Protein AF-A0A5C7ZRG7-F1 (afdb_monomer)

Secondary structure (DSSP, 8-state):
--S---B-TTTSSBP-SHHHHHHHHHHHHHHHHHHHHHHHHHHHHHHH-HHHHHHHTT--TT--HHHHHHHHHHHHT-SPPPTT--HHHHHHHHHHHHHHHHHHHHH-EEE---SSTT--EEEGGG--EEE-TTTSTTTHHHHTT-HHHHHHS-GGGEEEHHHHHHHHHTTSS-TTSS-B--HHHHHHTSGGGB--GGGHHHHHHHHHHS---TTHHHHHHHHGGG-EEEBTTS-EEEGGG-BSSSHHHHHHHTTTS-TTTBBPHHHHHTTHHHHHHGGGS---PPPHHHHHHHHHT--SHHHHHHHHHHHHHTTTSHHHHHHHHTTTS--GGGS--TT-TTTTTS-HHHHHHHHHHHT--SSS-TTS-----S--HHHHHHHHHHHHHHHHHHHHHHHS-TTS-GGGGG-SS--HHHHHHHHHHHHHTT-SS--HHHHHHHHHHHHHTTHHHHHHHS-TTT-HHHHHHHHHHHHH---SS-TTHHHHTTHHHHHHHHHTHHHHHHHHHTGGG--HHHHTTTT-GGG-GGGTTS---PPPSTTTTTTHHHHHHHHHHHTTS---HHHHHT-----HHHHHHHHHTT-TT--SHHHHHHHHHHHH-TTGGGGGGTTTHHHHHHSSTT-HHHHHHHHHHTT--GGGGHHHHHH--

Solvent-accessible surface area (backbone atoms only — not comparable to full-atom values): 36483 Å² total; per-residue (Å²): 140,90,75,95,62,56,54,37,94,87,71,88,38,73,32,81,50,72,71,43,41,56,50,39,49,50,51,32,39,53,54,16,65,64,49,19,60,58,53,41,53,51,49,54,48,40,73,74,43,38,74,64,49,35,56,76,72,70,47,64,90,87,60,46,58,29,48,52,51,34,55,51,44,51,72,38,44,55,74,83,78,57,97,82,54,56,69,66,60,55,39,48,38,49,20,24,38,42,24,51,42,51,30,30,74,74,67,42,51,39,38,24,56,44,89,57,95,81,36,34,72,37,54,60,87,58,47,55,34,17,38,58,65,84,75,41,54,69,25,50,66,48,49,77,71,31,64,56,48,38,74,74,49,44,74,90,16,44,28,22,49,70,46,51,50,53,41,33,73,56,63,81,41,65,82,73,70,53,40,67,74,46,68,60,57,61,52,61,43,31,72,95,33,40,60,53,65,85,54,36,59,55,53,26,51,32,60,72,40,45,80,87,57,94,64,48,60,61,53,42,19,58,64,39,56,72,31,23,32,48,16,54,70,66,48,78,37,49,44,34,64,46,36,54,80,65,63,76,65,27,48,39,48,46,59,37,45,58,46,78,37,19,51,26,65,65,46,64,73,50,44,72,32,38,64,57,46,53,73,35,42,37,81,51,82,82,54,44,64,60,52,32,52,27,57,64,66,39,81,47,63,69,21,37,29,34,42,47,60,45,42,66,77,40,67,87,40,70,31,45,60,51,45,50,75,45,65,88,57,88,47,70,79,68,69,48,53,85,81,37,79,42,43,64,88,50,54,73,70,54,42,52,53,46,32,56,70,59,68,33,59,80,79,58,63,101,62,76,68,80,58,64,56,96,53,50,75,66,51,54,47,54,45,40,74,74,50,32,68,64,54,49,51,58,48,47,64,34,49,47,46,91,91,53,60,71,72,37,60,64,39,86,78,67,38,49,58,35,48,48,49,46,52,47,60,13,39,54,61,71,56,78,101,69,52,52,50,56,56,22,47,51,52,49,53,33,43,76,70,51,48,40,57,46,55,43,70,46,48,51,87,85,35,46,67,65,58,51,45,49,55,49,53,61,74,67,53,91,56,101,63,78,80,62,51,83,60,57,75,41,46,74,56,53,49,51,47,46,62,43,35,73,60,54,51,49,53,60,63,46,45,62,78,46,54,75,77,61,52,74,29,69,42,30,48,67,76,25,78,91,44,66,90,68,83,62,76,51,79,62,38,56,91,50,28,58,68,12,49,15,54,44,44,32,54,35,41,61,56,69,60,39,82,33,71,60,50,60,32,45,20,31,57,63,40,71,47,37,38,55,39,39,38,53,67,71,44,82,86,47,73,43,24,52,43,48,45,50,51,32,30,73,77,59,32,78,74,55,44,30,55,91,60,53,45,37,52,65,51,59,46,46,28,42,95,85,28,72,56,35,56,48,49,53,44,59,73,70,65,71,62,78,81,69,55,64,67,49,64,70,76,72,110

Sequence (653 aa):
MNAAFQIDTGRATLALGQAATATNTKIAKAIADEVGPLLVDLLADSQLDWPQLGERLGLSSSLSAAGFWRSLWEKLVGEVPGEDAAMDVRLLDTFGCAVFRHVVERTGVVPNGFADERGGLVQFRGLNLSVNPGYLSSVLPALLQWPLFLDRYPVDGWCTEPVRDWIERVGLVLEGRIPSLGMAEVLGCLPGGRLPPSEMPALASILRLWPSNLGESTRWRGEAAGLLLRARNGAWVPAKMLIGRLGMEDELLARFAPDSVVLHPDYVSAGRDFHYVEQYLPHRPPDASSVAGWCVNATTNEQRTAVADWLIRNLYGPVINVLRSHRERSGWLFELQEDCSALQHLAVGERRLLLSRLGVDASTPDVLTRLPLSIDLRVIHGWWAERGVAWLKKFDERLWPASVDRSALKAEPFDRTAWMTLFSLGVFRRYGRVTDQQHRGFLDFLNSRGWWQTICEVDPEFGAEAWLGILRAYGEERQTDTVFELWMDSFPRLYRVARWLNVYVHLFQTLDRRESGSASFLLSPASDPSLSGSGIDAPTLSGILRLGQHLVIRELLRVDVLSSQVAKQMAFAPRSSVIDLMTRLGHDNVQTSTDIFRVLVEELGAEDACFGGAYDIPLQLLATTDSAARRDVERWADGMSEDDAQDLETDLR

Mean predicted aligned error: 17.44 Å

pLDDT: mean 85.91, std 12.83, range [32.19, 98.12]

Foldseek 3Di:
DDDDQDDDVPPRAGDDDPVSLVVLLVVLLVVLVVVQVVVLVVLVVLVVDVQVSCVVVVHDPLAHSLNVQLVVLCVQQNDDADPPDGSVVVSSNSNSLSSVVSNCVVPQWHFLNDPDPLTDIARQVLAAAAEACVQCVQQVVLLVVQVLSCVRGPSSNYGHPVRVCSCCVSPVDPPCNHPYDDVLSVQVSDVQLEDELVCLVSVLSNLVRHPDDPCVLVVLQVSLQRHWYAFQVRDTDGPQQAFDQDDDLSVLLLQQADSRRYGHCSLVVSPPSSNSVSSSHHHDPDDLLRSLVSQQPRDDLRNLLSSLVNCLVQLVPVNLVNLLVCLVDDGPLLQDDLPDSSCVVPDSVSSVSSCVSNVNDPPPDPDPDLPLQLDALVLLLVCCVVCVVVLVVVVCVLQAAPPDDLLQCPDVVGQQLNLLSLLQSLLCVVDPPDGNNLSNVVCVVCVVVVNSVCLRPPQCVVPVVSLVVVVVCLVPPPDPDNPPPVSVVCSVVSNLCNNCVVVLSVLLLCCQVDDLVQNVCSQPLCPRPVCVPVPDDRHGCCVRRVLSQLSSLLSCQLSVSDDHPSSLLSNARQDPLLQVVCVSSVNPPDRHSNSLLVVLCVPPNDVSCCSVSNHHSSSVQCSDPDHPSVVSSSVVSVPDDPPVVVVVVVVVD

Structure (mmCIF, N/CA/C/O backbone):
data_AF-A0A5C7ZRG7-F1
#
_entry.id   AF-A0A5C7ZRG7-F1
#
loop_
_atom_site.group_PDB
_atom_site.id
_atom_site.type_symbol
_atom_site.label_atom_id
_atom_site.label_alt_id
_atom_site.label_comp_id
_atom_site.label_asym_id
_atom_site.label_entity_id
_atom_site.label_seq_id
_atom_site.pdbx_PDB_ins_code
_atom_site.Cartn_x
_atom_site.Cartn_y
_atom_site.Cartn_z
_atom_site.occupancy
_atom_site.B_iso_or_equiv
_atom_site.auth_seq_id
_atom_site.auth_comp_id
_atom_site.auth_asym_id
_atom_site.auth_atom_id
_atom_site.pdbx_PDB_model_num
ATOM 1 N N . MET A 1 1 ? -24.447 10.020 44.382 1.00 72.56 1 MET A N 1
ATOM 2 C CA . MET A 1 1 ? -23.812 9.511 45.619 1.00 72.56 1 MET A CA 1
ATOM 3 C C . MET A 1 1 ? -23.864 10.608 46.666 1.00 72.56 1 MET A C 1
ATOM 5 O O . MET A 1 1 ? -23.477 11.722 46.342 1.00 72.56 1 MET A O 1
ATOM 9 N N . ASN A 1 2 ? -24.369 10.335 47.869 1.00 82.88 2 ASN A N 1
ATOM 10 C CA . ASN A 1 2 ? -24.380 11.308 48.963 1.00 82.88 2 ASN A CA 1
ATOM 11 C C . ASN A 1 2 ? -23.480 10.788 50.089 1.00 82.88 2 ASN A C 1
ATOM 13 O O . ASN A 1 2 ? -23.742 9.713 50.620 1.00 82.88 2 ASN A O 1
ATOM 17 N N . ALA A 1 3 ? -22.402 11.507 50.389 1.00 87.19 3 ALA A N 1
ATOM 18 C CA . ALA A 1 3 ? -21.432 11.166 51.424 1.00 87.19 3 ALA A CA 1
ATOM 19 C C . ALA A 1 3 ? -20.647 12.417 51.839 1.00 87.19 3 ALA A C 1
ATOM 21 O O . ALA A 1 3 ? -20.745 13.463 51.195 1.00 87.19 3 ALA A O 1
ATOM 22 N N . ALA A 1 4 ? -19.841 12.301 52.895 1.00 90.31 4 ALA A N 1
ATOM 23 C CA . ALA A 1 4 ? -19.040 13.392 53.449 1.00 90.31 4 ALA A CA 1
ATOM 24 C C . ALA A 1 4 ? -17.795 13.730 52.595 1.00 90.31 4 ALA A C 1
ATOM 26 O O . ALA A 1 4 ? -16.668 13.710 53.088 1.00 90.31 4 ALA A O 1
ATOM 27 N N . PHE A 1 5 ? -17.990 14.017 51.304 1.00 90.81 5 PHE A N 1
ATOM 28 C CA . PHE A 1 5 ? -16.922 14.452 50.404 1.00 90.81 5 PHE A CA 1
ATOM 29 C C . PHE A 1 5 ? -16.351 15.807 50.832 1.00 90.81 5 PHE A C 1
ATOM 31 O O . PHE A 1 5 ? -17.078 16.714 51.238 1.00 90.81 5 PHE A O 1
ATOM 38 N N . GLN A 1 6 ? -15.036 15.963 50.692 1.00 90.12 6 GLN A N 1
ATOM 39 C CA . GLN A 1 6 ? -14.364 17.238 50.887 1.00 90.12 6 GLN A CA 1
ATOM 40 C C . GLN A 1 6 ? -14.707 18.194 49.746 1.00 90.12 6 GLN A C 1
ATOM 42 O O . GLN A 1 6 ? -14.468 17.904 48.568 1.00 90.12 6 GLN A O 1
ATOM 47 N N . ILE A 1 7 ? -15.234 19.351 50.129 1.00 87.88 7 ILE A N 1
ATOM 48 C CA . ILE A 1 7 ? -15.601 20.454 49.246 1.00 87.88 7 ILE A CA 1
ATOM 49 C C . ILE A 1 7 ? -14.661 21.637 49.472 1.00 87.88 7 ILE A C 1
ATOM 51 O O . ILE A 1 7 ? -14.125 21.815 50.566 1.00 87.88 7 ILE A O 1
ATOM 55 N N . ASP A 1 8 ? -14.468 22.449 48.441 1.00 80.94 8 ASP A N 1
ATOM 56 C CA . ASP A 1 8 ? -13.743 23.707 48.561 1.00 80.94 8 ASP A CA 1
ATOM 57 C C . ASP A 1 8 ? -14.613 24.731 49.307 1.00 80.94 8 ASP A C 1
ATOM 59 O O . ASP A 1 8 ? -15.747 25.039 48.908 1.00 80.94 8 ASP A O 1
ATOM 63 N N . THR A 1 9 ? -14.092 25.240 50.424 1.00 63.44 9 THR A N 1
ATOM 64 C CA . THR A 1 9 ? -14.747 26.248 51.260 1.00 63.44 9 THR A CA 1
ATOM 65 C C . THR A 1 9 ? -14.907 27.550 50.478 1.00 63.44 9 THR A C 1
ATOM 67 O O . THR A 1 9 ? -13.995 28.366 50.408 1.00 63.44 9 THR A O 1
ATOM 70 N N . GLY A 1 10 ? -16.091 27.744 49.892 1.00 61.22 10 GLY A N 1
ATOM 71 C CA . GLY A 1 10 ? -16.485 28.970 49.189 1.00 61.22 10 GLY A CA 1
ATOM 72 C C . GLY A 1 10 ? -17.048 28.762 47.783 1.00 61.22 10 GLY A C 1
ATOM 73 O O . GLY A 1 10 ? -17.626 29.697 47.237 1.00 61.22 10 GLY A O 1
ATOM 74 N N . ARG A 1 11 ? -16.920 27.562 47.193 1.00 61.44 11 ARG A N 1
ATOM 75 C CA . ARG A 1 11 ? -17.355 27.302 45.803 1.00 61.44 11 ARG A CA 1
ATOM 76 C C . ARG A 1 11 ? -18.396 26.195 45.637 1.00 61.44 11 ARG A C 1
ATOM 78 O O . ARG A 1 11 ? -18.882 26.012 44.530 1.00 61.44 11 ARG A O 1
ATOM 85 N N . ALA A 1 12 ? -18.759 25.481 46.709 1.00 70.94 12 ALA A N 1
ATOM 86 C CA . ALA A 1 12 ? -19.672 24.325 46.668 1.00 70.94 12 ALA A CA 1
ATOM 87 C C . ALA A 1 12 ? -19.263 23.229 45.652 1.00 70.94 12 ALA A C 1
ATOM 89 O O . ALA A 1 12 ? -20.066 22.374 45.289 1.00 70.94 12 ALA A O 1
ATOM 90 N N . THR A 1 13 ? -18.003 23.238 45.216 1.00 80.31 13 THR A N 1
ATOM 91 C CA . THR A 1 13 ? -17.394 22.253 44.321 1.00 80.31 13 THR A CA 1
ATOM 92 C C . THR A 1 13 ? -16.495 21.312 45.113 1.00 80.31 13 THR A C 1
ATOM 94 O O . THR A 1 13 ? -16.012 21.663 46.190 1.00 80.31 13 THR A O 1
ATOM 97 N N . LEU A 1 14 ? -16.229 20.121 44.576 1.00 85.81 14 LEU A N 1
ATOM 98 C CA . LEU A 1 14 ? -15.279 19.181 45.174 1.00 85.81 14 LEU A CA 1
ATOM 99 C C . LEU A 1 14 ? -13.876 19.797 45.259 1.00 85.81 14 LEU A C 1
ATOM 101 O O . LEU A 1 14 ? -13.427 20.473 44.333 1.00 85.81 14 LEU A O 1
ATOM 105 N N . ALA A 1 15 ? -13.187 19.554 46.373 1.00 82.69 15 ALA A N 1
ATOM 106 C CA . ALA A 1 15 ? -11.829 20.042 46.578 1.00 82.69 15 ALA A CA 1
ATOM 107 C C . ALA A 1 15 ? -10.831 19.326 45.642 1.00 82.69 15 ALA A C 1
ATOM 109 O O . ALA A 1 15 ? -10.858 18.103 45.516 1.00 82.69 15 ALA A O 1
ATOM 110 N N . LEU A 1 16 ? -9.943 20.100 45.003 1.00 81.19 16 LEU A N 1
ATOM 111 C CA . LEU A 1 16 ? -9.030 19.636 43.940 1.00 81.19 16 LEU A CA 1
ATOM 112 C C . LEU A 1 16 ? -7.585 19.373 44.407 1.00 81.19 16 LEU A C 1
ATOM 114 O O . LEU A 1 16 ? -6.763 18.879 43.638 1.00 81.19 16 LEU A O 1
ATOM 118 N N . GLY A 1 17 ? -7.246 19.715 45.655 1.00 82.44 17 GLY A N 1
ATOM 119 C CA . GLY A 1 17 ? -5.902 19.490 46.195 1.00 82.44 17 GLY A CA 1
ATOM 120 C C . GLY A 1 17 ? -5.575 17.999 46.321 1.00 82.44 17 GLY A C 1
ATOM 121 O O . GLY A 1 17 ? -6.448 17.205 46.655 1.00 82.44 17 GLY A O 1
ATOM 122 N N . GLN A 1 18 ? -4.311 17.607 46.126 1.00 83.88 18 GLN A N 1
ATOM 123 C CA . GLN A 1 18 ? -3.882 16.196 46.096 1.00 83.88 18 GLN A CA 1
ATOM 124 C C . GLN A 1 18 ? -4.368 15.371 47.306 1.00 83.88 18 GLN A C 1
ATOM 126 O O . GLN A 1 18 ? -4.850 14.250 47.144 1.00 83.88 18 GLN A O 1
ATOM 131 N N . ALA A 1 19 ? -4.291 15.932 48.518 1.00 87.00 19 ALA A N 1
ATOM 132 C CA . ALA A 1 19 ? -4.772 15.279 49.738 1.00 87.00 19 ALA A CA 1
ATOM 133 C C . ALA A 1 19 ? -6.307 15.135 49.778 1.00 87.00 19 ALA A C 1
ATOM 135 O O . ALA A 1 19 ? -6.825 14.111 50.234 1.00 87.00 19 ALA A O 1
ATOM 136 N N . ALA A 1 20 ? -7.030 16.138 49.274 1.00 86.88 20 ALA A N 1
ATOM 137 C CA . ALA A 1 20 ? -8.485 16.119 49.204 1.00 86.88 20 ALA A CA 1
ATOM 138 C C . ALA A 1 20 ? -8.983 15.127 48.151 1.00 86.88 20 ALA A C 1
ATOM 140 O O . ALA A 1 20 ? -9.854 14.311 48.446 1.00 86.88 20 ALA A O 1
ATOM 141 N N . THR A 1 21 ? -8.350 15.105 46.975 1.00 88.31 21 THR A N 1
ATOM 142 C CA . THR A 1 21 ? -8.582 14.104 45.928 1.00 88.31 21 THR A CA 1
ATOM 143 C C . THR A 1 21 ? -8.380 12.697 46.478 1.00 88.31 21 THR A C 1
ATOM 145 O O . THR A 1 21 ? -9.293 11.883 46.409 1.00 88.31 21 THR A O 1
ATOM 148 N N . ALA A 1 22 ? -7.245 12.419 47.132 1.00 89.94 22 ALA A N 1
ATOM 149 C CA . ALA A 1 22 ? -6.987 11.108 47.730 1.00 89.94 22 ALA A CA 1
ATOM 150 C C . ALA A 1 22 ? -8.039 10.711 48.784 1.00 89.94 22 ALA A C 1
ATOM 152 O O . ALA A 1 22 ? -8.410 9.540 48.878 1.00 89.94 22 ALA A O 1
ATOM 153 N N . THR A 1 23 ? -8.533 11.671 49.570 1.00 93.19 23 THR A N 1
ATOM 154 C CA . THR A 1 23 ? -9.585 11.431 50.570 1.00 93.19 23 THR A CA 1
ATOM 155 C C . THR A 1 23 ? -10.927 11.131 49.904 1.00 93.19 23 THR A C 1
ATOM 157 O O . THR A 1 23 ? -11.560 10.130 50.230 1.00 93.19 23 THR A O 1
ATOM 160 N N . ASN A 1 24 ? -11.332 11.930 48.918 1.00 93.88 24 ASN A N 1
ATOM 161 C CA . ASN A 1 24 ? -12.572 11.730 48.173 1.00 93.88 24 ASN A CA 1
ATOM 162 C C . ASN A 1 24 ? -12.568 10.407 47.390 1.00 93.88 24 ASN A C 1
ATOM 164 O O . ASN A 1 24 ? -13.566 9.689 47.409 1.00 93.88 24 ASN A O 1
ATOM 168 N N . THR A 1 25 ? -11.437 10.021 46.792 1.00 93.38 25 THR A N 1
ATOM 169 C CA . THR A 1 25 ? -11.256 8.705 46.155 1.00 93.38 25 THR A CA 1
ATOM 170 C C . THR A 1 25 ? -11.433 7.564 47.162 1.00 93.38 25 THR A C 1
ATOM 172 O O . THR A 1 25 ? -12.066 6.561 46.836 1.00 93.38 25 THR A O 1
ATOM 175 N N . LYS A 1 26 ? -10.916 7.693 48.395 1.00 94.81 26 LYS A N 1
ATOM 176 C CA . LYS A 1 26 ? -11.127 6.687 49.456 1.00 94.81 26 LYS A CA 1
ATOM 177 C C . LYS A 1 26 ? -12.597 6.573 49.850 1.00 94.81 26 LYS A C 1
ATOM 179 O O . LYS A 1 26 ? -13.081 5.459 50.004 1.00 94.81 26 LYS A O 1
ATOM 184 N N . ILE A 1 27 ? -13.302 7.698 49.975 1.00 95.19 27 ILE A N 1
ATOM 185 C CA . ILE A 1 27 ? -14.742 7.712 50.273 1.00 95.19 27 ILE A CA 1
ATOM 186 C C . ILE A 1 27 ? -15.522 7.014 49.154 1.00 95.19 27 ILE A C 1
ATOM 188 O O . ILE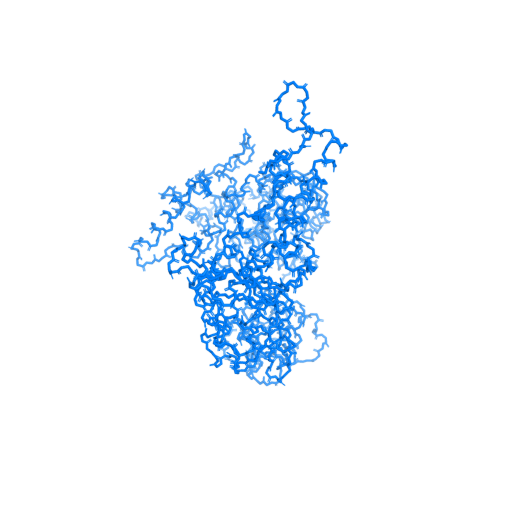 A 1 27 ? -16.339 6.146 49.438 1.00 95.19 27 ILE A O 1
ATOM 192 N N . ALA A 1 28 ? -15.238 7.331 47.887 1.00 95.06 28 ALA A N 1
ATOM 193 C CA . ALA A 1 28 ? -15.887 6.684 46.745 1.00 95.06 28 ALA A CA 1
ATOM 194 C C . ALA A 1 28 ? -15.689 5.157 46.748 1.00 95.06 28 ALA A C 1
ATOM 196 O O . ALA A 1 28 ? -16.644 4.420 46.516 1.00 95.06 28 ALA A O 1
ATOM 197 N N . LYS A 1 29 ? -14.479 4.680 47.075 1.00 94.94 29 LYS A N 1
ATOM 198 C CA . LYS A 1 29 ? -14.190 3.244 47.224 1.00 94.94 29 LYS A CA 1
ATOM 199 C C . LYS A 1 29 ? -14.915 2.610 48.412 1.00 94.94 29 LYS A C 1
ATOM 201 O O . LYS A 1 29 ? -15.479 1.541 48.250 1.00 94.94 29 LYS A O 1
ATOM 206 N N . ALA A 1 30 ? -14.982 3.283 49.560 1.00 94.88 30 ALA A N 1
ATOM 207 C CA . ALA A 1 30 ? -15.723 2.773 50.715 1.00 94.88 30 ALA A CA 1
ATOM 208 C C . ALA A 1 30 ? -17.223 2.600 50.409 1.00 94.88 30 ALA A C 1
ATOM 210 O O . ALA A 1 30 ? -17.809 1.580 50.750 1.00 94.88 30 ALA A O 1
ATOM 211 N N . ILE A 1 31 ? -17.830 3.552 49.688 1.00 95.31 31 ILE A N 1
ATOM 212 C CA . ILE A 1 31 ? -19.222 3.418 49.223 1.00 95.31 31 ILE A CA 1
ATOM 213 C C . ILE A 1 31 ? -19.347 2.231 48.256 1.00 95.31 31 ILE A C 1
ATOM 215 O O . ILE A 1 31 ? -20.328 1.493 48.310 1.00 95.31 31 ILE A O 1
ATOM 219 N N . ALA A 1 32 ? -18.366 2.026 47.373 1.00 95.00 32 ALA A N 1
ATOM 220 C CA . ALA A 1 32 ? -18.351 0.871 46.481 1.00 95.00 32 ALA A CA 1
ATOM 221 C C . ALA A 1 32 ? -18.286 -0.462 47.249 1.00 95.00 32 ALA A C 1
ATOM 223 O O . ALA A 1 32 ? -19.013 -1.391 46.897 1.00 95.00 32 ALA A O 1
ATOM 224 N N . ASP A 1 33 ? -17.492 -0.536 48.321 1.00 92.88 33 ASP A N 1
ATOM 225 C CA . ASP A 1 33 ? -17.375 -1.718 49.185 1.00 92.88 33 ASP A CA 1
ATOM 226 C C . ASP A 1 33 ? -18.688 -2.035 49.931 1.00 92.88 33 ASP A C 1
ATOM 228 O O . ASP A 1 33 ? -18.982 -3.202 50.196 1.00 92.88 33 ASP A O 1
ATOM 232 N N . GLU A 1 34 ? -19.502 -1.017 50.237 1.00 94.38 34 GLU A N 1
ATOM 233 C CA . GLU A 1 34 ? -20.838 -1.173 50.835 1.00 94.38 34 GLU A CA 1
ATOM 234 C C . GLU A 1 34 ? -21.902 -1.601 49.810 1.00 94.38 34 GLU A C 1
ATOM 236 O O . GLU A 1 34 ? -22.750 -2.443 50.106 1.00 94.38 34 GLU A O 1
ATOM 241 N N . VAL A 1 35 ? -21.861 -1.046 48.593 1.00 95.25 35 VAL A N 1
ATOM 242 C CA . VAL A 1 35 ? -22.828 -1.349 47.519 1.00 95.25 35 VAL A CA 1
ATOM 243 C C . VAL A 1 35 ? -22.547 -2.702 46.862 1.00 95.25 35 VAL A C 1
ATOM 245 O O . VAL A 1 35 ? -23.474 -3.407 46.464 1.00 95.25 35 VAL A O 1
ATOM 248 N N . GLY A 1 36 ? -21.278 -3.089 46.754 1.00 94.81 36 GLY A N 1
ATOM 249 C CA . GLY A 1 36 ? -20.838 -4.296 46.063 1.00 94.81 36 GLY A CA 1
ATOM 250 C C . GLY A 1 36 ? -21.543 -5.585 46.517 1.00 94.81 36 GLY A C 1
ATOM 251 O O . GLY A 1 36 ? -22.053 -6.300 45.657 1.00 94.81 36 GLY A O 1
ATOM 252 N N . PRO A 1 37 ? -21.626 -5.903 47.826 1.00 95.94 37 PRO A N 1
ATOM 253 C CA . PRO A 1 37 ? -22.351 -7.076 48.320 1.00 95.94 37 PRO A CA 1
ATOM 254 C C . PRO A 1 37 ? -23.829 -7.106 47.905 1.00 95.94 37 PRO A C 1
ATOM 256 O O . PRO A 1 37 ? -24.319 -8.161 47.521 1.00 95.94 37 PRO A O 1
ATOM 259 N N . LEU A 1 38 ? -24.512 -5.956 47.890 1.00 96.25 38 LEU A N 1
ATOM 260 C CA . LEU A 1 38 ? -25.920 -5.877 47.479 1.00 96.25 38 LEU A CA 1
ATOM 261 C C . LEU A 1 38 ? -26.101 -6.239 46.001 1.00 96.25 38 LEU A C 1
ATOM 263 O O . LEU A 1 38 ? -27.073 -6.892 45.633 1.00 96.25 38 LEU A O 1
ATOM 267 N N . LEU A 1 39 ? -25.159 -5.833 45.144 1.00 96.94 39 LEU A N 1
ATOM 268 C CA . LEU A 1 39 ? -25.182 -6.205 43.729 1.00 96.94 39 LEU A CA 1
ATOM 269 C C . LEU A 1 39 ? -24.771 -7.662 43.493 1.00 96.94 39 LEU A C 1
ATOM 271 O O . LEU A 1 39 ? -25.228 -8.253 42.521 1.00 96.94 39 LEU A O 1
ATOM 275 N N . VAL A 1 40 ? -23.955 -8.253 44.370 1.00 97.56 40 VAL A N 1
ATOM 276 C CA . VAL A 1 40 ? -23.673 -9.699 44.343 1.00 97.56 40 VAL A CA 1
ATOM 277 C C . VAL A 1 40 ? -24.949 -10.493 44.619 1.00 97.56 40 VAL A C 1
ATOM 279 O O . VAL A 1 40 ? -25.261 -11.406 43.856 1.00 97.56 40 VAL A O 1
ATOM 282 N N . ASP A 1 41 ? -25.709 -10.111 45.647 1.00 96.12 41 ASP A N 1
ATOM 283 C CA . ASP A 1 41 ? -26.983 -10.757 45.977 1.00 96.12 41 ASP A CA 1
ATOM 284 C C . ASP A 1 41 ? -28.009 -10.554 44.849 1.00 96.12 41 ASP A C 1
ATOM 286 O O . ASP A 1 41 ? -28.638 -11.510 44.398 1.00 96.12 41 ASP A O 1
ATOM 290 N N . LEU A 1 42 ? -28.103 -9.335 44.299 1.00 96.31 42 LEU A N 1
ATOM 291 C CA . LEU A 1 42 ? -28.970 -9.043 43.152 1.00 96.31 42 LEU A CA 1
ATOM 292 C C . LEU A 1 42 ? -28.599 -9.875 41.913 1.00 96.31 42 LEU A C 1
ATOM 294 O O . LEU A 1 42 ? -29.480 -10.298 41.164 1.00 96.31 42 LEU A O 1
ATOM 298 N N . LEU A 1 43 ? -27.304 -10.103 41.674 1.00 96.38 43 LEU A N 1
ATOM 299 C CA . LEU A 1 43 ? -26.830 -10.930 40.563 1.00 96.38 43 LEU A CA 1
ATOM 300 C C . LEU A 1 43 ? -27.225 -12.392 40.772 1.00 96.38 43 LEU A C 1
ATOM 302 O O . LEU A 1 43 ? -27.736 -13.005 39.834 1.00 96.38 43 LEU A O 1
ATOM 306 N N . ALA A 1 44 ? -27.071 -12.919 41.987 1.00 95.00 44 ALA A N 1
ATOM 307 C CA . ALA A 1 44 ? -27.510 -14.269 42.331 1.00 95.00 44 ALA A CA 1
ATOM 308 C C . ALA A 1 44 ? -29.028 -14.444 42.140 1.00 95.00 44 ALA A C 1
ATOM 310 O O . ALA A 1 44 ? -29.451 -15.381 41.460 1.00 95.00 44 ALA A O 1
ATOM 311 N N . ASP A 1 45 ? -29.839 -13.504 42.635 1.00 94.88 45 ASP A N 1
ATOM 312 C CA . ASP A 1 45 ? -31.295 -13.502 42.438 1.00 94.88 45 ASP A CA 1
ATOM 313 C C . ASP A 1 45 ? -31.660 -13.458 40.946 1.00 94.88 45 ASP A C 1
ATOM 315 O O . ASP A 1 45 ? -32.544 -14.187 40.491 1.00 94.88 45 ASP A O 1
ATOM 319 N N . SER A 1 46 ? -30.942 -12.649 40.155 1.00 94.88 46 SER A N 1
ATOM 320 C CA . SER A 1 46 ? -31.185 -12.523 38.712 1.00 94.88 46 SER A CA 1
ATOM 321 C C . SER A 1 46 ? -30.870 -13.793 37.919 1.00 94.88 46 SER A C 1
ATOM 323 O O . SER A 1 46 ? -31.446 -14.000 36.853 1.00 94.88 46 SER A O 1
ATOM 325 N N . GLN A 1 47 ? -29.970 -14.642 38.425 1.00 92.88 47 GLN A N 1
ATOM 326 C CA . GLN A 1 47 ? -29.667 -15.946 37.834 1.00 92.88 47 GLN A CA 1
ATOM 327 C C . GLN A 1 47 ? -30.683 -17.020 38.240 1.00 92.88 47 GLN A C 1
ATOM 329 O O . GLN A 1 47 ? -30.842 -17.999 37.511 1.00 92.88 47 GLN A O 1
ATOM 334 N N . LEU A 1 48 ? -31.354 -16.848 39.382 1.00 94.19 48 LEU A N 1
ATOM 335 C CA . LEU A 1 48 ? -32.297 -17.818 39.931 1.00 94.19 48 LEU A CA 1
ATOM 336 C C . LEU A 1 48 ? -33.708 -17.661 39.342 1.00 94.19 48 LEU A C 1
ATOM 338 O O . LEU A 1 48 ? -34.281 -18.652 38.895 1.00 94.19 48 LEU A O 1
ATOM 342 N N . ASP A 1 49 ? -34.253 -16.438 39.311 1.00 94.19 49 ASP A N 1
ATOM 343 C CA . ASP A 1 49 ? -35.579 -16.140 38.739 1.00 94.19 49 ASP A CA 1
ATOM 344 C C . ASP A 1 49 ? -35.636 -14.712 38.160 1.00 94.19 49 ASP A C 1
ATOM 346 O O . ASP A 1 49 ? -36.082 -13.749 38.794 1.00 94.19 49 ASP A O 1
ATOM 350 N N . TRP A 1 50 ? -35.160 -14.571 36.918 1.00 94.50 50 TRP A N 1
ATOM 351 C CA . TRP A 1 50 ? -35.184 -13.289 36.213 1.00 94.50 50 TRP A CA 1
ATOM 352 C C . TRP A 1 50 ? -36.598 -12.731 35.975 1.00 94.50 50 TRP A C 1
ATOM 354 O O . TRP A 1 50 ? -36.781 -11.542 36.236 1.00 94.50 50 TRP A O 1
ATOM 364 N N . PRO A 1 51 ? -37.600 -13.510 35.510 1.00 93.88 51 PRO A N 1
ATOM 365 C CA . PRO A 1 51 ? -38.956 -12.997 35.315 1.00 93.88 51 PRO A CA 1
ATOM 366 C C . PRO A 1 51 ? -39.537 -12.328 36.565 1.00 93.88 51 PRO A C 1
ATOM 368 O O . PRO A 1 51 ? -40.030 -11.202 36.478 1.00 93.88 51 PRO A O 1
ATOM 371 N N . GLN A 1 52 ? -39.423 -12.975 37.731 1.00 94.00 52 GLN A N 1
ATOM 372 C CA . GLN A 1 52 ? -39.946 -12.428 38.982 1.00 94.00 52 GLN A CA 1
ATOM 373 C C . GLN A 1 52 ? -39.161 -11.194 39.444 1.00 94.00 52 GLN A C 1
ATOM 375 O O . GLN A 1 52 ? -39.746 -10.204 39.895 1.00 94.00 52 GLN A O 1
ATOM 380 N N . LEU A 1 53 ? -37.829 -11.231 39.347 1.00 95.00 53 LEU A N 1
ATOM 381 C CA . LEU A 1 53 ? -36.994 -10.093 39.721 1.00 95.00 53 LEU A CA 1
ATOM 382 C C . LEU A 1 53 ? -37.234 -8.887 38.801 1.00 95.00 53 LEU A C 1
ATOM 384 O O . LEU A 1 53 ? -37.352 -7.764 39.288 1.00 95.00 53 LEU A O 1
ATOM 388 N N . GLY A 1 54 ? -37.345 -9.113 37.492 1.00 93.75 54 GLY A N 1
ATOM 389 C CA . GLY A 1 54 ? -37.616 -8.078 36.498 1.00 93.75 54 GLY A CA 1
ATOM 390 C C . GLY A 1 54 ? -38.936 -7.356 36.763 1.00 93.75 54 GLY A C 1
ATOM 391 O O . GLY A 1 54 ? -38.966 -6.126 36.743 1.00 93.75 54 GLY A O 1
ATOM 392 N N . GLU A 1 55 ? -39.995 -8.095 37.108 1.00 94.06 55 GLU A N 1
ATOM 393 C CA . GLU A 1 55 ? -41.286 -7.520 37.508 1.00 94.06 55 GLU A CA 1
ATOM 394 C C . GLU A 1 55 ? -41.160 -6.670 38.783 1.00 94.06 55 GLU A C 1
ATOM 396 O O . GLU A 1 55 ? -41.620 -5.528 38.815 1.00 94.06 55 GLU A O 1
ATOM 401 N N . ARG A 1 56 ? -40.462 -7.174 39.812 1.00 94.19 56 ARG A N 1
ATOM 402 C CA . ARG A 1 56 ? -40.208 -6.431 41.064 1.00 94.19 56 ARG A CA 1
ATOM 403 C C . ARG A 1 56 ? -39.425 -5.136 40.843 1.00 94.19 56 ARG A C 1
ATOM 405 O O . ARG A 1 56 ? -39.629 -4.175 41.583 1.00 94.19 56 ARG A O 1
ATOM 412 N N . LEU A 1 57 ? -38.530 -5.115 39.858 1.00 93.19 57 LEU A N 1
ATOM 413 C CA . LEU A 1 57 ? -37.747 -3.941 39.465 1.00 93.19 57 LEU A CA 1
ATOM 414 C C . LEU A 1 57 ? -38.493 -3.017 38.482 1.00 93.19 57 LEU A C 1
ATOM 416 O O . LEU A 1 57 ? -37.978 -1.950 38.152 1.00 93.19 57 LEU A O 1
ATOM 420 N N . GLY A 1 58 ? -39.688 -3.400 38.016 1.00 94.69 58 GLY A N 1
ATOM 421 C CA . GLY A 1 58 ? -40.474 -2.629 37.049 1.00 94.69 58 GLY A CA 1
ATOM 422 C C . GLY A 1 58 ? -39.867 -2.598 35.642 1.00 94.69 58 GLY A C 1
ATOM 423 O O . GLY A 1 58 ? -40.018 -1.606 34.928 1.00 94.69 58 GLY A O 1
ATOM 424 N N . LEU A 1 59 ? -39.140 -3.647 35.251 1.00 93.94 59 LEU A N 1
ATOM 425 C CA . LEU A 1 59 ? -38.463 -3.749 33.958 1.00 93.94 59 LEU A CA 1
ATOM 426 C C . LEU A 1 59 ? -39.384 -4.337 32.877 1.00 93.94 59 LEU A C 1
ATOM 428 O O . LEU A 1 59 ? -40.339 -5.055 33.165 1.00 93.94 59 LEU A O 1
ATOM 432 N N . SER A 1 60 ? -39.075 -4.049 31.608 1.00 90.94 60 SER A N 1
ATOM 433 C CA . SER A 1 60 ? -39.775 -4.662 30.470 1.00 90.94 60 SER A CA 1
ATOM 434 C C . SER A 1 60 ? -39.587 -6.180 30.466 1.00 90.94 60 SER A C 1
ATOM 436 O O . SER A 1 60 ? -38.463 -6.657 30.622 1.00 90.94 60 SER A O 1
ATOM 438 N N . SER A 1 61 ? -40.649 -6.932 30.168 1.00 86.94 61 SER A N 1
ATOM 439 C CA . SER A 1 61 ? -40.597 -8.394 30.012 1.00 86.94 61 SER A CA 1
ATOM 440 C C . SER A 1 61 ? -39.701 -8.859 28.857 1.00 86.94 61 SER A C 1
ATOM 442 O O . SER A 1 61 ? -39.295 -10.016 28.819 1.00 86.94 61 SER A O 1
ATOM 444 N N . SER A 1 62 ? -39.371 -7.962 27.922 1.00 87.69 62 SER A N 1
ATOM 445 C CA . SER A 1 62 ? -38.451 -8.227 26.812 1.00 87.69 62 SER A CA 1
ATOM 446 C C . SER A 1 62 ? -36.969 -8.087 27.183 1.00 87.69 62 SER A C 1
ATOM 448 O O . SER A 1 62 ? -36.110 -8.438 26.378 1.00 87.69 62 SER A O 1
ATOM 450 N N . LEU A 1 63 ? -36.643 -7.515 28.347 1.00 91.19 63 LEU A N 1
ATOM 451 C CA . LEU A 1 63 ? -35.262 -7.336 28.792 1.00 91.19 63 LEU A CA 1
ATOM 452 C C . LEU A 1 63 ? -34.775 -8.633 29.439 1.00 91.19 63 LEU A C 1
ATOM 454 O O . LEU A 1 63 ? -35.439 -9.149 30.329 1.00 91.19 63 LEU A O 1
ATOM 458 N N . SER A 1 64 ? -33.619 -9.151 29.026 1.00 93.12 64 SER A N 1
ATOM 459 C CA . SER A 1 64 ? -32.983 -10.310 29.666 1.00 93.12 64 SER A CA 1
ATOM 460 C C . SER A 1 64 ? -32.117 -9.894 30.861 1.00 93.12 64 SER A C 1
ATOM 462 O O . SER A 1 64 ? -31.663 -8.749 30.931 1.00 93.12 64 SER A O 1
ATOM 464 N N . ALA A 1 65 ? -31.812 -10.833 31.767 1.00 94.06 65 ALA A N 1
ATOM 465 C CA . ALA A 1 65 ? -30.893 -10.588 32.885 1.00 94.06 65 ALA A CA 1
ATOM 466 C C . ALA A 1 65 ? -29.532 -10.067 32.394 1.00 94.06 65 ALA A C 1
ATOM 468 O O . ALA A 1 65 ? -29.018 -9.066 32.892 1.00 94.06 65 ALA A O 1
ATOM 469 N N . ALA A 1 66 ? -28.973 -10.697 31.355 1.00 94.81 66 ALA A N 1
ATOM 470 C CA . ALA A 1 66 ? -27.723 -10.258 30.739 1.00 94.81 66 ALA A CA 1
ATOM 471 C C . ALA A 1 66 ? -27.837 -8.840 30.153 1.00 94.81 66 ALA A C 1
ATOM 473 O O . ALA A 1 66 ? -26.923 -8.031 30.312 1.00 94.81 66 ALA A O 1
ATOM 474 N N . GLY A 1 67 ? -28.974 -8.517 29.525 1.00 93.75 67 GLY A N 1
ATOM 475 C CA . GLY A 1 67 ? -29.270 -7.188 28.997 1.00 93.75 67 GLY A CA 1
ATOM 476 C C . GLY A 1 67 ? -29.305 -6.112 30.083 1.00 93.75 67 GLY A C 1
ATOM 477 O O . GLY A 1 67 ? -28.699 -5.056 29.904 1.00 93.75 67 GLY A O 1
ATOM 478 N N . PHE A 1 68 ? -29.947 -6.396 31.221 1.00 95.12 68 PHE A N 1
ATOM 479 C CA . PHE A 1 68 ? -29.963 -5.510 32.387 1.00 95.12 68 PHE A CA 1
ATOM 480 C C . PHE A 1 68 ? -28.553 -5.252 32.924 1.00 95.12 68 PHE A C 1
ATOM 482 O O . PHE A 1 68 ? -28.144 -4.095 33.029 1.00 95.12 68 PHE A O 1
ATOM 489 N N . TRP A 1 69 ? -27.786 -6.311 33.204 1.00 96.12 69 TRP A N 1
ATOM 490 C CA . TRP A 1 69 ? -26.429 -6.181 33.742 1.00 96.12 69 TRP A CA 1
ATOM 491 C C . TRP A 1 69 ? -25.493 -5.457 32.780 1.00 96.12 69 TRP A C 1
ATOM 493 O O . TRP A 1 69 ? -24.714 -4.609 33.207 1.00 96.12 69 TRP A O 1
ATOM 503 N N . ARG A 1 70 ? -25.603 -5.723 31.475 1.00 94.94 70 ARG A N 1
ATOM 504 C CA . ARG A 1 70 ? -24.862 -4.990 30.443 1.00 94.94 70 ARG A CA 1
ATOM 505 C C . ARG A 1 70 ? -25.158 -3.494 30.518 1.00 94.94 70 ARG A C 1
ATOM 507 O O . ARG A 1 70 ? -24.226 -2.704 30.593 1.00 94.94 70 ARG A O 1
ATOM 514 N N . SER A 1 71 ? -26.434 -3.109 30.529 1.00 93.88 71 SER A N 1
ATOM 515 C CA . SER A 1 71 ? -26.832 -1.699 30.584 1.00 93.88 71 SER A CA 1
ATOM 516 C C . SER A 1 71 ? -26.446 -1.025 31.902 1.00 93.88 71 SER A C 1
ATOM 518 O O . SER A 1 71 ? -26.086 0.150 31.899 1.00 93.88 71 SER A O 1
ATOM 520 N N . LEU A 1 72 ? -26.471 -1.754 33.020 1.00 95.12 72 LEU A N 1
ATOM 521 C CA . LEU A 1 72 ? -25.995 -1.248 34.305 1.00 95.12 72 LEU A CA 1
ATOM 522 C C . LEU A 1 72 ? -24.494 -0.928 34.252 1.00 95.12 72 LEU A C 1
ATOM 524 O O . LEU A 1 72 ? -24.092 0.176 34.618 1.00 95.12 72 LEU A O 1
ATOM 528 N N . TRP A 1 73 ? -23.670 -1.859 33.765 1.00 96.06 73 TRP A N 1
ATOM 529 C CA . TRP A 1 73 ? -22.218 -1.668 33.686 1.00 96.06 73 TRP A CA 1
ATOM 530 C C . TRP A 1 73 ? -21.801 -0.640 32.644 1.00 96.06 73 TRP A C 1
ATOM 532 O O . TRP A 1 73 ? -20.894 0.147 32.897 1.00 96.06 73 TRP A O 1
ATOM 542 N N . GLU A 1 74 ? -22.527 -0.548 31.536 1.00 94.12 74 GLU A N 1
ATOM 543 C CA . GLU A 1 74 ? -22.340 0.511 30.547 1.00 94.12 74 GLU A CA 1
ATOM 544 C C . GLU A 1 74 ? -22.549 1.907 31.151 1.00 94.12 74 GLU A C 1
ATOM 546 O O . GLU A 1 74 ? -21.828 2.840 30.808 1.00 94.12 74 GLU A O 1
ATOM 551 N N . LYS A 1 75 ? -23.495 2.062 32.087 1.00 93.06 75 LYS A N 1
ATOM 552 C CA . LYS A 1 75 ? -23.735 3.340 32.775 1.00 93.06 75 LYS A CA 1
ATOM 553 C C . LYS A 1 75 ? -22.814 3.597 33.961 1.00 93.06 75 LYS A C 1
ATOM 555 O O . LYS A 1 75 ? -22.534 4.759 34.237 1.00 93.06 75 LYS A O 1
ATOM 560 N N . LEU A 1 76 ? -22.385 2.557 34.675 1.00 92.44 76 LEU A N 1
ATOM 561 C CA . LEU A 1 76 ? -21.531 2.704 35.857 1.00 92.44 76 LEU A CA 1
ATOM 562 C C . LEU A 1 76 ? -20.040 2.778 35.522 1.00 92.44 76 LEU A C 1
ATOM 564 O O . LEU A 1 76 ? -19.339 3.581 36.125 1.00 92.44 76 LEU A O 1
ATOM 568 N N . VAL A 1 77 ? -19.557 1.933 34.610 1.00 92.94 77 VAL A N 1
ATOM 569 C CA . VAL A 1 77 ? -18.140 1.857 34.221 1.00 92.94 77 VAL A CA 1
ATOM 570 C C . VAL A 1 77 ? -17.895 2.696 32.972 1.00 92.94 77 VAL A C 1
ATOM 572 O O . VAL A 1 77 ? -17.016 3.551 32.981 1.00 92.94 77 VAL A O 1
ATOM 575 N N . GLY A 1 78 ? -18.695 2.481 31.923 1.00 84.88 78 GLY A N 1
ATOM 576 C CA . GLY A 1 78 ? -18.678 3.291 30.703 1.00 84.88 78 GLY A CA 1
ATOM 577 C C . GLY A 1 78 ? -17.287 3.518 30.094 1.00 84.88 78 GLY A C 1
ATOM 578 O O . GLY A 1 78 ? -16.386 2.682 30.207 1.00 84.88 78 GLY A O 1
ATOM 579 N N . GLU A 1 79 ? -17.135 4.663 29.429 1.00 86.19 79 GLU A N 1
ATOM 580 C CA . GLU A 1 79 ? -15.875 5.117 28.835 1.00 86.19 79 GLU A CA 1
ATOM 581 C C . GLU A 1 79 ? -14.926 5.719 29.880 1.00 86.19 79 GLU A C 1
ATOM 583 O O . GLU A 1 79 ? -15.333 6.136 30.967 1.00 86.19 79 GLU A O 1
ATOM 588 N N . VAL A 1 80 ? -13.636 5.773 29.545 1.00 88.50 80 VAL A N 1
ATOM 589 C CA . VAL A 1 80 ? -12.624 6.394 30.405 1.00 88.50 80 VAL A CA 1
ATOM 590 C C . VAL A 1 80 ? -12.823 7.915 30.422 1.00 88.50 80 VAL A C 1
ATOM 592 O O . VAL A 1 80 ? -12.848 8.527 29.353 1.00 88.50 80 VAL A O 1
ATOM 595 N N . PRO A 1 81 ? -12.938 8.562 31.600 1.00 89.75 81 PRO A N 1
ATOM 596 C CA . PRO A 1 81 ? -13.004 10.015 31.676 1.00 89.75 81 PRO A CA 1
ATOM 597 C C . PRO A 1 81 ? -11.770 10.668 31.041 1.00 89.75 81 PRO A C 1
ATOM 599 O O . PRO A 1 81 ? -10.642 10.262 31.317 1.00 89.75 81 PRO A O 1
ATOM 602 N N . GLY A 1 82 ? -11.981 11.717 30.242 1.00 87.19 82 GLY A N 1
ATOM 603 C CA . GLY A 1 82 ? -10.890 12.480 29.629 1.00 87.19 82 GLY A CA 1
ATOM 604 C C . GLY A 1 82 ? -9.966 13.163 30.647 1.00 87.19 82 GLY A C 1
ATOM 605 O O . GLY A 1 82 ? -10.320 13.355 31.816 1.00 87.19 82 GLY A O 1
ATOM 606 N N . GLU A 1 83 ? -8.781 13.584 30.197 1.00 84.38 83 GLU A N 1
ATOM 607 C CA . GLU A 1 83 ? -7.764 14.202 31.061 1.00 84.38 83 GLU A CA 1
ATOM 608 C C . GLU A 1 83 ? -8.251 15.463 31.780 1.00 84.38 83 GLU A C 1
ATOM 610 O O . GLU A 1 83 ? -7.835 15.682 32.914 1.00 84.38 83 GLU A O 1
ATOM 615 N N . ASP A 1 84 ? -9.198 16.206 31.200 1.00 86.00 84 ASP A N 1
ATOM 616 C CA . ASP A 1 84 ? -9.801 17.424 31.764 1.00 86.00 84 ASP A CA 1
ATOM 617 C C . ASP A 1 84 ? -11.140 17.181 32.485 1.00 86.00 84 ASP A C 1
ATOM 619 O O . ASP A 1 84 ? -11.822 18.126 32.887 1.00 86.00 84 ASP A O 1
ATOM 623 N N . ALA A 1 85 ? -11.546 15.919 32.675 1.00 87.00 85 ALA A N 1
ATOM 624 C CA . ALA A 1 85 ? -12.817 15.593 33.313 1.00 87.00 85 ALA A CA 1
ATOM 625 C C . ALA A 1 85 ? -12.943 16.216 34.716 1.00 87.00 85 ALA A C 1
ATOM 627 O O . ALA A 1 85 ? -11.999 16.230 35.518 1.00 87.00 85 ALA A O 1
ATOM 628 N N . ALA A 1 86 ? -14.140 16.702 35.040 1.00 88.31 86 ALA A N 1
ATOM 629 C CA . ALA A 1 86 ? -14.430 17.236 36.362 1.00 88.31 86 ALA A CA 1
ATOM 630 C C . ALA A 1 86 ? -14.239 16.163 37.458 1.00 88.31 86 ALA A C 1
ATOM 632 O O . ALA A 1 86 ? -14.302 14.955 37.210 1.00 88.31 86 ALA A O 1
ATOM 633 N N . MET A 1 87 ? -13.938 16.600 38.685 1.00 87.25 87 MET A N 1
ATOM 634 C CA . MET A 1 87 ? -13.584 15.691 39.786 1.00 87.25 87 MET A CA 1
ATOM 635 C C . MET A 1 87 ? -14.719 14.720 40.140 1.00 87.25 87 MET A C 1
ATOM 637 O O . MET A 1 87 ? -14.468 13.564 40.459 1.00 87.25 87 MET A O 1
ATOM 641 N N . ASP A 1 88 ? -15.966 15.169 40.060 1.00 88.81 88 ASP A N 1
ATOM 642 C CA . ASP A 1 88 ? -17.154 14.341 40.267 1.00 88.81 88 ASP A CA 1
ATOM 643 C C . ASP A 1 88 ? -17.241 13.195 39.254 1.00 88.81 88 ASP A C 1
ATOM 645 O O . ASP A 1 88 ? -17.469 12.057 39.658 1.00 88.81 88 ASP A O 1
ATOM 649 N N . VAL A 1 89 ? -16.962 13.457 37.975 1.00 90.25 89 VAL A N 1
ATOM 650 C CA . VAL A 1 89 ? -16.900 12.427 36.925 1.00 90.25 89 VAL A CA 1
ATOM 651 C C . VAL A 1 89 ? -15.840 11.376 37.260 1.00 90.25 89 VAL A C 1
ATOM 653 O O . VAL A 1 89 ? -16.115 10.183 37.184 1.00 90.25 89 VAL A O 1
ATOM 656 N N . ARG A 1 90 ? -14.651 11.787 37.719 1.00 90.62 90 ARG A N 1
ATOM 657 C CA . ARG A 1 90 ? -13.579 10.848 38.112 1.00 90.62 90 ARG A CA 1
ATOM 658 C C . ARG A 1 90 ? -13.907 10.046 39.370 1.00 90.62 90 ARG A C 1
ATOM 660 O O . ARG A 1 90 ? -13.473 8.902 39.507 1.00 90.62 90 ARG A O 1
ATOM 667 N N . LEU A 1 91 ? -14.647 10.630 40.311 1.00 92.12 91 LEU A N 1
ATOM 668 C CA . LEU A 1 91 ? -15.099 9.918 41.507 1.00 92.12 91 LEU A CA 1
ATOM 669 C C . LEU A 1 91 ? -16.211 8.919 41.183 1.00 92.12 91 LEU A C 1
ATOM 671 O O . LEU A 1 91 ? -16.178 7.811 41.715 1.00 92.12 91 LEU A O 1
ATOM 675 N N . LEU A 1 92 ? -17.156 9.284 40.310 1.00 92.81 92 LEU A N 1
ATOM 676 C CA . LEU A 1 92 ? -18.174 8.366 39.789 1.00 92.81 92 LEU A CA 1
ATOM 677 C C . LEU A 1 92 ? -17.519 7.196 39.058 1.00 92.81 92 LEU A C 1
ATOM 679 O O . LEU A 1 92 ? -17.886 6.050 39.294 1.00 92.81 92 LEU A O 1
ATOM 683 N N . ASP A 1 93 ? -16.497 7.485 38.262 1.00 93.69 93 ASP A N 1
ATOM 684 C CA . ASP A 1 93 ? -15.710 6.478 37.570 1.00 93.69 93 ASP A CA 1
ATOM 685 C C . ASP A 1 93 ? -14.977 5.523 38.523 1.00 93.69 93 ASP A C 1
ATOM 687 O O . ASP A 1 93 ? -15.067 4.300 38.407 1.00 93.69 93 ASP A O 1
ATOM 691 N N . THR A 1 94 ? -14.304 6.086 39.533 1.00 94.50 94 THR A N 1
ATOM 692 C CA . THR A 1 94 ? -13.643 5.310 40.593 1.00 94.50 94 THR A CA 1
ATOM 693 C C . THR A 1 94 ? -14.642 4.398 41.301 1.00 94.50 94 THR A C 1
ATOM 695 O O . THR A 1 94 ? -14.336 3.234 41.561 1.00 94.50 94 THR A O 1
ATOM 698 N N . PHE A 1 95 ? -15.822 4.928 41.632 1.00 95.62 95 PHE A N 1
ATOM 699 C CA . PHE A 1 95 ? -16.899 4.173 42.259 1.00 95.62 95 PHE A CA 1
ATOM 700 C C . PHE A 1 95 ? -17.375 3.033 41.351 1.00 95.62 95 PHE A C 1
ATOM 702 O O . PHE A 1 95 ? -17.377 1.884 41.787 1.00 95.62 95 PHE A O 1
ATOM 709 N N . GLY A 1 96 ? -17.705 3.318 40.089 1.00 95.94 96 GLY A N 1
ATOM 710 C CA . GLY A 1 96 ? -18.176 2.324 39.125 1.00 95.94 96 GLY A CA 1
ATOM 711 C C . GLY A 1 96 ? -17.173 1.194 38.902 1.00 95.94 96 GLY A C 1
ATOM 712 O O . GLY A 1 96 ? -17.533 0.022 39.012 1.00 95.94 96 GLY A O 1
ATOM 713 N N . CYS A 1 97 ? -15.898 1.534 38.690 1.00 96.38 97 CYS A N 1
ATOM 714 C CA . CYS A 1 97 ? -14.811 0.563 38.554 1.00 96.38 97 CYS A CA 1
ATOM 715 C C . CYS A 1 97 ? -14.641 -0.307 39.810 1.00 96.38 97 CYS A C 1
ATOM 717 O O . CYS A 1 97 ? -14.467 -1.521 39.701 1.00 96.38 97 CYS A O 1
ATOM 719 N N . ALA A 1 98 ? -14.698 0.290 41.006 1.00 96.38 98 ALA A N 1
ATOM 720 C CA . ALA A 1 98 ? -14.561 -0.444 42.263 1.00 96.38 98 ALA A CA 1
ATOM 721 C C . ALA A 1 98 ? -15.740 -1.400 42.503 1.00 96.38 98 ALA A C 1
ATOM 723 O O . ALA A 1 98 ? -15.520 -2.565 42.833 1.00 96.38 98 ALA A O 1
ATOM 724 N N . VAL A 1 99 ? -16.975 -0.943 42.265 1.00 97.25 99 VAL A N 1
ATOM 725 C CA . VAL A 1 99 ? -18.181 -1.777 42.374 1.00 97.25 99 VAL A CA 1
ATOM 726 C C . VAL A 1 99 ? -18.119 -2.945 41.393 1.00 97.25 99 VAL A C 1
ATOM 728 O O . VAL A 1 99 ? -18.306 -4.092 41.798 1.00 97.25 99 VAL A O 1
ATOM 731 N N . PHE A 1 100 ? -17.829 -2.669 40.117 1.00 97.31 100 PHE A N 1
ATOM 732 C CA . PHE A 1 100 ? -17.725 -3.701 39.087 1.00 97.31 100 PHE A CA 1
ATOM 733 C C . PHE A 1 100 ? -16.683 -4.753 39.466 1.00 97.31 100 PHE A C 1
ATOM 735 O O . PHE A 1 100 ? -16.984 -5.947 39.488 1.00 97.31 100 PHE A O 1
ATOM 742 N N . ARG A 1 101 ? -15.479 -4.313 39.855 1.00 96.44 101 ARG A N 1
ATOM 743 C CA . ARG A 1 101 ? -14.406 -5.205 40.301 1.00 96.44 101 ARG A CA 1
ATOM 744 C C . ARG A 1 101 ? -14.857 -6.100 41.453 1.00 96.44 101 ARG A C 1
ATOM 746 O O . ARG A 1 101 ? -14.690 -7.311 41.371 1.00 96.44 101 ARG A O 1
ATOM 753 N N . HIS A 1 102 ? -15.457 -5.526 42.494 1.00 95.81 102 HIS A N 1
ATOM 754 C CA . HIS A 1 102 ? -15.898 -6.273 43.673 1.00 95.81 102 HIS A CA 1
ATOM 755 C C . HIS A 1 102 ? -16.946 -7.340 43.340 1.00 95.81 102 HIS A C 1
ATOM 757 O O . HIS A 1 102 ? -16.858 -8.470 43.825 1.00 95.81 102 HIS A O 1
ATOM 763 N N . VAL A 1 103 ? -17.925 -7.007 42.494 1.00 97.19 103 VAL A N 1
ATOM 764 C CA . VAL A 1 103 ? -18.967 -7.953 42.065 1.00 97.19 103 VAL A CA 1
ATOM 765 C C . VAL A 1 103 ? -18.360 -9.095 41.250 1.00 97.19 103 VAL A C 1
ATOM 767 O O . VAL A 1 103 ? -18.648 -10.266 41.518 1.00 97.19 103 VAL A O 1
ATOM 770 N N . VAL A 1 104 ? -17.482 -8.786 40.295 1.00 96.50 104 VAL A N 1
ATOM 771 C CA . VAL A 1 104 ? -16.881 -9.795 39.412 1.00 96.50 104 VAL A CA 1
ATOM 772 C C . VAL A 1 104 ? -15.850 -10.661 40.146 1.00 96.50 104 VAL A C 1
ATOM 774 O O . VAL A 1 104 ? -15.803 -11.863 39.903 1.00 96.50 104 VAL A O 1
ATOM 777 N N . GLU A 1 105 ? -15.066 -10.126 41.090 1.00 95.62 105 GLU A N 1
ATOM 778 C CA . GLU A 1 105 ? -14.137 -10.933 41.905 1.00 95.62 105 GLU A CA 1
ATOM 779 C C . GLU A 1 105 ? -14.870 -11.962 42.773 1.00 95.62 105 GLU A C 1
ATOM 781 O O . GLU A 1 105 ? -14.367 -13.069 42.969 1.00 95.62 105 GLU A O 1
ATOM 786 N N . ARG A 1 106 ? -16.063 -11.618 43.275 1.00 95.75 106 ARG A N 1
ATOM 787 C CA . ARG A 1 106 ? -16.864 -12.498 44.138 1.00 95.75 106 ARG A CA 1
ATOM 788 C C . ARG A 1 106 ? -17.676 -13.534 43.374 1.00 95.75 106 ARG A C 1
ATOM 790 O O . ARG A 1 106 ? -17.841 -14.645 43.866 1.00 95.75 106 ARG A O 1
ATOM 797 N N . THR A 1 107 ? -18.199 -13.174 42.206 1.00 96.12 107 THR A N 1
ATOM 798 C CA . THR A 1 107 ? -19.110 -14.045 41.443 1.00 96.12 107 THR A CA 1
ATOM 799 C C . THR A 1 107 ? -18.435 -14.749 40.272 1.00 96.12 107 THR A C 1
ATOM 801 O O . THR A 1 107 ? -18.881 -15.813 39.853 1.00 96.12 107 THR A O 1
ATOM 804 N N . GLY A 1 108 ? -17.362 -14.171 39.729 1.00 95.75 108 GLY A N 1
ATOM 805 C CA . GLY A 1 108 ? -16.729 -14.615 38.488 1.00 95.75 108 GLY A CA 1
ATOM 806 C C . GLY A 1 108 ? -17.550 -14.319 37.229 1.00 95.75 108 GLY A C 1
ATOM 807 O O . GLY A 1 108 ? -17.127 -14.686 36.132 1.00 95.75 108 GLY A O 1
ATOM 808 N N . VAL A 1 109 ? -18.701 -13.656 37.356 1.00 96.12 109 VAL A N 1
ATOM 809 C CA . VAL A 1 109 ? -19.697 -13.537 36.288 1.00 96.12 109 VAL A CA 1
ATOM 810 C C . VAL A 1 109 ? -19.729 -12.125 35.710 1.00 96.12 109 VAL A C 1
ATOM 812 O O . VAL A 1 109 ? -19.698 -11.137 36.438 1.00 96.12 109 VAL A O 1
ATOM 815 N N . VAL A 1 110 ? -19.847 -12.041 34.387 1.00 96.12 110 VAL A N 1
ATOM 816 C CA . VAL A 1 110 ? -20.060 -10.805 33.621 1.00 96.12 110 VAL A CA 1
ATOM 817 C C . VAL A 1 110 ? -21.113 -11.040 32.533 1.00 96.12 110 VAL A C 1
ATOM 819 O O . VAL A 1 110 ? -21.252 -12.169 32.059 1.00 96.12 110 VAL A O 1
ATOM 822 N N . PRO A 1 111 ? -21.856 -10.015 32.087 1.00 96.38 111 PRO A N 1
ATOM 823 C CA . PRO A 1 111 ? -22.589 -10.118 30.831 1.00 96.38 111 PRO A CA 1
ATOM 824 C C . PRO A 1 111 ? -21.593 -10.181 29.667 1.00 96.38 111 PRO A C 1
ATOM 826 O O . PRO A 1 111 ? -20.641 -9.408 29.635 1.00 96.38 111 PRO A O 1
ATOM 829 N N . ASN A 1 112 ? -21.820 -11.049 28.683 1.00 95.69 112 ASN A N 1
ATOM 830 C CA . ASN A 1 112 ? -20.975 -11.112 27.484 1.00 95.69 112 ASN A CA 1
ATOM 831 C C . A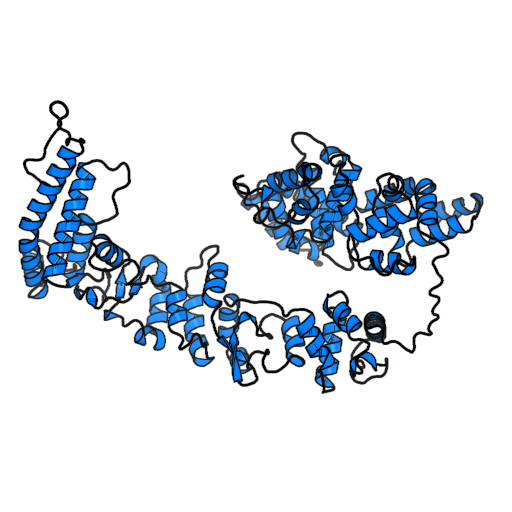SN A 1 112 ? -21.211 -9.942 26.507 1.00 95.69 112 ASN A C 1
ATOM 833 O O . ASN A 1 112 ? -20.416 -9.719 25.601 1.00 95.69 112 ASN A O 1
ATOM 837 N N . GLY A 1 113 ? -22.276 -9.161 26.705 1.00 94.44 113 GLY A N 1
ATOM 838 C CA . GLY A 1 113 ? -22.500 -7.882 26.031 1.00 94.44 113 GLY A CA 1
ATOM 839 C C . GLY A 1 113 ? -23.299 -7.940 24.727 1.00 94.44 113 GLY A C 1
ATOM 840 O O . GLY A 1 113 ? -23.643 -6.880 24.200 1.00 94.44 113 GLY A O 1
ATOM 841 N N . PHE A 1 114 ? -23.649 -9.128 24.226 1.00 92.75 114 PHE A N 1
ATOM 842 C CA . PHE A 1 114 ? -24.539 -9.261 23.068 1.00 92.75 114 PHE A CA 1
ATOM 843 C C . PHE A 1 114 ? -25.984 -8.902 23.443 1.00 92.75 114 PHE A C 1
ATOM 845 O O . PHE A 1 114 ? -26.448 -9.195 24.545 1.00 92.75 114 PHE A O 1
ATOM 852 N N . ALA A 1 115 ? -26.688 -8.240 22.523 1.00 86.94 115 ALA A N 1
ATOM 853 C CA . ALA A 1 115 ? -28.080 -7.816 22.707 1.00 86.94 115 ALA A CA 1
ATOM 854 C C . ALA A 1 115 ? -29.101 -8.770 22.057 1.00 86.94 115 ALA A C 1
ATOM 856 O O . ALA A 1 115 ? -30.303 -8.554 22.190 1.00 86.94 115 ALA A O 1
ATOM 857 N N . ASP A 1 116 ? -28.625 -9.787 21.340 1.00 84.88 116 ASP A N 1
ATOM 858 C CA . ASP A 1 116 ? -29.441 -10.813 20.691 1.00 84.88 116 ASP A CA 1
ATOM 859 C C . ASP A 1 116 ? -29.450 -12.117 21.505 1.00 84.88 116 ASP A C 1
ATOM 861 O O . ASP A 1 116 ? -29.077 -12.133 22.677 1.00 84.88 116 ASP A O 1
ATOM 865 N N . GLU A 1 117 ? -29.878 -13.220 20.888 1.00 84.69 117 GLU A N 1
ATOM 866 C CA . GLU A 1 117 ? -29.977 -14.548 21.511 1.00 84.69 117 GLU A CA 1
ATOM 867 C C . GLU A 1 117 ? -28.642 -15.082 22.057 1.00 84.69 117 GLU A C 1
ATOM 869 O O . GLU A 1 117 ? -28.639 -15.995 22.879 1.00 84.69 117 GLU A O 1
ATOM 874 N N . ARG A 1 118 ? -27.504 -14.502 21.652 1.00 87.56 118 ARG A N 1
ATOM 875 C CA . ARG A 1 118 ? -26.180 -14.838 22.196 1.00 87.56 118 ARG A CA 1
ATOM 876 C C . ARG A 1 118 ? -25.915 -14.165 23.539 1.00 87.56 118 ARG A C 1
ATOM 878 O O . ARG A 1 118 ? -24.938 -14.505 24.198 1.00 87.56 118 ARG A O 1
ATOM 885 N N . GLY A 1 119 ? -26.728 -13.185 23.934 1.00 91.31 119 GLY A N 1
ATOM 886 C CA . GLY A 1 119 ? -26.582 -12.434 25.175 1.00 91.31 119 GLY A CA 1
ATOM 887 C C . GLY A 1 119 ? -26.750 -13.320 26.407 1.00 91.31 119 GLY A C 1
ATOM 888 O O . GLY A 1 119 ? -27.809 -13.904 26.622 1.00 91.31 119 GLY A O 1
ATOM 889 N N . GLY A 1 120 ? -25.725 -13.383 27.255 1.00 94.31 120 GLY A N 1
ATOM 890 C CA . GLY A 1 120 ? -25.708 -14.252 28.430 1.00 94.31 120 GLY A CA 1
ATOM 891 C C . GLY A 1 120 ? -24.814 -13.740 29.556 1.00 94.31 120 GLY A C 1
ATOM 892 O O . GLY A 1 120 ? -23.961 -12.873 29.357 1.00 94.31 120 GLY A O 1
ATOM 893 N N . LEU A 1 121 ? -25.026 -14.284 30.756 1.00 95.31 121 LEU A N 1
ATOM 894 C CA . LEU A 1 121 ? -24.124 -14.124 31.895 1.00 95.31 121 LEU A CA 1
ATOM 895 C C . LEU A 1 121 ? -23.097 -15.262 31.862 1.00 95.31 121 LEU A C 1
ATOM 897 O O . LEU A 1 121 ? -23.471 -16.430 31.932 1.00 95.31 121 LEU A O 1
ATOM 901 N N . VAL A 1 122 ? -21.816 -14.922 31.750 1.00 95.56 122 VAL A N 1
ATOM 902 C CA . VAL A 1 122 ? -20.719 -15.868 31.503 1.00 95.56 122 VAL A CA 1
ATOM 903 C C . VAL A 1 122 ? -19.592 -15.705 32.515 1.00 95.56 122 VAL A C 1
ATOM 905 O O . VAL A 1 122 ? -19.453 -14.665 33.158 1.00 95.56 122 VAL A O 1
ATOM 908 N N . GLN A 1 123 ? -18.760 -16.737 32.648 1.00 95.38 123 GLN A N 1
ATOM 909 C CA . GLN A 1 123 ? -17.558 -16.677 33.476 1.00 95.38 123 GLN A CA 1
ATOM 910 C C . GLN A 1 123 ? -16.480 -15.848 32.773 1.00 95.38 123 GLN A C 1
ATOM 912 O O . GLN A 1 123 ? -15.987 -16.252 31.720 1.00 95.38 123 GLN A O 1
ATOM 917 N N . PHE A 1 124 ? -16.050 -14.730 33.368 1.00 94.44 124 PHE A N 1
ATOM 918 C CA . PHE A 1 124 ? -15.106 -13.815 32.704 1.00 94.44 124 PHE A CA 1
ATOM 919 C C . PHE A 1 124 ? -13.759 -14.484 32.379 1.00 94.44 124 PHE A C 1
ATOM 921 O O . PHE A 1 124 ? -13.089 -14.120 31.418 1.00 94.44 124 PHE A O 1
ATOM 928 N N . ARG A 1 125 ? -13.364 -15.497 33.164 1.00 92.81 125 ARG A N 1
ATOM 929 C CA . ARG A 1 125 ? -12.133 -16.277 32.948 1.00 92.81 125 ARG A CA 1
ATOM 930 C C . ARG A 1 125 ? -12.192 -17.198 31.727 1.00 92.81 125 ARG A C 1
ATOM 932 O O . ARG A 1 125 ? -11.138 -17.641 31.281 1.00 92.81 125 ARG A O 1
ATOM 939 N N . GLY A 1 126 ? -13.394 -17.516 31.246 1.00 92.94 126 GLY A N 1
ATOM 940 C CA . GLY A 1 126 ? -13.618 -18.316 30.043 1.00 92.94 126 GLY A CA 1
ATOM 941 C C . GLY A 1 126 ? -13.625 -17.492 28.755 1.00 92.94 126 GLY A C 1
ATOM 942 O O . GLY A 1 126 ? -13.642 -18.076 27.676 1.00 92.94 126 GLY A O 1
ATOM 943 N N . LEU A 1 127 ? -13.595 -16.158 28.857 1.00 96.25 127 LEU A N 1
ATOM 944 C CA . LEU A 1 127 ? -13.580 -15.280 27.694 1.00 96.25 127 LEU A CA 1
ATOM 945 C C . LEU A 1 127 ? -12.254 -15.395 26.935 1.00 96.25 127 LEU A C 1
ATOM 947 O O . LEU A 1 127 ? -11.177 -15.384 27.538 1.00 96.25 127 LEU A O 1
ATOM 951 N N . ASN A 1 128 ? -12.336 -15.494 25.611 1.00 95.62 128 ASN A N 1
ATOM 952 C CA . ASN A 1 128 ? -11.193 -15.739 24.731 1.00 95.62 128 ASN A CA 1
ATOM 953 C C . ASN A 1 128 ? -11.185 -14.890 23.450 1.00 95.62 128 ASN A C 1
ATOM 955 O O . ASN A 1 128 ? -10.184 -14.917 22.734 1.00 95.62 128 ASN A O 1
ATOM 959 N N . LEU A 1 129 ? -12.257 -14.146 23.166 1.00 97.44 129 LEU A N 1
ATOM 960 C CA . LEU A 1 129 ? -12.363 -13.273 22.002 1.00 97.44 129 LEU A CA 1
ATOM 961 C C . LEU A 1 129 ? -13.336 -12.127 22.289 1.00 97.44 129 LEU A C 1
ATOM 963 O O . LEU A 1 129 ? -14.443 -12.367 22.773 1.00 97.44 129 LEU A O 1
ATOM 967 N N . SER A 1 130 ? -12.957 -10.897 21.951 1.00 97.06 130 SER A N 1
ATOM 968 C CA . SER A 1 130 ? -13.891 -9.775 21.895 1.00 97.06 130 SER A CA 1
ATOM 969 C C . SER A 1 130 ? -14.290 -9.464 20.453 1.00 97.06 130 SER A C 1
ATOM 971 O O . SER A 1 130 ? -13.508 -9.608 19.516 1.00 97.06 130 SER A O 1
ATOM 973 N N . VAL A 1 131 ? -15.544 -9.069 20.257 1.00 95.38 131 VAL A N 1
ATOM 974 C CA . VAL A 1 131 ? -16.145 -8.845 18.941 1.00 95.38 131 VAL A CA 1
ATOM 975 C C . VAL A 1 131 ? -16.868 -7.505 18.929 1.00 95.38 131 VAL A C 1
ATOM 977 O O . VAL A 1 131 ? -17.559 -7.148 19.883 1.00 95.38 131 VAL A O 1
ATOM 980 N N . ASN A 1 132 ? -16.779 -6.785 17.813 1.00 93.00 132 ASN A N 1
ATOM 981 C CA . ASN A 1 132 ? -17.623 -5.628 17.546 1.00 93.00 132 ASN A CA 1
ATOM 982 C C . ASN A 1 132 ? -18.817 -6.040 16.663 1.00 93.00 132 ASN A C 1
ATOM 984 O O . ASN A 1 132 ? -18.681 -6.079 15.439 1.00 93.00 132 ASN A O 1
ATOM 988 N N . PRO A 1 133 ? -19.989 -6.383 17.233 1.00 87.81 133 PRO A N 1
ATOM 989 C CA . PRO A 1 133 ? -21.119 -6.871 16.445 1.00 87.81 133 PRO A CA 1
ATOM 990 C C . PRO A 1 133 ? -21.722 -5.801 15.529 1.00 87.81 133 PRO A C 1
ATOM 992 O O . PRO A 1 133 ? -22.333 -6.160 14.528 1.00 87.81 133 PRO A O 1
ATOM 995 N N . GLY A 1 134 ? -21.547 -4.511 15.838 1.00 87.56 134 GLY A N 1
ATOM 996 C CA . GLY A 1 134 ? -21.991 -3.422 14.966 1.00 87.56 134 GLY A CA 1
ATOM 997 C C . GLY A 1 134 ? -21.168 -3.371 13.681 1.00 87.56 134 GLY A C 1
ATOM 998 O O . GLY A 1 134 ? -21.728 -3.366 12.587 1.00 87.56 134 GLY A O 1
ATOM 999 N N . TYR A 1 135 ? -19.841 -3.413 13.820 1.00 88.44 135 TYR A N 1
ATOM 1000 C CA . TYR A 1 135 ? -18.916 -3.404 12.690 1.00 88.44 135 TYR A CA 1
ATOM 1001 C C . TYR A 1 135 ? -18.934 -4.724 11.906 1.00 88.44 135 TYR A C 1
ATOM 1003 O O . TYR A 1 135 ? -19.042 -4.718 10.687 1.00 88.44 135 TYR A O 1
ATOM 1011 N N . LEU A 1 136 ? -18.887 -5.868 12.594 1.00 89.94 136 LEU A N 1
ATOM 1012 C CA . LEU A 1 136 ? -18.673 -7.188 11.984 1.00 89.94 136 LEU A CA 1
ATOM 1013 C C . LEU A 1 136 ? -19.960 -7.989 11.748 1.00 89.94 136 LEU A C 1
ATOM 1015 O O . LEU A 1 136 ? -19.893 -9.194 11.506 1.00 89.94 136 LEU A O 1
ATOM 1019 N N . SER A 1 137 ? -21.134 -7.356 11.804 1.00 90.06 137 SER A N 1
ATOM 1020 C CA . SER A 1 137 ? -22.436 -8.037 11.679 1.00 90.06 137 SER A CA 1
ATOM 1021 C C . SER A 1 137 ? -22.539 -8.964 10.457 1.00 90.06 137 SER A C 1
ATOM 1023 O O . SER A 1 137 ? -23.054 -10.075 10.580 1.00 90.06 137 SER A O 1
ATOM 1025 N N . SER A 1 138 ? -22.000 -8.551 9.306 1.00 90.56 138 SER A N 1
ATOM 1026 C CA . SER A 1 138 ? -21.967 -9.331 8.061 1.00 90.56 138 SER A CA 1
ATOM 1027 C C . SER A 1 138 ? -21.000 -10.516 8.096 1.00 90.56 138 SER A C 1
ATOM 1029 O O . SER A 1 138 ? -21.228 -11.510 7.412 1.00 90.56 138 SER A O 1
ATOM 1031 N N . VAL A 1 139 ? -19.930 -10.430 8.886 1.00 92.25 139 VAL A N 1
ATOM 1032 C CA . VAL A 1 139 ? -18.839 -11.417 8.930 1.00 92.25 139 VAL A CA 1
ATOM 1033 C C . VAL A 1 139 ? -19.158 -12.568 9.880 1.00 92.25 139 VAL A C 1
ATOM 1035 O O . VAL A 1 139 ? -18.803 -13.717 9.613 1.00 92.25 139 VAL A O 1
ATOM 1038 N N . LEU A 1 140 ? -19.849 -12.277 10.986 1.00 92.50 140 LEU A N 1
ATOM 1039 C CA . LEU A 1 140 ? -20.104 -13.251 12.051 1.00 92.50 140 LEU A CA 1
ATOM 1040 C C . LEU A 1 140 ? -20.774 -14.549 11.566 1.00 92.50 140 LEU A C 1
ATOM 1042 O O . LEU A 1 140 ? -20.312 -15.612 11.979 1.00 92.50 140 LEU A O 1
ATOM 1046 N N . PRO A 1 141 ? -21.783 -14.531 10.670 1.00 93.44 141 PRO A N 1
ATOM 1047 C CA . PRO A 1 141 ? -22.366 -15.766 10.148 1.00 93.44 141 PRO A CA 1
ATOM 1048 C C . PRO A 1 141 ? -21.358 -16.661 9.417 1.00 93.44 141 PRO A C 1
ATOM 1050 O O . PRO A 1 141 ? -21.424 -17.879 9.555 1.00 93.44 141 PRO A O 1
ATOM 1053 N N . ALA A 1 142 ? -20.409 -16.080 8.675 1.00 95.19 142 ALA A N 1
ATOM 1054 C CA . ALA A 1 142 ? -19.377 -16.846 7.977 1.00 95.19 142 ALA A CA 1
ATOM 1055 C C . ALA A 1 142 ? -18.349 -17.442 8.951 1.00 95.19 142 ALA A C 1
ATOM 1057 O O . ALA A 1 142 ? -17.937 -18.586 8.781 1.00 95.19 142 ALA A O 1
ATOM 1058 N N . LEU A 1 143 ? -17.987 -16.710 10.010 1.00 95.12 143 LEU A N 1
ATOM 1059 C CA . LEU A 1 143 ? -17.102 -17.220 11.064 1.00 95.12 143 LEU A CA 1
ATOM 1060 C C . LEU A 1 143 ? -17.724 -18.393 11.827 1.00 95.12 143 LEU A C 1
ATOM 1062 O O . LEU A 1 143 ? -17.044 -19.378 12.099 1.00 95.12 143 LEU A O 1
ATOM 1066 N N . LEU A 1 144 ? -19.026 -18.325 12.116 1.00 93.88 144 LEU A N 1
ATOM 1067 C CA . LEU A 1 144 ? -19.768 -19.409 12.773 1.00 93.88 144 LEU A CA 1
ATOM 1068 C C . LEU A 1 144 ? -19.874 -20.679 11.914 1.00 93.88 144 LEU A C 1
ATOM 1070 O O . LEU A 1 144 ? -20.179 -21.747 12.434 1.00 93.88 144 LEU A O 1
ATOM 1074 N N . GLN A 1 145 ? -19.630 -20.583 10.607 1.00 95.56 145 GLN A N 1
ATOM 1075 C CA . GLN A 1 145 ? -19.603 -21.736 9.707 1.00 95.56 145 GLN A CA 1
ATOM 1076 C C . GLN A 1 145 ? -18.203 -22.333 9.544 1.00 95.56 145 GLN A C 1
ATOM 1078 O O . GLN A 1 145 ? -18.071 -23.356 8.874 1.00 95.56 145 GLN A O 1
ATOM 1083 N N . TRP A 1 146 ? -17.164 -21.726 10.129 1.00 96.88 146 TRP A N 1
ATOM 1084 C CA . TRP A 1 146 ? -15.783 -22.165 9.960 1.00 96.88 146 TRP A CA 1
ATOM 1085 C C . TRP A 1 146 ? -15.288 -22.978 11.173 1.00 96.88 146 TRP A C 1
ATOM 1087 O O . TRP A 1 146 ? -14.999 -22.392 12.219 1.00 96.88 146 TRP A O 1
ATOM 1097 N N . PRO A 1 147 ? -15.130 -24.317 11.064 1.00 95.75 147 PRO A N 1
ATOM 1098 C CA . PRO A 1 147 ? -14.800 -25.162 12.216 1.00 95.75 147 PRO A CA 1
ATOM 1099 C C . PRO A 1 147 ? -13.468 -24.811 12.887 1.00 95.75 147 PRO A C 1
ATOM 1101 O O . PRO A 1 147 ? -13.409 -24.744 14.108 1.00 95.75 147 PRO A O 1
ATOM 1104 N N . LEU A 1 148 ? -12.423 -24.497 12.107 1.00 95.69 148 LEU A N 1
ATOM 1105 C CA . LEU A 1 148 ? -11.117 -24.111 12.663 1.00 95.69 148 LEU A CA 1
ATOM 1106 C C . LEU A 1 148 ? -11.197 -22.860 13.542 1.00 95.69 148 LEU A C 1
ATOM 1108 O O . LEU A 1 148 ? -10.464 -22.741 14.524 1.00 95.69 148 LEU A O 1
ATOM 1112 N N . PHE A 1 149 ? -12.077 -21.924 13.184 1.00 96.50 149 PHE A N 1
ATOM 1113 C CA . PHE A 1 149 ? -12.290 -20.718 13.968 1.00 96.50 149 PHE A CA 1
ATOM 1114 C C . PHE A 1 149 ? -12.985 -21.040 15.290 1.00 96.50 149 PHE A C 1
ATOM 1116 O O . PHE A 1 149 ? -12.533 -20.590 16.338 1.00 96.50 149 PHE A O 1
ATOM 1123 N N . LEU A 1 150 ? -14.034 -21.867 15.253 1.00 95.88 150 LEU A N 1
ATOM 1124 C CA . LEU A 1 150 ? -14.789 -22.265 16.443 1.00 95.88 150 LEU A CA 1
ATOM 1125 C C . LEU A 1 150 ? -13.999 -23.166 17.397 1.00 95.88 150 LEU A C 1
ATOM 1127 O O . LEU A 1 150 ? -14.163 -23.043 18.608 1.00 95.88 150 LEU A O 1
ATOM 1131 N N . ASP A 1 151 ? -13.115 -24.018 16.879 1.00 95.31 151 ASP A N 1
ATOM 1132 C CA . ASP A 1 151 ? -12.224 -24.840 17.704 1.00 95.31 151 ASP A CA 1
ATOM 1133 C C . ASP A 1 151 ? -11.252 -23.970 18.515 1.00 95.31 151 ASP A C 1
ATOM 1135 O O . ASP A 1 151 ? -10.932 -24.279 19.665 1.00 95.31 151 ASP A O 1
ATOM 1139 N N . ARG A 1 152 ? -10.784 -22.859 17.929 1.00 95.44 152 ARG A N 1
ATOM 1140 C CA . ARG A 1 152 ? -9.876 -21.916 18.595 1.00 95.44 152 ARG A CA 1
ATOM 1141 C C . ARG A 1 152 ? -10.614 -20.913 19.481 1.00 95.44 152 ARG A C 1
ATOM 1143 O O . ARG A 1 152 ? -10.139 -20.603 20.573 1.00 95.44 152 ARG A O 1
ATOM 1150 N N . TYR A 1 153 ? -11.754 -20.418 19.015 1.00 96.25 153 TYR A N 1
ATOM 1151 C CA . TYR A 1 153 ? -12.584 -19.424 19.686 1.00 96.25 153 TYR A CA 1
ATOM 1152 C C . TYR A 1 153 ? -14.032 -19.925 19.807 1.00 96.25 153 TYR A C 1
ATOM 1154 O O . TYR A 1 153 ? -14.901 -19.471 19.057 1.00 96.25 153 TYR A O 1
ATOM 1162 N N . PRO A 1 154 ? -14.329 -20.831 20.760 1.00 94.81 154 PRO A N 1
ATOM 1163 C CA . PRO A 1 154 ? -15.700 -21.250 21.038 1.00 94.81 154 PRO A CA 1
ATOM 1164 C C . PRO A 1 154 ? -16.620 -20.065 21.350 1.00 94.81 154 PRO A C 1
ATOM 1166 O O . PRO A 1 154 ? -16.223 -19.159 22.082 1.00 94.81 154 PRO A O 1
ATOM 1169 N N . VAL A 1 155 ? -17.856 -20.101 20.838 1.00 92.75 155 VAL A N 1
ATOM 1170 C CA . VAL A 1 155 ? -18.838 -18.999 20.949 1.00 92.75 155 VAL A CA 1
ATOM 1171 C C . VAL A 1 155 ? -19.127 -18.614 22.403 1.00 92.75 155 VAL A C 1
ATOM 1173 O O . VAL A 1 155 ? -19.277 -17.433 22.707 1.00 92.75 155 VAL A O 1
ATOM 1176 N N . ASP A 1 156 ? -19.126 -19.586 23.316 1.00 91.44 156 ASP A N 1
ATOM 1177 C CA . ASP A 1 156 ? -19.346 -19.357 24.752 1.00 91.44 156 ASP A CA 1
ATOM 1178 C C . ASP A 1 156 ? -18.253 -18.483 25.401 1.00 91.44 156 ASP A C 1
ATOM 1180 O O . ASP A 1 156 ? -18.460 -17.913 26.473 1.00 91.44 156 ASP A O 1
ATOM 1184 N N . GLY A 1 157 ? -17.087 -18.369 24.756 1.00 94.75 157 GLY A N 1
ATOM 1185 C CA . GLY A 1 157 ? -15.974 -17.517 25.171 1.00 94.75 157 GLY A CA 1
ATOM 1186 C C . GLY A 1 157 ? -15.989 -16.114 24.556 1.00 94.75 157 GLY A C 1
ATOM 1187 O O . GLY A 1 157 ? -15.062 -15.341 24.802 1.00 94.75 157 GLY A O 1
ATOM 1188 N N . TRP A 1 158 ? -16.992 -15.760 23.749 1.00 96.31 158 TRP A N 1
ATOM 1189 C CA . TRP A 1 158 ? -17.034 -14.453 23.093 1.00 96.31 158 TRP A CA 1
ATOM 1190 C C . TRP A 1 158 ? -17.650 -13.391 23.999 1.00 96.31 158 TRP A C 1
ATOM 1192 O O . TRP A 1 158 ? -18.635 -13.635 24.696 1.00 96.31 158 TRP A O 1
ATOM 1202 N N . CYS A 1 159 ? -17.126 -12.172 23.925 1.00 96.81 159 CYS A N 1
ATOM 1203 C CA . CYS A 1 159 ? -17.750 -10.982 24.494 1.00 96.81 159 CYS A CA 1
ATOM 1204 C C . CYS A 1 159 ? -17.727 -9.805 23.512 1.00 96.81 159 CYS A C 1
ATOM 1206 O O . CYS A 1 159 ? -17.104 -9.873 22.454 1.00 96.81 159 CYS A O 1
ATOM 1208 N N . THR A 1 160 ? -18.407 -8.709 23.839 1.00 96.06 160 THR A N 1
ATOM 1209 C CA . THR A 1 160 ? -18.261 -7.453 23.096 1.00 96.06 160 THR A CA 1
ATOM 1210 C C . THR A 1 160 ? -17.047 -6.656 23.573 1.00 96.06 160 THR A C 1
ATOM 1212 O O . THR A 1 160 ? -16.600 -6.806 24.712 1.00 96.06 160 THR A O 1
ATOM 1215 N N . GLU A 1 161 ? -16.507 -5.787 22.714 1.00 94.75 161 GLU A N 1
ATOM 1216 C CA . GLU A 1 161 ? -15.362 -4.926 23.061 1.00 94.75 161 GLU A CA 1
ATOM 1217 C C . GLU A 1 161 ? -15.563 -4.125 24.362 1.00 94.75 161 GLU A C 1
ATOM 1219 O O . GLU A 1 161 ? -14.677 -4.206 25.210 1.00 94.75 161 GLU A O 1
ATOM 1224 N N . PRO A 1 162 ? -16.727 -3.487 24.628 1.00 94.38 162 PRO A N 1
ATOM 1225 C CA . PRO A 1 162 ? -16.948 -2.800 25.902 1.00 94.38 162 PRO A CA 1
ATOM 1226 C C . PRO A 1 162 ? -16.776 -3.703 27.128 1.00 94.38 162 PRO A C 1
ATOM 1228 O O . PRO A 1 162 ? -16.214 -3.281 28.131 1.00 94.38 162 PRO A O 1
ATOM 1231 N N . VAL A 1 163 ? -17.219 -4.965 27.054 1.00 95.56 163 VAL A N 1
ATOM 1232 C CA . VAL A 1 163 ? -17.086 -5.914 28.169 1.00 95.56 163 VAL A CA 1
ATOM 1233 C C . VAL A 1 163 ? -15.622 -6.255 28.421 1.00 95.56 163 VAL A C 1
ATOM 1235 O O . VAL A 1 163 ? -15.198 -6.267 29.577 1.00 95.56 163 VAL A O 1
ATOM 1238 N N . ARG A 1 164 ? -14.842 -6.509 27.361 1.00 95.88 164 ARG A N 1
ATOM 1239 C CA . ARG A 1 164 ? -13.385 -6.676 27.479 1.00 95.88 164 ARG A CA 1
ATOM 1240 C C . ARG A 1 164 ? -12.774 -5.447 28.150 1.00 95.88 164 ARG A C 1
ATOM 1242 O O . ARG A 1 164 ? -12.066 -5.602 29.143 1.00 95.88 164 ARG A O 1
ATOM 1249 N N . ASP A 1 165 ? -13.088 -4.261 27.638 1.00 94.31 165 ASP A N 1
ATOM 1250 C CA . ASP A 1 165 ? -12.501 -3.005 28.096 1.00 94.31 165 ASP A CA 1
ATOM 1251 C C . ASP A 1 165 ? -12.799 -2.771 29.580 1.00 94.31 165 ASP A C 1
ATOM 1253 O O . ASP A 1 165 ? -11.901 -2.400 30.329 1.00 94.31 165 ASP A O 1
ATOM 1257 N N . TRP A 1 166 ? -14.013 -3.071 30.056 1.00 95.56 166 TRP A N 1
ATOM 1258 C CA . TRP A 1 166 ? -14.345 -2.981 31.482 1.00 95.56 166 TRP A CA 1
ATOM 1259 C C . TRP A 1 166 ? -13.472 -3.901 32.342 1.00 95.56 166 TRP A C 1
ATOM 1261 O O . TRP A 1 166 ? -12.938 -3.459 33.358 1.00 95.56 166 TRP A O 1
ATOM 1271 N N . ILE A 1 167 ? -13.308 -5.168 31.947 1.00 95.12 167 ILE A N 1
ATOM 1272 C CA . ILE A 1 167 ? -12.567 -6.187 32.712 1.00 95.12 167 ILE A CA 1
ATOM 1273 C C . ILE A 1 167 ? -11.064 -5.870 32.753 1.00 95.12 167 ILE A C 1
ATOM 1275 O O . ILE A 1 167 ? -10.432 -6.012 33.806 1.00 95.12 167 ILE A O 1
ATOM 1279 N N . GLU A 1 168 ? -10.492 -5.430 31.631 1.00 94.19 168 GLU A N 1
ATOM 1280 C CA . GLU A 1 168 ? -9.090 -5.005 31.540 1.00 94.19 168 GLU A CA 1
ATOM 1281 C C . GLU A 1 168 ? -8.853 -3.725 32.342 1.00 94.19 168 GLU A C 1
ATOM 1283 O O . GLU A 1 168 ? -7.936 -3.663 33.164 1.00 94.19 168 GLU A O 1
ATOM 1288 N N . ARG A 1 169 ? -9.744 -2.739 32.204 1.00 92.19 169 ARG A N 1
ATOM 1289 C CA . ARG A 1 169 ? -9.676 -1.456 32.910 1.00 92.19 169 ARG A CA 1
ATOM 1290 C C . ARG A 1 169 ? -9.671 -1.605 34.425 1.00 92.19 169 ARG A C 1
ATOM 1292 O O . ARG A 1 169 ? -8.946 -0.886 35.110 1.00 92.19 169 ARG A O 1
ATOM 1299 N N . VAL A 1 170 ? -10.457 -2.535 34.967 1.00 93.94 170 VAL A N 1
ATOM 1300 C CA . VAL A 1 170 ? -10.453 -2.801 36.413 1.00 93.94 170 VAL A CA 1
ATOM 1301 C C . VAL A 1 170 ? -9.346 -3.761 36.851 1.00 93.94 170 VAL A C 1
ATOM 1303 O O . VAL A 1 170 ? -9.263 -4.077 38.037 1.00 93.94 170 VAL A O 1
ATOM 1306 N N . GLY A 1 171 ? -8.484 -4.220 35.940 1.00 93.12 171 GLY A N 1
ATOM 1307 C CA . GLY A 1 171 ? -7.319 -5.055 36.234 1.00 93.12 171 GLY A CA 1
ATOM 1308 C C . GLY A 1 171 ? -7.656 -6.486 36.653 1.00 93.12 171 GLY A C 1
ATOM 1309 O O . GLY A 1 171 ? -6.906 -7.087 37.422 1.00 93.12 171 GLY A O 1
ATOM 1310 N N . LEU A 1 172 ? -8.793 -7.025 36.202 1.00 93.31 172 LEU A N 1
ATOM 1311 C CA . LEU A 1 172 ? -9.158 -8.435 36.408 1.00 93.31 172 LEU A CA 1
ATOM 1312 C C . LEU A 1 172 ? -8.461 -9.358 35.406 1.00 93.31 172 LEU A C 1
ATOM 1314 O O . LEU A 1 172 ? -8.233 -10.539 35.677 1.00 93.31 172 LEU A O 1
ATOM 1318 N N . VAL A 1 173 ? -8.131 -8.806 34.244 1.00 91.81 173 VAL A N 1
ATOM 1319 C CA . VAL A 1 173 ? -7.429 -9.458 33.147 1.00 91.81 173 VAL A CA 1
ATOM 1320 C C . VAL A 1 173 ? -6.308 -8.527 32.684 1.00 91.81 173 VAL A C 1
ATOM 1322 O O . VAL A 1 173 ? -6.458 -7.310 32.719 1.00 91.81 173 VAL A O 1
ATOM 1325 N N . LEU A 1 174 ? -5.166 -9.105 32.302 1.00 87.75 174 LEU A N 1
ATOM 1326 C CA . LEU A 1 174 ? -4.085 -8.351 31.670 1.00 87.75 174 LEU A CA 1
ATOM 1327 C C . LEU A 1 174 ? -4.540 -7.857 30.297 1.00 87.75 174 LEU A C 1
ATOM 1329 O O . LEU A 1 174 ? -5.141 -8.628 29.548 1.00 87.75 174 LEU A O 1
ATOM 1333 N N . GLU A 1 175 ? -4.196 -6.614 29.978 1.00 85.50 175 GLU A N 1
ATOM 1334 C CA . GLU A 1 175 ? -4.462 -5.998 28.679 1.00 85.50 175 GLU A CA 1
ATOM 1335 C C . GLU A 1 175 ? -3.991 -6.900 27.525 1.00 85.50 175 GLU A C 1
ATOM 1337 O O . GLU A 1 175 ? -2.875 -7.431 27.539 1.00 85.50 175 GLU A O 1
ATOM 1342 N N . GLY A 1 176 ? -4.871 -7.120 26.548 1.00 84.81 176 GLY A N 1
ATOM 1343 C CA . GLY A 1 176 ? -4.595 -7.919 25.355 1.00 84.81 176 GLY A CA 1
ATOM 1344 C C . GLY A 1 176 ? -4.713 -9.433 25.551 1.00 84.81 176 GLY A C 1
ATOM 1345 O O . GLY A 1 176 ? -4.526 -10.183 24.593 1.00 84.81 176 GLY A O 1
ATOM 1346 N N . ARG A 1 177 ? -5.051 -9.922 26.754 1.00 92.19 177 ARG A N 1
ATOM 1347 C CA . ARG A 1 177 ? -5.316 -11.359 26.970 1.00 92.19 177 ARG A CA 1
ATOM 1348 C C . ARG A 1 177 ? -6.551 -11.831 26.201 1.00 92.19 177 ARG A C 1
ATOM 1350 O O . ARG A 1 177 ? -6.578 -12.981 25.770 1.00 92.19 177 ARG A O 1
ATOM 1357 N N . ILE A 1 178 ? -7.567 -10.977 26.085 1.00 95.62 178 ILE A N 1
ATOM 1358 C CA . ILE A 1 178 ? -8.765 -11.234 25.283 1.00 95.62 178 ILE A CA 1
ATOM 1359 C C . ILE A 1 178 ? -8.598 -10.425 23.987 1.00 95.62 178 ILE A C 1
ATOM 1361 O O . ILE A 1 178 ? -8.840 -9.216 23.993 1.00 95.62 178 ILE A O 1
ATOM 1365 N N . PRO A 1 179 ? -8.131 -11.043 22.889 1.00 95.50 179 PRO A N 1
ATOM 1366 C CA . PRO A 1 179 ? -7.907 -10.327 21.638 1.00 95.50 179 PRO A CA 1
ATOM 1367 C C . PRO A 1 179 ? -9.230 -9.809 21.060 1.00 95.50 179 PRO A C 1
ATOM 1369 O O . PRO A 1 179 ? -10.256 -10.479 21.183 1.00 95.50 179 PRO A O 1
ATOM 1372 N N . SER A 1 180 ? -9.196 -8.644 20.402 1.00 95.19 180 SER A N 1
ATOM 1373 C CA . SER A 1 180 ? -10.307 -8.220 19.537 1.00 95.19 180 SER A CA 1
ATOM 1374 C C . SER A 1 180 ? -10.217 -8.947 18.208 1.00 95.19 180 SER A C 1
ATOM 1376 O O . SER A 1 180 ? -9.127 -9.137 17.676 1.00 95.19 180 SER A O 1
ATOM 1378 N N . LEU A 1 181 ? -11.368 -9.367 17.693 1.00 94.75 181 LEU A N 1
ATOM 1379 C CA . LEU A 1 181 ? -11.501 -10.042 16.417 1.00 94.75 181 LEU A CA 1
ATOM 1380 C C . LEU A 1 181 ? -11.013 -9.145 15.274 1.00 94.75 181 LEU A C 1
ATOM 1382 O O . LEU A 1 181 ? -11.739 -8.289 14.766 1.00 94.75 181 LEU A O 1
ATOM 1386 N N . GLY A 1 182 ? -9.787 -9.400 14.834 1.00 91.50 182 GLY A N 1
ATOM 1387 C CA . GLY A 1 182 ? -9.209 -8.874 13.612 1.00 91.50 182 GLY A CA 1
ATOM 1388 C C . GLY A 1 182 ? -8.855 -9.978 12.622 1.00 91.50 182 GLY A C 1
ATOM 1389 O O . GLY A 1 182 ? -9.116 -11.167 12.824 1.00 91.50 182 GLY A O 1
ATOM 1390 N N . MET A 1 183 ? -8.232 -9.572 11.516 1.00 89.62 183 MET A N 1
ATOM 1391 C CA . MET A 1 183 ? -7.750 -10.514 10.507 1.00 89.62 183 MET A CA 1
ATOM 1392 C C . MET A 1 183 ? -6.593 -11.373 11.051 1.00 89.62 183 MET A C 1
ATOM 1394 O O . MET A 1 183 ? -6.492 -12.548 10.710 1.00 89.62 183 MET A O 1
ATOM 1398 N N . ALA A 1 184 ? -5.776 -10.849 11.967 1.00 91.38 184 ALA A N 1
ATOM 1399 C CA . ALA A 1 184 ? -4.742 -11.606 12.669 1.00 91.38 184 ALA A CA 1
ATOM 1400 C C . ALA A 1 184 ? -5.307 -12.825 13.424 1.00 91.38 184 ALA A C 1
ATOM 1402 O O . ALA A 1 184 ? -4.739 -13.914 13.336 1.00 91.38 184 ALA A O 1
ATOM 1403 N N . GLU A 1 185 ? -6.442 -12.682 14.110 1.00 94.25 185 GLU A N 1
ATOM 1404 C CA . GLU A 1 185 ? -7.117 -13.766 14.835 1.00 94.25 185 GLU A CA 1
ATOM 1405 C C . GLU A 1 185 ? -7.697 -14.803 13.865 1.00 94.25 185 GLU A C 1
ATOM 1407 O O . GLU A 1 185 ? -7.532 -16.008 14.074 1.00 94.25 185 GLU A O 1
ATOM 1412 N N . VAL A 1 186 ? -8.304 -14.344 12.765 1.00 94.62 186 VAL A N 1
ATOM 1413 C CA . VAL A 1 186 ? -8.831 -15.192 11.678 1.00 94.62 186 VAL A CA 1
ATOM 1414 C C . VAL A 1 186 ? -7.709 -16.025 11.057 1.00 94.62 186 VAL A C 1
ATOM 1416 O O . VAL A 1 186 ? -7.789 -17.252 11.018 1.00 94.62 186 VAL A O 1
ATOM 1419 N N . LEU A 1 187 ? -6.623 -15.385 10.621 1.00 93.69 187 LEU A N 1
ATOM 1420 C CA . LEU A 1 187 ? -5.470 -16.063 10.025 1.00 93.69 187 LEU A CA 1
ATOM 1421 C C . LEU A 1 187 ? -4.720 -16.929 11.042 1.00 93.69 187 LEU A C 1
ATOM 1423 O O . LEU A 1 187 ? -4.185 -17.978 10.685 1.00 93.69 187 LEU A O 1
ATOM 1427 N N . GLY A 1 188 ? -4.718 -16.531 12.314 1.00 93.38 188 GLY A N 1
ATOM 1428 C CA . GLY A 1 188 ? -4.142 -17.294 13.413 1.00 93.38 188 GLY A CA 1
ATOM 1429 C C . GLY A 1 188 ? -4.798 -18.663 13.604 1.00 93.38 188 GLY A C 1
ATOM 1430 O O . GLY A 1 188 ? -4.145 -19.578 14.104 1.00 93.38 188 GLY A O 1
ATOM 1431 N N . CYS A 1 189 ? -6.048 -18.853 13.176 1.00 94.94 189 CYS A N 1
ATOM 1432 C CA . CYS A 1 189 ? -6.735 -20.147 13.252 1.00 94.94 189 CYS A CA 1
ATOM 1433 C C . CYS A 1 189 ? -6.102 -21.222 12.355 1.00 94.94 189 CYS A C 1
ATOM 1435 O O . CYS A 1 189 ? -6.304 -22.412 12.588 1.00 94.94 189 CYS A O 1
ATOM 1437 N N . LEU A 1 190 ? -5.302 -20.829 11.361 1.00 95.00 190 LEU A N 1
ATOM 1438 C CA . LEU A 1 190 ? -4.640 -21.751 10.446 1.00 95.00 190 LEU A CA 1
ATOM 1439 C C . LEU A 1 190 ? -3.455 -22.461 11.131 1.00 95.00 190 LEU A C 1
ATOM 1441 O O . LEU A 1 190 ? -2.482 -21.803 11.525 1.00 95.00 190 LEU A O 1
ATOM 1445 N N . PRO A 1 191 ? -3.462 -23.805 11.237 1.00 92.44 191 PRO A N 1
ATOM 1446 C CA . PRO A 1 191 ? -2.403 -24.547 11.916 1.00 92.44 191 PRO A CA 1
ATOM 1447 C C . PRO A 1 191 ? -1.019 -24.298 11.303 1.00 92.44 191 PRO A C 1
ATOM 1449 O O . PRO A 1 191 ? -0.765 -24.576 10.129 1.00 92.44 191 PRO A O 1
ATOM 1452 N N . GLY A 1 192 ? -0.100 -23.762 12.111 1.00 91.00 192 GLY A N 1
ATOM 1453 C CA . GLY A 1 192 ? 1.255 -23.419 11.667 1.00 91.00 192 GLY A CA 1
ATOM 1454 C C . GLY A 1 192 ? 1.302 -22.354 10.563 1.00 91.00 192 GLY A C 1
ATOM 1455 O O . GLY A 1 192 ? 2.261 -22.339 9.793 1.00 91.00 192 GLY A O 1
ATOM 1456 N N . GLY A 1 193 ? 0.261 -21.518 10.440 1.00 93.38 193 GLY A N 1
ATOM 1457 C CA . GLY A 1 193 ? 0.148 -20.488 9.402 1.00 93.38 193 GLY A CA 1
ATOM 1458 C C . GLY A 1 193 ? -0.030 -21.047 7.989 1.00 93.38 193 GLY A C 1
ATOM 1459 O O . GLY A 1 193 ? 0.212 -20.341 7.013 1.00 93.38 193 GLY A O 1
ATOM 1460 N N . ARG A 1 194 ? -0.399 -22.325 7.856 1.00 95.88 194 ARG A N 1
ATOM 1461 C CA . ARG A 1 194 ? -0.578 -23.001 6.568 1.00 95.88 194 ARG A CA 1
ATOM 1462 C C . ARG A 1 194 ? -2.011 -22.826 6.094 1.00 95.88 194 ARG A C 1
ATOM 1464 O O . ARG A 1 194 ? -2.928 -23.256 6.783 1.00 95.88 194 ARG A O 1
ATOM 1471 N N . LEU A 1 195 ? -2.198 -22.254 4.907 1.00 94.44 195 LEU A N 1
ATOM 1472 C CA . LEU A 1 195 ? -3.512 -22.121 4.276 1.00 94.44 195 LEU A CA 1
ATOM 1473 C C . LEU A 1 195 ? -3.685 -23.223 3.220 1.00 94.44 195 LEU A C 1
ATOM 1475 O O . LEU A 1 195 ? -3.231 -23.041 2.088 1.00 94.44 195 LEU A O 1
ATOM 1479 N N . PRO A 1 196 ? -4.276 -24.387 3.544 1.00 92.94 196 PRO A N 1
ATOM 1480 C CA . PRO A 1 196 ? -4.544 -25.413 2.545 1.00 92.94 196 PRO A CA 1
ATOM 1481 C C . PRO A 1 196 ? -5.727 -25.003 1.648 1.00 92.94 196 PRO A C 1
ATOM 1483 O O . PRO A 1 196 ? -6.577 -24.217 2.069 1.00 92.94 196 PRO A O 1
ATOM 1486 N N . PRO A 1 197 ? -5.835 -25.563 0.429 1.00 90.81 197 PRO A N 1
ATOM 1487 C CA . PRO A 1 197 ? -6.956 -25.277 -0.469 1.00 90.81 197 PRO A CA 1
ATOM 1488 C C . PRO A 1 197 ? -8.344 -25.561 0.133 1.00 90.81 197 PRO A C 1
ATOM 1490 O O . PRO A 1 197 ? -9.304 -24.900 -0.247 1.00 90.81 197 PRO A O 1
ATOM 1493 N N . SER A 1 198 ? -8.456 -26.493 1.091 1.00 91.12 198 SER A N 1
ATOM 1494 C CA . SER A 1 198 ? -9.720 -26.823 1.772 1.00 91.12 198 SER A CA 1
ATOM 1495 C C . SER A 1 198 ? -10.295 -25.674 2.601 1.00 91.12 198 SER A C 1
ATOM 1497 O O . SER A 1 198 ? -11.511 -25.555 2.691 1.00 91.12 198 SER A O 1
ATOM 1499 N N . GLU A 1 199 ? -9.444 -24.808 3.162 1.00 93.25 199 GLU A N 1
ATOM 1500 C CA . GLU A 1 199 ? -9.882 -23.657 3.968 1.00 93.25 199 GLU A CA 1
ATOM 1501 C C . GLU A 1 199 ? -10.128 -22.400 3.118 1.00 93.25 199 GLU A C 1
ATOM 1503 O O . GLU A 1 199 ? -10.622 -21.389 3.620 1.00 93.25 199 GLU A O 1
ATOM 1508 N N . MET A 1 200 ? -9.799 -22.444 1.821 1.00 91.31 200 MET A N 1
ATOM 1509 C CA . MET A 1 200 ? -9.927 -21.296 0.918 1.00 91.31 200 MET A CA 1
ATOM 1510 C C . MET A 1 200 ? -11.362 -20.755 0.828 1.00 91.31 200 MET A C 1
ATOM 1512 O O . MET A 1 200 ? -11.518 -19.538 0.922 1.00 91.31 200 MET A O 1
ATOM 1516 N N . PRO A 1 201 ? -12.413 -21.593 0.691 1.00 92.00 201 PRO A N 1
ATOM 1517 C CA . PRO A 1 201 ? -13.783 -21.091 0.576 1.00 92.00 201 PRO A CA 1
ATOM 1518 C C . PRO A 1 201 ? -14.263 -20.374 1.842 1.00 92.00 201 PRO A C 1
ATOM 1520 O O . PRO A 1 201 ? -14.942 -19.349 1.752 1.00 92.00 201 PRO A O 1
ATOM 1523 N N . ALA A 1 202 ? -13.880 -20.877 3.021 1.00 93.88 202 ALA A N 1
ATOM 1524 C CA . ALA A 1 202 ? -14.223 -20.257 4.299 1.00 93.88 202 ALA A CA 1
ATOM 1525 C C . ALA A 1 202 ? -13.560 -18.878 4.426 1.00 93.88 202 ALA A C 1
ATOM 1527 O O . ALA A 1 202 ? -14.245 -17.877 4.648 1.00 93.88 202 ALA A O 1
ATOM 1528 N N . LEU A 1 203 ? -12.247 -18.803 4.178 1.00 92.88 203 LEU A N 1
ATOM 1529 C CA . LEU A 1 203 ? -11.507 -17.544 4.234 1.00 92.88 203 LEU A CA 1
ATOM 1530 C C . LEU A 1 203 ? -11.999 -16.537 3.183 1.00 92.88 203 LEU A C 1
ATOM 1532 O O . LEU A 1 203 ? -12.198 -15.367 3.501 1.00 92.88 203 LEU A O 1
ATOM 1536 N N . ALA A 1 204 ? -12.253 -16.978 1.949 1.00 92.12 204 ALA A N 1
ATOM 1537 C CA . ALA A 1 204 ? -12.796 -16.120 0.898 1.00 92.12 204 ALA A CA 1
ATOM 1538 C C . ALA A 1 204 ? -14.176 -15.561 1.273 1.00 92.12 204 ALA A C 1
ATOM 1540 O O . ALA A 1 204 ? -14.445 -14.385 1.035 1.00 92.12 204 ALA A O 1
ATOM 1541 N N . SER A 1 205 ? -15.039 -16.375 1.887 1.00 92.94 205 SER A N 1
ATOM 1542 C CA . SER A 1 205 ? -16.366 -15.944 2.346 1.00 92.94 205 SER A CA 1
ATOM 1543 C C . SER A 1 205 ? -16.274 -14.884 3.444 1.00 92.94 205 SER A C 1
ATOM 1545 O O . SER A 1 205 ? -16.978 -13.879 3.378 1.00 92.94 205 SER A O 1
ATOM 1547 N N . ILE A 1 206 ? -15.361 -15.063 4.404 1.00 93.00 206 ILE A N 1
ATOM 1548 C CA . ILE A 1 206 ? -15.085 -14.087 5.468 1.00 93.00 206 ILE A CA 1
ATOM 1549 C C . ILE A 1 206 ? -14.591 -12.766 4.871 1.00 93.00 206 ILE A C 1
ATOM 1551 O O . ILE A 1 206 ? -15.152 -11.715 5.171 1.00 93.00 206 ILE A O 1
ATOM 1555 N N . LEU A 1 207 ? -13.587 -12.816 3.989 1.00 89.88 207 LEU A N 1
ATOM 1556 C CA . LEU A 1 207 ? -13.005 -11.619 3.376 1.00 89.88 207 LEU A CA 1
ATOM 1557 C C . LEU A 1 207 ? -14.033 -10.842 2.538 1.00 89.88 207 LEU A C 1
ATOM 1559 O O . LEU A 1 207 ? -14.044 -9.618 2.588 1.00 89.88 207 LEU A O 1
ATOM 1563 N N . ARG A 1 208 ? -14.918 -11.531 1.801 1.00 88.81 208 ARG A N 1
ATOM 1564 C CA . ARG A 1 208 ? -15.972 -10.898 0.979 1.00 88.81 208 ARG A CA 1
ATOM 1565 C C . ARG A 1 208 ? -16.989 -10.114 1.795 1.00 88.81 208 ARG A C 1
ATOM 1567 O O . ARG A 1 208 ? -17.547 -9.139 1.301 1.00 88.81 208 ARG A O 1
ATOM 1574 N N . LEU A 1 209 ? -17.275 -10.588 3.002 1.00 90.62 209 LEU A N 1
ATOM 1575 C CA . LEU A 1 209 ? -18.261 -9.992 3.899 1.00 90.62 209 LEU A CA 1
ATOM 1576 C C . LEU A 1 209 ? -17.638 -8.957 4.835 1.00 90.62 209 LEU A C 1
ATOM 1578 O O . LEU A 1 209 ? -18.373 -8.279 5.557 1.00 90.62 209 LEU A O 1
ATOM 1582 N N . TRP A 1 210 ? -16.310 -8.843 4.839 1.00 89.00 210 TRP A N 1
ATOM 1583 C CA . TRP A 1 210 ? -15.601 -7.926 5.710 1.00 89.00 210 TRP A CA 1
ATOM 1584 C C . TRP A 1 210 ? -15.853 -6.473 5.277 1.00 89.00 210 TRP A C 1
ATOM 1586 O O . TRP A 1 210 ? -15.638 -6.141 4.105 1.00 89.00 210 TRP A O 1
ATOM 1596 N N . PRO A 1 211 ? -16.318 -5.594 6.186 1.00 82.44 211 PRO A N 1
ATOM 1597 C CA . PRO A 1 211 ? -16.559 -4.194 5.858 1.00 82.44 211 PRO A CA 1
ATOM 1598 C C . PRO A 1 211 ? -15.261 -3.555 5.367 1.00 82.44 211 PRO A C 1
ATOM 1600 O O . PRO A 1 211 ? -14.274 -3.570 6.086 1.00 82.44 211 PRO A O 1
ATOM 1603 N N . SER A 1 212 ? -15.244 -3.040 4.138 1.00 67.06 212 SER A N 1
ATOM 1604 C CA . SER A 1 212 ? -14.023 -2.508 3.526 1.00 67.06 212 SER A CA 1
ATOM 1605 C C . SER A 1 212 ? -13.794 -1.049 3.917 1.00 67.06 212 SER A C 1
ATOM 1607 O O . SER A 1 212 ? -14.536 -0.170 3.478 1.00 67.06 212 SER A O 1
ATOM 1609 N N . ASN A 1 213 ? -12.724 -0.779 4.662 1.00 63.28 213 ASN A N 1
ATOM 1610 C CA . ASN A 1 213 ? -12.232 0.574 4.932 1.00 63.28 213 ASN A CA 1
ATOM 1611 C C . ASN A 1 213 ? -10.959 0.892 4.126 1.00 63.28 213 ASN A C 1
ATOM 1613 O O . ASN A 1 213 ? -10.184 0.009 3.739 1.00 63.28 213 ASN A O 1
ATOM 1617 N N . LEU A 1 214 ? -10.705 2.183 3.883 1.00 43.22 214 LEU A N 1
ATOM 1618 C CA . LEU A 1 214 ? -9.475 2.641 3.227 1.00 43.22 214 LEU A CA 1
ATOM 1619 C C . LEU A 1 214 ? -8.237 2.152 4.006 1.00 43.22 214 LEU A C 1
ATOM 1621 O O . LEU A 1 214 ? -8.088 2.428 5.191 1.00 43.22 214 LEU A O 1
ATOM 1625 N N . GLY A 1 215 ? -7.335 1.435 3.327 1.00 55.59 215 GLY A N 1
ATOM 1626 C CA . GLY A 1 215 ? -6.060 0.967 3.890 1.00 55.59 215 GLY A CA 1
ATOM 1627 C C . GLY A 1 215 ? -6.054 -0.456 4.467 1.00 55.59 215 GLY A C 1
ATOM 1628 O O . GLY A 1 215 ? -4.969 -1.011 4.666 1.00 55.59 215 GLY A O 1
ATOM 1629 N N . GLU A 1 216 ? -7.212 -1.099 4.652 1.00 69.00 216 GLU A N 1
ATOM 1630 C CA . GLU A 1 216 ? -7.290 -2.456 5.221 1.00 69.00 216 GLU A CA 1
ATOM 1631 C C . GLU A 1 216 ? -6.562 -3.502 4.377 1.00 69.00 216 GLU A C 1
ATOM 1633 O O . GLU A 1 216 ? -5.830 -4.325 4.919 1.00 69.00 216 GLU A O 1
ATOM 1638 N N . SER A 1 217 ? -6.650 -3.421 3.047 1.00 69.69 217 SER A N 1
ATOM 1639 C CA . SER A 1 217 ? -5.957 -4.366 2.161 1.00 69.69 217 SER A CA 1
ATOM 1640 C C . SER A 1 217 ? -4.432 -4.334 2.322 1.00 69.69 217 SER A C 1
ATOM 1642 O O . SER A 1 217 ? -3.768 -5.359 2.169 1.00 69.69 217 SER A O 1
ATOM 1644 N N . THR A 1 218 ? -3.855 -3.175 2.655 1.00 74.00 218 THR A N 1
ATOM 1645 C CA . THR A 1 218 ? -2.418 -3.043 2.936 1.00 74.00 218 THR A CA 1
ATOM 1646 C C . THR A 1 218 ? -2.079 -3.605 4.313 1.00 74.00 218 THR A C 1
ATOM 1648 O O . THR A 1 218 ? -1.099 -4.339 4.439 1.00 74.00 218 THR A O 1
ATOM 1651 N N . ARG A 1 219 ? -2.903 -3.316 5.330 1.00 79.56 219 ARG A N 1
ATOM 1652 C CA . ARG A 1 219 ? -2.744 -3.875 6.678 1.00 79.56 219 ARG A CA 1
ATOM 1653 C C . ARG A 1 219 ? -2.818 -5.403 6.655 1.00 79.56 219 ARG A C 1
ATOM 1655 O O . ARG A 1 219 ? -1.926 -6.059 7.184 1.00 79.56 219 ARG A O 1
ATOM 1662 N N . TRP A 1 220 ? -3.814 -5.975 5.982 1.00 83.38 220 TRP A N 1
ATOM 1663 C CA . TRP A 1 220 ? -3.995 -7.426 5.900 1.00 83.38 220 TRP A CA 1
ATOM 1664 C C . TRP A 1 220 ? -2.876 -8.107 5.130 1.00 83.38 220 TRP A C 1
ATOM 1666 O O . TRP A 1 220 ? -2.440 -9.172 5.542 1.00 83.38 220 TRP A O 1
ATOM 1676 N N . ARG A 1 221 ? -2.324 -7.475 4.085 1.00 84.56 221 ARG A N 1
ATOM 1677 C CA . ARG A 1 221 ? -1.098 -7.975 3.438 1.00 84.56 221 ARG A CA 1
ATOM 1678 C C . ARG 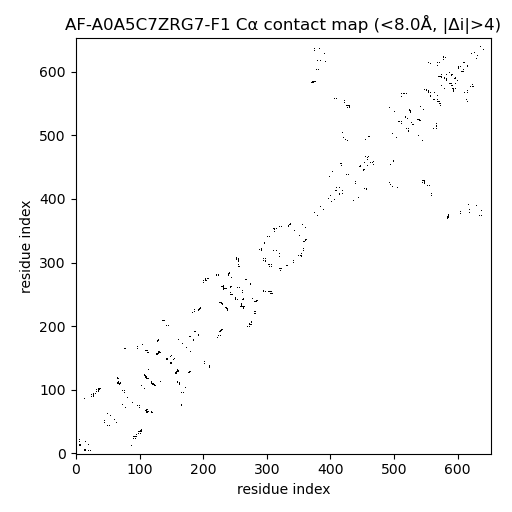A 1 221 ? 0.078 -8.072 4.415 1.00 84.56 221 ARG A C 1
ATOM 1680 O O . ARG A 1 221 ? 0.901 -8.976 4.279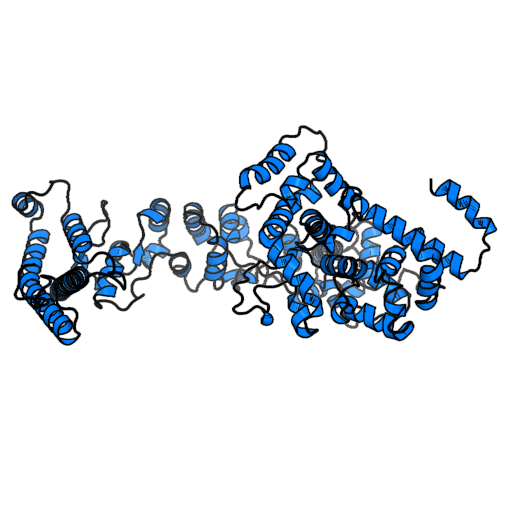 1.00 84.56 221 ARG A O 1
ATOM 1687 N N . GLY A 1 222 ? 0.153 -7.162 5.387 1.00 85.25 222 GLY A N 1
ATOM 1688 C CA . GLY A 1 222 ? 1.104 -7.221 6.497 1.00 85.25 222 GLY A CA 1
ATOM 1689 C C . GLY A 1 222 ? 0.818 -8.373 7.464 1.00 85.25 222 GLY A C 1
ATOM 1690 O O . GLY A 1 222 ? 1.720 -9.149 7.765 1.00 85.25 222 GLY A O 1
ATOM 1691 N N . GLU A 1 223 ? -0.432 -8.539 7.899 1.00 86.94 223 GLU A N 1
ATOM 1692 C CA . GLU A 1 223 ? -0.844 -9.627 8.807 1.00 86.94 223 GLU A CA 1
ATOM 1693 C C . GLU A 1 223 ? -0.700 -11.017 8.149 1.00 86.94 223 GLU A C 1
ATOM 1695 O O . GLU A 1 223 ? -0.257 -11.978 8.777 1.00 86.94 223 GLU A O 1
ATOM 1700 N N . ALA A 1 224 ? -0.939 -11.107 6.840 1.00 89.25 224 ALA A N 1
ATOM 1701 C CA . ALA A 1 224 ? -0.742 -12.294 6.013 1.00 89.25 224 ALA A CA 1
ATOM 1702 C C . ALA A 1 224 ? 0.732 -12.573 5.653 1.00 89.25 224 ALA A C 1
ATOM 1704 O O . ALA A 1 224 ? 1.020 -13.553 4.961 1.00 89.25 224 ALA A O 1
ATOM 1705 N N . ALA A 1 225 ? 1.693 -11.754 6.103 1.00 87.19 225 ALA A N 1
ATOM 1706 C CA . ALA A 1 225 ? 3.109 -11.899 5.745 1.00 87.19 225 ALA A CA 1
ATOM 1707 C C . ALA A 1 225 ? 3.715 -13.253 6.152 1.00 87.19 225 ALA A C 1
ATOM 1709 O O . ALA A 1 225 ? 4.649 -13.729 5.495 1.00 87.19 225 ALA A O 1
ATOM 1710 N N . GLY A 1 226 ? 3.192 -13.848 7.229 1.00 88.31 226 GLY A N 1
ATOM 1711 C CA . GLY A 1 226 ? 3.612 -15.144 7.761 1.00 88.31 226 GLY A CA 1
ATOM 1712 C C . GLY A 1 226 ? 2.901 -16.354 7.151 1.00 88.31 226 GLY A C 1
ATOM 1713 O O . GLY A 1 226 ? 3.280 -17.479 7.470 1.00 88.31 226 GLY A O 1
ATOM 1714 N N . LEU A 1 227 ? 1.897 -16.159 6.287 1.00 94.06 227 LEU A N 1
ATOM 1715 C CA . LEU A 1 227 ? 1.143 -17.273 5.716 1.00 94.06 227 LEU A CA 1
ATOM 1716 C C . LEU A 1 227 ? 1.993 -18.109 4.760 1.00 94.06 227 LEU A C 1
ATOM 1718 O O . LEU A 1 227 ? 2.705 -17.594 3.890 1.00 94.06 227 LEU A O 1
ATOM 1722 N N . LEU A 1 228 ? 1.854 -19.423 4.901 1.00 95.50 228 LEU A N 1
ATOM 1723 C CA . LEU A 1 228 ? 2.470 -20.431 4.057 1.00 95.50 228 LEU A CA 1
ATOM 1724 C C . LEU A 1 228 ? 1.416 -21.022 3.120 1.00 95.50 228 LEU A C 1
ATOM 1726 O O . LEU A 1 228 ? 0.352 -21.466 3.558 1.00 95.50 228 LEU A O 1
ATOM 1730 N N . LEU A 1 229 ? 1.748 -21.093 1.837 1.00 94.62 229 LEU A N 1
ATOM 1731 C CA . LEU A 1 229 ? 0.984 -21.837 0.840 1.00 94.62 229 LEU A CA 1
ATOM 1732 C C . LEU A 1 229 ? 1.806 -23.028 0.356 1.00 94.62 229 LEU A C 1
ATOM 1734 O O . LEU A 1 229 ? 3.028 -23.079 0.529 1.00 94.62 229 LEU A O 1
ATOM 1738 N N . ARG A 1 230 ? 1.135 -23.990 -0.269 1.00 94.88 230 ARG A N 1
ATOM 1739 C CA . ARG A 1 230 ? 1.800 -25.150 -0.854 1.00 94.88 230 ARG A CA 1
ATOM 1740 C C . ARG A 1 230 ? 2.377 -24.802 -2.230 1.00 94.88 230 ARG A C 1
ATOM 1742 O O . ARG A 1 230 ? 1.658 -24.329 -3.112 1.00 94.88 230 ARG A O 1
ATOM 1749 N N . ALA A 1 231 ? 3.667 -25.059 -2.411 1.00 95.12 231 ALA A N 1
ATOM 1750 C CA . ALA A 1 231 ? 4.338 -25.029 -3.704 1.00 95.12 231 ALA A CA 1
ATOM 1751 C C . ALA A 1 231 ? 4.011 -26.295 -4.518 1.00 95.12 231 ALA A C 1
ATOM 1753 O O . ALA A 1 231 ? 3.513 -27.285 -3.973 1.00 95.12 231 ALA A O 1
ATOM 1754 N N . ARG A 1 232 ? 4.302 -26.298 -5.821 1.00 93.81 232 ARG A N 1
ATOM 1755 C CA . ARG A 1 232 ? 4.027 -27.419 -6.732 1.00 93.81 232 ARG A CA 1
ATOM 1756 C C . ARG A 1 232 ? 4.759 -28.696 -6.314 1.00 93.81 232 ARG A C 1
ATOM 1758 O O . ARG A 1 232 ? 4.196 -29.776 -6.440 1.00 93.81 232 ARG A O 1
ATOM 1765 N N . ASN A 1 233 ? 5.948 -28.580 -5.723 1.00 94.06 233 ASN A N 1
ATOM 1766 C CA . ASN A 1 233 ? 6.678 -29.717 -5.151 1.00 94.06 233 ASN A CA 1
ATOM 1767 C C . ASN A 1 233 ? 6.116 -30.227 -3.800 1.00 94.06 233 ASN A C 1
ATOM 1769 O O . ASN A 1 233 ? 6.705 -31.117 -3.192 1.00 94.06 233 ASN A O 1
ATOM 1773 N N . GLY A 1 234 ? 5.025 -29.641 -3.296 1.00 94.06 234 GLY A N 1
ATOM 1774 C CA . GLY A 1 234 ? 4.377 -30.014 -2.038 1.00 94.06 234 GLY A CA 1
ATOM 1775 C C . GLY A 1 234 ? 4.919 -29.316 -0.785 1.00 94.06 234 GLY A C 1
ATOM 1776 O O . GLY A 1 234 ? 4.328 -29.469 0.286 1.00 94.06 234 GLY A O 1
ATOM 1777 N N . ALA A 1 235 ? 5.999 -28.535 -0.882 1.00 95.38 235 ALA A N 1
ATOM 1778 C CA . ALA A 1 235 ? 6.563 -27.819 0.261 1.00 95.38 235 ALA A CA 1
ATOM 1779 C C . ALA A 1 235 ? 5.673 -26.644 0.701 1.00 95.38 235 ALA A C 1
ATOM 1781 O O . ALA A 1 235 ? 5.029 -25.993 -0.119 1.00 95.38 235 ALA A O 1
ATOM 1782 N N . TRP A 1 236 ? 5.673 -26.342 2.001 1.00 96.25 236 TRP A N 1
ATOM 1783 C CA . TRP A 1 236 ? 5.023 -25.149 2.549 1.00 96.25 236 TRP A CA 1
ATOM 1784 C C . TRP A 1 236 ? 5.993 -23.973 2.513 1.00 96.25 236 TRP A C 1
ATOM 1786 O O . TRP A 1 236 ? 7.030 -24.004 3.174 1.00 96.25 236 TRP A O 1
ATOM 1796 N N . VAL A 1 237 ? 5.655 -22.946 1.741 1.00 94.38 237 VAL A N 1
ATOM 1797 C CA . VAL A 1 237 ? 6.537 -21.816 1.431 1.00 94.38 237 VAL A CA 1
ATOM 1798 C C . VAL A 1 237 ? 5.789 -20.509 1.703 1.00 94.38 237 VAL A C 1
ATOM 1800 O O . VAL A 1 237 ? 4.579 -20.448 1.465 1.00 94.38 237 VAL A O 1
ATOM 1803 N N . PRO A 1 238 ? 6.461 -19.450 2.200 1.00 93.75 238 PRO A N 1
ATOM 1804 C CA . PRO A 1 238 ? 5.826 -18.152 2.392 1.00 93.75 238 PRO A CA 1
ATOM 1805 C C . PRO A 1 238 ? 5.123 -17.669 1.126 1.00 93.75 238 PRO A C 1
ATOM 1807 O O . PRO A 1 238 ? 5.732 -17.639 0.056 1.00 93.75 238 PRO A O 1
ATOM 1810 N N . ALA A 1 239 ? 3.871 -17.225 1.259 1.00 91.19 239 ALA A N 1
ATOM 1811 C CA . ALA A 1 239 ? 3.035 -16.814 0.131 1.00 91.19 239 ALA A CA 1
ATOM 1812 C C . ALA A 1 239 ? 3.745 -15.797 -0.779 1.00 91.19 239 ALA A C 1
ATOM 1814 O O . ALA A 1 239 ? 3.666 -15.894 -1.999 1.00 91.19 239 ALA A O 1
ATOM 1815 N N . LYS A 1 240 ? 4.505 -14.866 -0.186 1.00 89.50 240 LYS A N 1
ATOM 1816 C CA . LYS A 1 240 ? 5.270 -13.826 -0.896 1.00 89.50 240 LYS A CA 1
ATOM 1817 C C . LYS A 1 240 ? 6.349 -14.346 -1.849 1.00 89.50 240 LYS A C 1
ATOM 1819 O O . LYS A 1 240 ? 6.808 -13.568 -2.673 1.00 89.50 240 LYS A O 1
ATOM 1824 N N . MET A 1 241 ? 6.804 -15.588 -1.681 1.00 88.75 241 MET A N 1
ATOM 1825 C CA . MET A 1 241 ? 7.851 -16.202 -2.505 1.00 88.75 241 MET A CA 1
ATOM 1826 C C . MET A 1 241 ? 7.288 -17.018 -3.669 1.00 88.75 241 MET A C 1
ATOM 1828 O O . MET A 1 241 ? 8.064 -17.471 -4.505 1.00 88.75 241 MET A O 1
ATOM 1832 N N . LEU A 1 242 ? 5.971 -17.238 -3.702 1.00 89.69 242 LEU A N 1
ATOM 1833 C CA . LEU A 1 242 ? 5.343 -18.061 -4.723 1.00 89.69 242 LEU A CA 1
ATOM 1834 C C . LEU A 1 242 ? 4.912 -17.237 -5.930 1.00 89.69 242 LEU A C 1
ATOM 1836 O O . LEU A 1 242 ? 4.330 -16.158 -5.789 1.00 89.69 242 LEU A O 1
ATOM 1840 N N . ILE A 1 243 ? 5.157 -17.810 -7.102 1.00 86.38 243 ILE A N 1
ATOM 1841 C CA . ILE A 1 243 ? 4.764 -17.271 -8.404 1.00 86.38 243 ILE A CA 1
ATOM 1842 C C . ILE A 1 243 ? 3.597 -18.062 -9.001 1.00 86.38 243 ILE A C 1
ATOM 1844 O O . ILE A 1 243 ? 3.338 -19.209 -8.617 1.00 86.38 243 ILE A O 1
ATOM 1848 N N . GLY A 1 244 ? 2.916 -17.446 -9.965 1.00 73.56 244 GLY A N 1
ATOM 1849 C CA . GLY A 1 244 ? 1.725 -18.003 -10.612 1.00 73.56 244 GLY A CA 1
ATOM 1850 C C . GLY A 1 244 ? 0.432 -17.512 -9.965 1.00 73.56 244 GLY A C 1
ATOM 1851 O O . GLY A 1 244 ? -0.539 -18.260 -9.901 1.00 73.56 244 GLY A O 1
ATOM 1852 N N . ARG A 1 245 ? 0.453 -16.282 -9.432 1.00 68.94 245 ARG A N 1
ATOM 1853 C CA . ARG A 1 245 ? -0.695 -15.646 -8.768 1.00 68.94 245 ARG A CA 1
ATOM 1854 C C . ARG A 1 245 ? -1.198 -14.419 -9.527 1.00 68.94 245 ARG A C 1
ATOM 1856 O O . ARG A 1 245 ? -2.380 -14.129 -9.499 1.00 68.94 245 ARG A O 1
ATOM 1863 N N . LEU A 1 246 ? -0.316 -13.664 -10.190 1.00 61.53 246 LEU A N 1
ATOM 1864 C CA . LEU A 1 246 ? -0.661 -12.326 -10.689 1.00 61.53 246 LEU A CA 1
ATOM 1865 C C . LEU A 1 246 ? -0.404 -12.150 -12.189 1.00 61.53 246 LEU A C 1
ATOM 1867 O O . LEU A 1 246 ? 0.645 -11.671 -12.612 1.00 61.53 246 LEU A O 1
ATOM 1871 N N . GLY A 1 247 ? -1.426 -12.444 -12.992 1.00 65.75 247 GLY A N 1
ATOM 1872 C CA . GLY A 1 247 ? -1.466 -12.080 -14.408 1.00 65.75 247 GLY A CA 1
ATOM 1873 C C . GLY A 1 247 ? -0.473 -12.830 -15.302 1.00 65.75 247 GLY A C 1
ATOM 1874 O O . GLY A 1 247 ? 0.232 -13.749 -14.890 1.00 65.75 247 GLY A O 1
ATOM 1875 N N . MET A 1 248 ? -0.424 -12.413 -16.569 1.00 64.31 248 MET A N 1
ATOM 1876 C CA . MET A 1 248 ? 0.255 -13.156 -17.640 1.00 64.31 248 MET A CA 1
ATOM 1877 C C . MET A 1 248 ? 1.776 -13.303 -17.457 1.00 64.31 248 MET A C 1
ATOM 1879 O O . MET A 1 248 ? 2.378 -14.212 -18.024 1.00 64.31 248 MET A O 1
ATOM 1883 N N . GLU A 1 249 ? 2.428 -12.402 -16.720 1.00 68.94 249 GLU A N 1
ATOM 1884 C CA . GLU A 1 249 ? 3.882 -12.452 -16.523 1.00 68.94 249 GLU A CA 1
ATOM 1885 C C . GLU A 1 249 ? 4.291 -13.536 -15.514 1.00 68.94 249 GLU A C 1
ATOM 1887 O O . GLU A 1 249 ? 5.222 -14.303 -15.771 1.00 68.94 249 GLU A O 1
ATOM 1892 N N . ASP A 1 250 ? 3.549 -13.651 -14.412 1.00 74.62 250 ASP A N 1
ATOM 1893 C CA . ASP A 1 250 ? 3.730 -14.690 -13.393 1.00 74.62 250 ASP A CA 1
ATOM 1894 C C . ASP A 1 250 ? 3.454 -16.089 -13.964 1.00 74.62 250 ASP A C 1
ATOM 1896 O O . ASP A 1 250 ? 4.153 -17.048 -13.634 1.00 74.62 250 ASP A O 1
ATOM 1900 N N . GLU A 1 251 ? 2.460 -16.206 -14.850 1.00 79.38 251 GLU A N 1
ATOM 1901 C CA . GLU A 1 251 ? 2.144 -17.451 -15.560 1.00 79.38 251 GLU A CA 1
ATOM 1902 C C . GLU A 1 251 ? 3.301 -17.914 -16.450 1.00 79.38 251 GLU A C 1
ATOM 1904 O O . GLU A 1 251 ? 3.626 -19.102 -16.475 1.00 79.38 251 GLU A O 1
ATOM 1909 N N . LEU A 1 252 ? 3.963 -16.989 -17.154 1.00 82.88 252 LEU A N 1
ATOM 1910 C CA . LEU A 1 252 ? 5.138 -17.311 -17.965 1.00 82.88 252 LEU A CA 1
ATOM 1911 C C . LEU A 1 252 ? 6.320 -17.744 -17.093 1.00 82.88 252 LEU A C 1
ATOM 1913 O O . LEU A 1 252 ? 6.945 -18.760 -17.399 1.00 82.88 252 LEU A O 1
ATOM 1917 N N . LEU A 1 253 ? 6.591 -17.039 -15.987 1.00 88.00 253 LEU A N 1
ATOM 1918 C CA . LEU A 1 253 ? 7.633 -17.427 -15.026 1.00 88.00 253 LEU A CA 1
ATOM 1919 C C . LEU A 1 253 ? 7.384 -18.833 -14.453 1.00 88.00 253 LEU A C 1
ATOM 1921 O O . LEU A 1 253 ? 8.300 -19.652 -14.376 1.00 88.00 253 LEU A O 1
ATOM 1925 N N . ALA A 1 254 ? 6.134 -19.155 -14.110 1.00 89.38 254 ALA A N 1
ATOM 1926 C CA . ALA A 1 254 ? 5.728 -20.445 -13.546 1.00 89.38 254 ALA A CA 1
ATOM 1927 C C . ALA A 1 254 ? 5.955 -21.656 -14.473 1.00 89.38 254 ALA A C 1
ATOM 1929 O O . ALA A 1 254 ? 5.898 -22.805 -14.013 1.00 89.38 254 ALA A O 1
ATOM 1930 N N . ARG A 1 255 ? 6.203 -21.426 -15.771 1.00 90.62 255 ARG A N 1
ATOM 1931 C CA . ARG A 1 255 ? 6.500 -22.484 -16.752 1.00 90.62 255 ARG A CA 1
ATOM 1932 C C . ARG A 1 255 ? 7.950 -22.957 -16.717 1.00 90.62 255 ARG A C 1
ATOM 1934 O O . ARG A 1 255 ? 8.207 -24.065 -17.174 1.00 90.62 255 ARG A O 1
ATOM 1941 N N . PHE A 1 256 ? 8.880 -22.158 -16.195 1.00 92.69 256 PHE A N 1
ATOM 1942 C CA . PHE A 1 256 ? 10.307 -22.511 -16.157 1.00 92.69 256 PHE A CA 1
ATOM 1943 C C . PHE A 1 256 ? 10.977 -22.312 -14.794 1.00 92.69 256 PHE A C 1
ATOM 1945 O O . PHE A 1 256 ? 12.111 -22.750 -14.606 1.00 92.69 256 PHE A O 1
ATOM 1952 N N . ALA A 1 257 ? 10.302 -21.691 -13.828 1.00 93.00 257 ALA A N 1
ATOM 1953 C CA . ALA A 1 257 ? 10.789 -21.642 -12.460 1.00 93.00 257 ALA A CA 1
ATOM 1954 C C . ALA A 1 257 ? 10.751 -23.031 -11.783 1.00 93.00 257 ALA A C 1
ATOM 1956 O O . ALA A 1 257 ? 9.929 -23.877 -12.145 1.00 93.00 257 ALA A O 1
ATOM 1957 N N . PRO A 1 258 ? 11.595 -23.265 -10.762 1.00 92.75 258 PRO A N 1
ATOM 1958 C CA . PRO A 1 258 ? 11.574 -24.494 -9.977 1.00 92.75 258 PRO A CA 1
ATOM 1959 C C . PRO A 1 258 ? 10.226 -24.742 -9.291 1.00 92.75 258 PRO A C 1
ATOM 1961 O O . PRO A 1 258 ? 9.623 -23.830 -8.729 1.00 92.75 258 PRO A O 1
ATOM 1964 N N . ASP A 1 259 ? 9.808 -26.004 -9.199 1.00 93.12 259 ASP A N 1
ATOM 1965 C CA . ASP A 1 259 ? 8.545 -26.389 -8.546 1.00 93.12 259 ASP A CA 1
ATOM 1966 C C . ASP A 1 259 ? 8.467 -26.014 -7.053 1.00 93.12 259 ASP A C 1
ATOM 1968 O O . ASP A 1 259 ? 7.384 -26.015 -6.468 1.00 93.12 259 ASP A O 1
ATOM 1972 N N . SER A 1 260 ? 9.600 -25.680 -6.427 1.00 93.06 260 SER A N 1
ATOM 1973 C CA . SER A 1 260 ? 9.681 -25.175 -5.052 1.00 93.06 260 SER A CA 1
ATOM 1974 C C . SER A 1 260 ? 9.204 -23.732 -4.881 1.00 93.06 260 SER A C 1
ATOM 1976 O O . SER A 1 260 ? 8.955 -23.319 -3.751 1.00 93.06 260 SER A O 1
ATOM 1978 N N . VAL A 1 261 ? 9.081 -22.965 -5.967 1.00 92.12 261 VAL A N 1
ATOM 1979 C CA . VAL A 1 261 ? 8.641 -21.560 -5.939 1.00 92.12 261 VAL A CA 1
ATOM 1980 C C . VAL A 1 261 ? 7.355 -21.322 -6.725 1.00 92.12 261 VAL A C 1
ATOM 1982 O O . VAL A 1 261 ? 6.811 -20.226 -6.682 1.00 92.12 261 VAL A O 1
ATOM 1985 N N . VAL A 1 262 ? 6.832 -22.331 -7.420 1.00 92.50 262 VAL A N 1
ATOM 1986 C CA . VAL A 1 262 ? 5.569 -22.215 -8.157 1.00 92.50 262 VAL A CA 1
ATOM 1987 C C . VAL A 1 262 ? 4.404 -22.662 -7.286 1.00 92.50 262 VAL A C 1
ATOM 1989 O O . VAL A 1 262 ? 4.503 -23.678 -6.602 1.00 92.50 262 VAL A O 1
ATOM 1992 N N . LEU A 1 263 ? 3.292 -21.929 -7.312 1.00 92.25 263 LEU A N 1
ATOM 1993 C CA . LEU A 1 263 ? 2.081 -22.283 -6.574 1.00 92.25 263 LEU A CA 1
ATOM 1994 C C . LEU A 1 263 ? 1.530 -23.660 -6.995 1.00 92.25 263 LEU A C 1
ATOM 1996 O O . LEU A 1 263 ? 1.529 -24.022 -8.174 1.00 92.25 263 LEU A O 1
ATOM 2000 N N . HIS A 1 264 ? 1.036 -24.436 -6.027 1.00 93.12 264 HIS A N 1
ATOM 2001 C CA . HIS A 1 264 ? 0.417 -25.730 -6.306 1.00 93.12 264 HIS A CA 1
ATOM 2002 C C . HIS A 1 264 ? -0.892 -25.585 -7.124 1.00 93.12 264 HIS A C 1
ATOM 2004 O O . HIS A 1 264 ? -1.726 -24.747 -6.774 1.00 93.12 264 HIS A O 1
ATOM 2010 N N . PRO A 1 265 ? -1.143 -26.431 -8.146 1.00 89.12 265 PRO A N 1
ATOM 2011 C CA . PRO A 1 265 ? -2.332 -26.350 -9.008 1.00 89.12 265 PRO A CA 1
ATOM 2012 C C . PRO A 1 265 ? -3.684 -26.358 -8.279 1.00 89.12 265 PRO A C 1
ATOM 2014 O O . PRO A 1 265 ? -4.606 -25.670 -8.704 1.00 89.12 265 PRO A O 1
ATOM 2017 N N . ASP A 1 266 ? -3.803 -27.079 -7.161 1.00 89.81 266 ASP A N 1
ATOM 2018 C CA . ASP A 1 266 ? -5.023 -27.090 -6.336 1.00 89.81 266 ASP A CA 1
ATOM 2019 C C . ASP A 1 266 ? -5.526 -25.689 -5.939 1.00 89.81 266 ASP A C 1
ATOM 2021 O O . ASP A 1 266 ? -6.734 -25.481 -5.853 1.00 89.81 266 ASP A O 1
ATOM 2025 N N . TYR A 1 267 ? -4.641 -24.704 -5.753 1.00 87.38 267 TYR A N 1
ATOM 2026 C CA . TYR A 1 267 ? -5.063 -23.323 -5.487 1.00 87.38 267 TYR A CA 1
ATOM 2027 C C . TYR A 1 267 ? -5.709 -22.668 -6.708 1.00 87.38 267 TYR A C 1
ATOM 2029 O O . TYR A 1 267 ? -6.726 -21.996 -6.580 1.00 87.38 267 TYR A O 1
ATOM 2037 N N . VAL A 1 268 ? -5.167 -22.923 -7.900 1.00 73.62 268 VAL A N 1
ATOM 2038 C CA . VAL A 1 268 ? -5.741 -22.447 -9.167 1.00 73.62 268 VAL A CA 1
ATOM 2039 C C . VAL A 1 268 ? -7.102 -23.105 -9.408 1.00 73.62 268 VAL A C 1
ATOM 2041 O O . VAL A 1 268 ? -8.041 -22.454 -9.859 1.00 73.62 268 VAL A O 1
ATOM 2044 N N . SER A 1 269 ? -7.251 -24.379 -9.025 1.00 74.75 269 SER A N 1
ATOM 2045 C CA . SER A 1 269 ? -8.527 -25.100 -9.115 1.00 74.75 269 SER A CA 1
ATOM 2046 C C . SER A 1 269 ? -9.611 -24.569 -8.167 1.00 74.75 269 SER A C 1
ATOM 2048 O O . SER A 1 269 ? -10.793 -24.707 -8.470 1.00 74.75 269 SER A O 1
ATOM 2050 N N . ALA A 1 270 ? -9.231 -23.890 -7.076 1.00 69.75 270 ALA A N 1
ATOM 2051 C CA . ALA A 1 270 ? -10.170 -23.180 -6.201 1.00 69.75 270 ALA A CA 1
ATOM 2052 C C . ALA A 1 270 ? -10.767 -21.915 -6.861 1.00 69.75 270 ALA A C 1
ATOM 2054 O O . ALA A 1 270 ? -11.686 -21.294 -6.320 1.00 69.75 270 ALA A O 1
ATOM 2055 N N . GLY A 1 271 ? -10.283 -21.536 -8.050 1.00 77.50 271 GLY A N 1
ATOM 2056 C CA . GLY A 1 271 ? -10.916 -20.568 -8.939 1.00 77.50 271 GLY A CA 1
ATOM 2057 C C . GLY A 1 271 ? -11.137 -19.200 -8.294 1.00 77.50 271 GLY A C 1
ATOM 2058 O O . GLY A 1 271 ? -10.195 -18.510 -7.906 1.00 77.50 271 GLY A O 1
ATOM 2059 N N . ARG A 1 272 ? -12.408 -18.788 -8.194 1.00 82.00 272 ARG A N 1
ATOM 2060 C CA . ARG A 1 272 ? -12.802 -17.445 -7.730 1.00 82.00 272 ARG A CA 1
ATOM 2061 C C . ARG A 1 272 ? -12.481 -17.177 -6.262 1.00 82.00 272 ARG A C 1
ATOM 2063 O O . ARG A 1 272 ? -12.310 -16.017 -5.893 1.00 82.00 272 ARG A O 1
ATOM 2070 N N . ASP A 1 273 ? -12.441 -18.208 -5.424 1.00 86.94 273 ASP A N 1
ATOM 2071 C CA . ASP A 1 273 ? -12.149 -18.034 -3.998 1.00 86.94 273 ASP A CA 1
ATOM 2072 C C . ASP A 1 273 ? -10.673 -17.705 -3.795 1.00 86.94 273 ASP A C 1
ATOM 2074 O O . ASP A 1 273 ? -10.347 -16.745 -3.099 1.00 86.94 273 ASP A O 1
ATOM 2078 N N . PHE A 1 274 ? -9.788 -18.412 -4.502 1.00 86.75 274 PHE A N 1
ATOM 2079 C CA . PHE A 1 274 ? -8.365 -18.097 -4.495 1.00 86.75 274 PHE A CA 1
ATOM 2080 C C . PHE A 1 274 ? -8.081 -16.701 -5.064 1.00 86.75 274 PHE A C 1
ATOM 2082 O O . PHE A 1 274 ? -7.388 -15.924 -4.414 1.00 86.75 274 PHE A O 1
ATOM 2089 N N . HIS A 1 275 ? -8.687 -16.340 -6.204 1.00 82.81 275 HIS A N 1
ATOM 2090 C CA . HIS A 1 275 ? -8.514 -15.010 -6.806 1.00 82.81 275 HIS A CA 1
ATOM 2091 C C . HIS A 1 275 ? -8.967 -13.861 -5.889 1.00 82.81 275 HIS A C 1
ATOM 2093 O O . HIS A 1 275 ? -8.482 -12.738 -5.986 1.00 82.81 275 HIS A O 1
ATOM 2099 N N . TYR A 1 276 ? -9.910 -14.124 -4.983 1.00 83.69 276 TYR A N 1
ATOM 2100 C CA . TYR A 1 276 ? -10.313 -13.134 -3.992 1.00 83.69 276 TYR A CA 1
ATOM 2101 C C . TYR A 1 276 ? -9.290 -13.037 -2.852 1.00 83.69 276 TYR A C 1
ATOM 2103 O O . TYR A 1 276 ? -8.862 -11.946 -2.486 1.00 83.69 276 TYR A O 1
ATOM 2111 N N . VAL A 1 277 ? -8.853 -14.182 -2.319 1.00 87.56 277 VAL A N 1
ATOM 2112 C CA . VAL A 1 277 ? -7.879 -14.250 -1.217 1.00 87.56 277 VAL A CA 1
ATOM 2113 C C . VAL A 1 277 ? -6.513 -13.698 -1.634 1.00 87.56 277 VAL A C 1
ATOM 2115 O O . VAL A 1 277 ? -5.870 -12.999 -0.851 1.00 87.56 277 VAL A O 1
ATOM 2118 N N . GLU A 1 278 ? -6.059 -13.960 -2.861 1.00 85.56 278 GLU A N 1
ATOM 2119 C CA . GLU A 1 278 ? -4.717 -13.582 -3.319 1.00 85.56 278 GLU A CA 1
ATOM 2120 C C . GLU A 1 278 ? -4.462 -12.069 -3.305 1.00 85.56 278 GLU A C 1
ATOM 2122 O O . GLU A 1 278 ? -3.323 -11.649 -3.103 1.00 85.56 278 GLU A O 1
ATOM 2127 N N . GLN A 1 279 ? -5.513 -11.249 -3.428 1.00 81.69 279 GLN A N 1
ATOM 2128 C CA . GLN A 1 279 ? -5.439 -9.782 -3.370 1.00 81.69 279 GLN A CA 1
ATOM 2129 C C . GLN A 1 279 ? -4.958 -9.272 -2.002 1.00 81.69 279 GLN A C 1
ATOM 2131 O O . GLN A 1 279 ? -4.388 -8.180 -1.889 1.00 81.69 279 GLN A O 1
ATOM 2136 N N . TYR A 1 280 ? -5.158 -10.083 -0.963 1.00 84.50 280 TYR A N 1
ATOM 2137 C CA . TYR A 1 280 ? -4.777 -9.802 0.417 1.00 84.50 280 TYR A CA 1
ATOM 2138 C C . TYR A 1 280 ? -3.500 -10.532 0.837 1.00 84.50 280 TYR A C 1
ATOM 2140 O O . TYR A 1 280 ? -3.024 -10.348 1.957 1.00 84.50 280 TYR A O 1
ATOM 2148 N N . LEU A 1 281 ? -2.896 -11.322 -0.055 1.00 86.00 281 LEU A N 1
ATOM 2149 C CA . LEU A 1 281 ? -1.615 -11.966 0.201 1.00 86.00 281 LEU A CA 1
ATOM 2150 C C . LEU A 1 281 ? -0.452 -11.042 -0.179 1.00 86.00 281 LEU A C 1
ATOM 2152 O O . LEU A 1 281 ? -0.512 -10.309 -1.171 1.00 86.00 281 LEU A O 1
ATOM 2156 N N . PRO A 1 282 ? 0.663 -11.080 0.568 1.00 81.12 282 PRO A N 1
ATOM 2157 C CA . PRO A 1 282 ? 1.859 -10.346 0.183 1.00 81.12 282 PRO A CA 1
ATOM 2158 C C . PRO A 1 282 ? 2.365 -10.847 -1.175 1.00 81.12 282 PRO A C 1
ATOM 2160 O O . PRO A 1 282 ? 2.373 -12.051 -1.454 1.00 81.12 282 PRO A O 1
ATOM 2163 N N . HIS A 1 283 ? 2.830 -9.930 -2.019 1.00 79.62 283 HIS A N 1
ATOM 2164 C CA . HIS A 1 283 ? 3.531 -10.253 -3.256 1.00 79.62 283 HIS A CA 1
ATOM 2165 C C . HIS A 1 283 ? 4.901 -9.596 -3.257 1.00 79.62 283 HIS A C 1
ATOM 2167 O O . HIS A 1 283 ? 5.024 -8.396 -3.005 1.00 79.62 283 HIS A O 1
ATOM 2173 N N . ARG A 1 284 ? 5.928 -10.395 -3.537 1.00 77.69 284 ARG A N 1
ATOM 2174 C CA . ARG A 1 284 ? 7.271 -9.907 -3.804 1.00 77.69 284 ARG A CA 1
ATOM 2175 C C . ARG A 1 284 ? 7.690 -10.468 -5.162 1.00 77.69 284 ARG A C 1
ATOM 2177 O O . ARG A 1 284 ? 7.785 -11.688 -5.272 1.00 77.69 284 ARG A O 1
ATOM 2184 N N . PRO A 1 285 ? 7.946 -9.618 -6.168 1.00 75.94 285 PRO A N 1
ATOM 2185 C CA . PRO A 1 285 ? 8.475 -10.107 -7.430 1.00 75.94 285 PRO A CA 1
ATOM 2186 C C . PRO A 1 285 ? 9.831 -10.788 -7.181 1.00 75.94 285 PRO A C 1
ATOM 2188 O O . PRO A 1 285 ? 10.582 -10.342 -6.298 1.00 75.94 285 PRO A O 1
ATOM 2191 N N . PRO A 1 286 ? 10.147 -11.867 -7.913 1.00 82.94 286 PRO A N 1
ATOM 2192 C CA . PRO A 1 286 ? 11.423 -12.547 -7.764 1.00 82.94 286 PRO A CA 1
ATOM 2193 C C . PRO A 1 286 ? 12.573 -11.606 -8.134 1.00 82.94 286 PRO A C 1
ATOM 2195 O O . PRO A 1 286 ? 12.445 -10.741 -9.003 1.00 82.94 286 PRO A O 1
ATOM 2198 N N . ASP A 1 287 ? 13.705 -11.748 -7.450 1.00 86.12 287 ASP A N 1
ATOM 2199 C CA . ASP A 1 287 ? 14.887 -10.956 -7.765 1.00 86.12 287 ASP A CA 1
ATOM 2200 C C . ASP A 1 287 ? 15.525 -11.411 -9.086 1.00 86.12 287 ASP A C 1
ATOM 2202 O O . ASP A 1 287 ? 15.370 -12.553 -9.530 1.00 86.12 287 ASP A O 1
ATOM 2206 N N . ALA A 1 288 ? 16.281 -10.508 -9.709 1.00 85.94 288 ALA A N 1
ATOM 2207 C CA . ALA A 1 288 ? 16.844 -10.748 -11.031 1.00 85.94 288 ALA A CA 1
ATOM 2208 C C . ALA A 1 288 ? 17.831 -11.930 -11.078 1.00 85.94 288 ALA A C 1
ATOM 2210 O O . ALA A 1 288 ? 17.956 -12.574 -12.119 1.00 85.94 288 ALA A O 1
ATOM 2211 N N . SER A 1 289 ? 18.517 -12.224 -9.968 1.00 87.94 289 SER A N 1
ATOM 2212 C CA . SER A 1 289 ? 19.477 -13.328 -9.882 1.00 87.94 289 SER A CA 1
ATOM 2213 C C . SER A 1 289 ? 18.766 -14.676 -9.863 1.00 87.94 289 SER A C 1
ATOM 2215 O O . SER A 1 289 ? 19.122 -15.576 -10.625 1.00 87.94 289 SER A O 1
ATOM 2217 N N . SER A 1 290 ? 17.700 -14.789 -9.067 1.00 89.81 290 SER A N 1
ATOM 2218 C CA . SER A 1 290 ? 16.846 -15.977 -9.033 1.00 89.81 290 SER A CA 1
ATOM 2219 C C . SER A 1 290 ? 16.270 -16.291 -10.414 1.00 89.81 290 SER A C 1
ATOM 2221 O O . SER A 1 290 ? 16.444 -17.405 -10.904 1.00 89.81 290 SER A O 1
ATOM 2223 N N . VAL A 1 291 ? 15.667 -15.300 -11.085 1.00 90.06 291 VAL A N 1
ATOM 2224 C CA . VAL A 1 291 ? 15.086 -15.493 -12.427 1.00 90.06 291 VAL A CA 1
ATOM 2225 C C . VAL A 1 291 ? 16.155 -15.876 -13.452 1.00 90.06 291 VAL A C 1
ATOM 2227 O O . VAL A 1 291 ? 15.946 -16.810 -14.223 1.00 90.06 291 VAL A O 1
ATOM 2230 N N . ALA A 1 292 ? 17.326 -15.227 -13.437 1.00 89.94 292 ALA A N 1
ATOM 2231 C CA . ALA A 1 292 ? 18.440 -15.597 -14.312 1.00 89.94 292 ALA A CA 1
ATOM 2232 C C . ALA A 1 292 ? 18.880 -17.055 -14.092 1.00 89.94 292 ALA A C 1
ATOM 2234 O O . ALA A 1 292 ? 19.077 -17.797 -15.055 1.00 89.94 292 ALA A O 1
ATOM 2235 N N . GLY A 1 293 ? 18.965 -17.493 -12.832 1.00 89.62 293 GLY A N 1
ATOM 2236 C CA . GLY A 1 293 ? 19.250 -18.883 -12.482 1.00 89.62 293 GLY A CA 1
ATOM 2237 C C . GLY A 1 293 ? 18.203 -19.859 -13.024 1.00 89.62 293 GLY A C 1
ATOM 2238 O O . GLY A 1 293 ? 18.560 -20.934 -13.503 1.00 89.62 293 GLY A O 1
ATOM 2239 N N . TRP A 1 294 ? 16.920 -19.494 -13.005 1.00 92.56 294 TRP A N 1
ATOM 2240 C CA . TRP A 1 294 ? 15.849 -20.316 -13.582 1.00 92.56 294 TRP A CA 1
ATOM 2241 C C . TRP A 1 294 ? 15.975 -20.425 -15.104 1.00 92.56 294 TRP A C 1
ATOM 2243 O O . TRP A 1 294 ? 15.868 -21.524 -15.642 1.00 92.56 294 TRP A O 1
ATOM 2253 N N . CYS A 1 295 ? 16.285 -19.320 -15.789 1.00 90.94 295 CYS A N 1
ATOM 2254 C CA . CYS A 1 295 ? 16.520 -19.316 -17.234 1.00 90.94 295 CYS A CA 1
ATOM 2255 C C . CYS A 1 295 ? 17.670 -20.256 -17.630 1.00 90.94 295 CYS A C 1
ATOM 2257 O O . CYS A 1 295 ? 17.523 -21.070 -18.543 1.00 90.94 295 CYS A O 1
ATOM 2259 N N . VAL A 1 296 ? 18.805 -20.183 -16.927 1.00 89.75 296 VAL A N 1
ATOM 2260 C CA . VAL A 1 296 ? 19.983 -21.025 -17.211 1.00 89.75 296 VAL A CA 1
ATOM 2261 C C . VAL A 1 296 ? 19.686 -22.509 -16.972 1.00 89.75 296 VAL A C 1
ATOM 2263 O O . VAL A 1 296 ? 20.121 -23.352 -17.753 1.00 89.75 296 VAL A O 1
ATOM 2266 N N . ASN A 1 297 ? 18.895 -22.831 -15.946 1.00 89.56 297 ASN A N 1
ATOM 2267 C CA . ASN A 1 297 ? 18.575 -24.208 -15.562 1.00 89.56 297 ASN A CA 1
ATOM 2268 C C . ASN A 1 297 ? 17.394 -24.831 -16.334 1.00 89.56 297 ASN A C 1
ATOM 2270 O O . ASN A 1 297 ? 17.004 -25.957 -16.029 1.00 89.56 297 ASN A O 1
ATOM 2274 N N . ALA A 1 298 ? 16.817 -24.144 -17.326 1.00 90.56 298 ALA A N 1
ATOM 2275 C CA . ALA A 1 298 ? 15.750 -24.697 -18.159 1.00 90.56 298 ALA A CA 1
ATOM 2276 C C . ALA A 1 298 ? 16.245 -25.898 -18.994 1.00 90.56 298 ALA A C 1
ATOM 2278 O O . ALA A 1 298 ? 17.118 -25.781 -19.862 1.00 90.56 298 ALA A O 1
ATOM 2279 N N . THR A 1 299 ? 15.663 -27.075 -18.756 1.00 88.69 299 THR A N 1
ATOM 2280 C CA . THR A 1 299 ? 16.139 -28.340 -19.344 1.00 88.69 299 THR A CA 1
ATOM 2281 C C . THR A 1 299 ? 15.306 -28.794 -20.536 1.00 88.69 299 THR A C 1
ATOM 2283 O O . THR A 1 299 ? 15.869 -29.299 -21.507 1.00 88.69 299 THR A O 1
ATOM 2286 N N . THR A 1 300 ? 13.986 -28.592 -20.505 1.00 90.06 300 THR A N 1
ATOM 2287 C CA . THR A 1 300 ? 13.076 -29.046 -21.567 1.00 90.06 300 THR A CA 1
ATOM 2288 C C . THR A 1 300 ? 12.878 -27.980 -22.642 1.00 90.06 300 THR A C 1
ATOM 2290 O O . THR A 1 300 ? 12.976 -26.783 -22.375 1.00 90.06 300 THR A O 1
ATOM 2293 N N . ASN A 1 301 ? 12.551 -28.390 -23.873 1.00 89.44 301 ASN A N 1
ATOM 2294 C CA . ASN A 1 301 ? 12.288 -27.429 -24.951 1.00 89.44 301 ASN A CA 1
ATOM 2295 C C . ASN A 1 301 ? 11.105 -26.498 -24.626 1.00 89.44 301 ASN A C 1
ATOM 2297 O O . ASN A 1 301 ? 11.131 -25.321 -24.967 1.00 89.44 301 ASN A O 1
ATOM 2301 N N . GLU A 1 302 ? 10.098 -26.999 -23.911 1.00 90.06 302 GLU A N 1
ATOM 2302 C CA . GLU A 1 302 ? 8.946 -26.218 -23.446 1.00 90.06 302 GLU A CA 1
ATOM 2303 C C . GLU A 1 302 ? 9.350 -25.133 -22.439 1.00 90.06 302 GLU A C 1
ATOM 2305 O O . GLU A 1 302 ? 8.915 -23.988 -22.569 1.00 90.06 302 GLU A O 1
ATOM 2310 N N . GLN A 1 303 ? 10.220 -25.462 -21.474 1.00 90.81 303 GLN A N 1
ATOM 2311 C CA . GLN A 1 303 ? 10.777 -24.485 -20.533 1.00 90.81 303 GLN A CA 1
ATOM 2312 C C . GLN A 1 303 ? 11.613 -23.437 -21.268 1.00 90.81 303 GLN A C 1
ATOM 2314 O O . GLN A 1 303 ? 11.458 -22.247 -21.023 1.00 90.81 303 GLN A O 1
ATOM 2319 N N . ARG A 1 304 ? 12.461 -23.865 -22.208 1.00 92.81 304 ARG A N 1
ATOM 2320 C CA . ARG A 1 304 ? 13.312 -22.973 -23.011 1.00 92.81 304 ARG A CA 1
ATOM 2321 C C . ARG A 1 304 ? 12.498 -22.017 -23.885 1.00 92.81 304 ARG A C 1
ATOM 2323 O O . ARG A 1 304 ? 12.821 -20.836 -23.961 1.00 92.81 304 ARG A O 1
ATOM 2330 N N . THR A 1 305 ? 11.412 -22.512 -24.473 1.00 91.69 305 THR A N 1
ATOM 2331 C CA . THR A 1 305 ? 10.429 -21.709 -25.222 1.00 91.69 305 THR A CA 1
ATOM 2332 C C . THR A 1 305 ? 9.796 -20.653 -24.312 1.00 91.69 305 THR A C 1
ATOM 2334 O O . THR A 1 305 ? 9.762 -19.474 -24.657 1.00 91.69 305 THR A O 1
ATOM 2337 N N . ALA A 1 306 ? 9.368 -21.046 -23.105 1.00 90.19 306 ALA A N 1
ATOM 2338 C CA . ALA A 1 306 ? 8.797 -20.120 -22.126 1.00 90.19 306 ALA A CA 1
ATOM 2339 C C . ALA A 1 306 ? 9.815 -19.080 -21.619 1.00 90.19 306 ALA A C 1
ATOM 2341 O O . ALA A 1 306 ? 9.456 -17.921 -21.416 1.00 90.19 306 ALA A O 1
ATOM 2342 N N . VAL A 1 307 ? 11.086 -19.464 -21.461 1.00 91.12 307 VAL A N 1
ATOM 2343 C CA . VAL A 1 307 ? 12.184 -18.533 -21.156 1.00 91.12 307 VAL A CA 1
ATOM 2344 C C . VAL A 1 307 ? 12.336 -17.506 -22.278 1.00 91.12 307 VAL A C 1
ATOM 2346 O O . VAL A 1 307 ? 12.415 -16.314 -21.992 1.00 91.12 307 VAL A O 1
ATOM 2349 N N . ALA A 1 308 ? 12.331 -17.929 -23.545 1.00 88.56 308 ALA A N 1
ATOM 2350 C CA . ALA A 1 308 ? 12.429 -17.015 -24.683 1.00 88.56 308 ALA A CA 1
ATOM 2351 C C . ALA A 1 308 ? 11.245 -16.028 -24.742 1.00 88.56 308 ALA A C 1
ATOM 2353 O O . ALA A 1 308 ? 11.463 -14.823 -24.891 1.00 88.56 308 ALA A O 1
ATOM 2354 N N . ASP A 1 309 ? 10.016 -16.513 -24.530 1.00 86.88 309 ASP A N 1
ATOM 2355 C CA . ASP A 1 309 ? 8.801 -15.685 -24.433 1.00 86.88 309 ASP A CA 1
ATOM 2356 C C . ASP A 1 309 ? 8.859 -14.668 -23.293 1.00 86.88 309 ASP A C 1
ATOM 2358 O O . ASP A 1 309 ? 8.390 -13.534 -23.424 1.00 86.88 309 ASP A O 1
ATOM 2362 N N . TRP A 1 310 ? 9.411 -15.064 -22.149 1.00 87.38 310 TRP A N 1
ATOM 2363 C CA . TRP A 1 310 ? 9.532 -14.169 -21.009 1.00 87.38 310 TRP A CA 1
ATOM 2364 C C . TRP A 1 310 ? 10.628 -13.120 -21.238 1.00 87.38 310 TRP A C 1
ATOM 2366 O O . TRP A 1 310 ? 10.407 -11.932 -20.995 1.00 87.38 310 TRP A O 1
ATOM 2376 N N . LEU A 1 311 ? 11.787 -13.528 -21.766 1.00 86.00 311 LEU A N 1
ATOM 2377 C CA . LEU A 1 311 ? 12.915 -12.633 -22.027 1.00 86.00 311 LEU A CA 1
ATOM 2378 C C . LEU A 1 311 ? 12.599 -11.596 -23.103 1.00 86.00 311 LEU A C 1
ATOM 2380 O O . LEU A 1 311 ? 12.966 -10.440 -22.918 1.00 86.00 311 LEU A O 1
ATOM 2384 N N . ILE A 1 312 ? 11.891 -11.952 -24.183 1.00 79.62 312 ILE A N 1
ATOM 2385 C CA . ILE A 1 312 ? 11.531 -10.984 -25.234 1.00 79.62 312 ILE A CA 1
ATOM 2386 C C . ILE A 1 312 ? 10.606 -9.873 -24.702 1.00 79.62 312 ILE A C 1
ATOM 2388 O O . ILE A 1 312 ? 10.684 -8.720 -25.129 1.00 79.62 312 ILE A O 1
ATOM 2392 N N . ARG A 1 313 ? 9.768 -10.190 -23.710 1.00 79.19 313 ARG A N 1
ATOM 2393 C CA . ARG A 1 313 ? 8.898 -9.219 -23.027 1.00 79.19 313 ARG A CA 1
ATOM 2394 C C . ARG A 1 313 ? 9.658 -8.373 -22.001 1.00 79.19 313 ARG A C 1
ATOM 2396 O O . ARG A 1 313 ? 9.250 -7.249 -21.725 1.00 79.19 313 ARG A O 1
ATOM 2403 N N . ASN A 1 314 ? 10.784 -8.882 -21.498 1.00 77.75 314 ASN A N 1
ATOM 2404 C CA . ASN A 1 314 ? 11.593 -8.292 -20.431 1.00 77.75 314 ASN A CA 1
ATOM 2405 C C . ASN A 1 314 ? 13.034 -7.945 -20.858 1.00 77.75 314 ASN A C 1
ATOM 2407 O O . ASN A 1 314 ? 13.942 -7.893 -20.027 1.00 77.75 314 ASN A O 1
ATOM 2411 N N . LEU A 1 315 ? 13.251 -7.647 -22.146 1.00 67.75 315 LEU A N 1
ATOM 2412 C CA . LEU A 1 315 ? 14.579 -7.415 -22.749 1.00 67.75 315 LEU A CA 1
ATOM 2413 C C . LEU A 1 315 ? 15.404 -6.297 -22.101 1.00 67.75 315 LEU A C 1
ATOM 2415 O O . LEU A 1 315 ? 16.624 -6.266 -22.240 1.00 67.75 315 LEU A O 1
ATOM 2419 N N . TYR A 1 316 ? 14.738 -5.360 -21.432 1.00 61.91 316 TYR A N 1
ATOM 2420 C CA . TYR A 1 316 ? 15.368 -4.217 -20.770 1.00 61.91 316 TYR A CA 1
ATOM 2421 C C . TYR A 1 316 ? 15.374 -4.358 -19.243 1.00 61.91 316 TYR A C 1
ATOM 2423 O O . TYR A 1 316 ? 15.691 -3.410 -18.526 1.00 61.91 316 TYR A O 1
ATOM 2431 N N . GLY A 1 317 ? 14.994 -5.532 -18.735 1.00 69.94 317 GLY A N 1
ATOM 2432 C CA . GLY A 1 317 ? 14.994 -5.843 -17.317 1.00 69.94 317 GLY A CA 1
ATOM 2433 C C . GLY A 1 317 ? 16.394 -6.178 -16.786 1.00 69.94 317 GLY A C 1
ATOM 2434 O O . GLY A 1 317 ? 17.270 -6.614 -17.537 1.00 69.94 317 GLY A O 1
ATOM 2435 N N . PRO A 1 318 ? 16.609 -6.055 -15.464 1.00 74.81 318 PRO A N 1
ATOM 2436 C CA . PRO A 1 318 ? 17.895 -6.352 -14.825 1.00 74.81 318 PRO A CA 1
ATOM 2437 C C . PRO A 1 318 ? 18.365 -7.805 -15.028 1.00 74.81 318 PRO A C 1
ATOM 2439 O O . PRO A 1 318 ? 19.563 -8.069 -14.962 1.00 74.81 318 PRO A O 1
ATOM 2442 N N . VAL A 1 319 ? 17.451 -8.739 -15.326 1.00 81.94 319 VAL A N 1
ATOM 2443 C CA . VAL A 1 319 ? 17.757 -10.158 -15.587 1.00 81.94 319 VAL A CA 1
ATOM 2444 C C . VAL A 1 319 ? 18.705 -10.339 -16.774 1.00 81.94 319 VAL A C 1
ATOM 2446 O O . VAL A 1 319 ? 19.608 -11.165 -16.694 1.00 81.94 319 VAL A O 1
ATOM 2449 N N . ILE A 1 320 ? 18.571 -9.546 -17.844 1.00 81.19 320 ILE A N 1
ATOM 2450 C CA . ILE A 1 320 ? 19.445 -9.647 -19.027 1.00 81.19 320 ILE A CA 1
ATOM 2451 C C . ILE A 1 320 ? 20.896 -9.312 -18.668 1.00 81.19 320 ILE A C 1
ATOM 2453 O O . ILE A 1 320 ? 21.813 -10.014 -19.088 1.00 81.19 320 ILE A O 1
ATOM 2457 N N . ASN A 1 321 ? 21.112 -8.292 -17.834 1.00 79.19 321 ASN A N 1
ATOM 2458 C CA . ASN A 1 321 ? 22.453 -7.925 -17.375 1.00 79.19 321 ASN A CA 1
ATOM 2459 C C . ASN A 1 321 ? 23.072 -9.029 -16.508 1.00 79.19 321 ASN A C 1
ATOM 2461 O O . ASN A 1 321 ? 24.250 -9.344 -16.667 1.00 79.19 321 ASN A O 1
ATOM 2465 N N . VAL A 1 322 ? 22.271 -9.654 -15.637 1.00 83.25 322 VAL A N 1
ATOM 2466 C CA . VAL A 1 322 ? 22.721 -10.798 -14.831 1.00 83.25 322 VAL A CA 1
ATOM 2467 C C . VAL A 1 322 ? 23.040 -12.002 -15.718 1.00 83.25 322 VAL A C 1
ATOM 2469 O O . VAL A 1 322 ? 24.059 -12.648 -15.514 1.00 83.25 322 VAL A O 1
ATOM 2472 N N . LEU A 1 323 ? 22.231 -12.300 -16.735 1.00 84.25 323 LEU A N 1
ATOM 2473 C CA . LEU A 1 323 ? 22.532 -13.381 -17.676 1.00 84.25 323 LEU A CA 1
ATOM 2474 C C . LEU A 1 323 ? 23.847 -13.117 -18.423 1.00 84.25 323 LEU A C 1
ATOM 2476 O O . LEU A 1 323 ? 24.694 -14.001 -18.500 1.00 84.25 323 LEU A O 1
ATOM 2480 N N . ARG A 1 324 ? 24.088 -11.886 -18.884 1.00 79.38 324 ARG A N 1
ATOM 2481 C CA . ARG A 1 324 ? 25.342 -11.522 -19.566 1.00 79.38 324 ARG A CA 1
ATOM 2482 C C . ARG A 1 324 ? 26.583 -11.685 -18.689 1.00 79.38 324 ARG A C 1
ATOM 2484 O O . ARG A 1 324 ? 27.623 -12.076 -19.209 1.00 79.38 324 ARG A O 1
ATOM 2491 N N . SER A 1 325 ? 26.498 -11.435 -17.380 1.00 77.19 325 SER A N 1
ATOM 2492 C CA . SER A 1 325 ? 27.638 -11.659 -16.476 1.00 77.19 325 SER A CA 1
ATOM 2493 C C . SER A 1 325 ? 27.953 -13.143 -16.250 1.00 77.19 325 SER A C 1
ATOM 2495 O O . SER A 1 325 ? 29.044 -13.473 -15.798 1.00 77.19 325 SER A O 1
ATOM 2497 N N . HIS A 1 326 ? 27.035 -14.045 -16.609 1.00 70.69 326 HIS A N 1
ATOM 2498 C CA . HIS A 1 326 ? 27.213 -15.496 -16.529 1.00 70.69 326 HIS A CA 1
ATOM 2499 C C . HIS A 1 326 ? 27.683 -16.128 -17.848 1.00 70.69 326 HIS A C 1
ATOM 2501 O O . HIS A 1 326 ? 27.758 -17.351 -17.923 1.00 70.69 326 HIS A O 1
ATOM 2507 N N . ARG A 1 327 ? 28.026 -15.328 -18.868 1.00 64.00 327 ARG A N 1
ATOM 2508 C CA . ARG A 1 327 ? 28.379 -15.792 -20.226 1.00 64.00 327 ARG A CA 1
ATOM 2509 C C . ARG A 1 327 ? 29.565 -16.763 -20.273 1.00 64.00 327 ARG A C 1
ATOM 2511 O O . ARG A 1 327 ? 29.653 -17.565 -21.192 1.00 64.00 327 ARG A O 1
ATOM 2518 N N . GLU A 1 328 ? 30.458 -16.716 -19.285 1.00 58.31 328 GLU A N 1
ATOM 2519 C CA . GLU A 1 328 ? 31.581 -17.660 -19.159 1.00 58.31 328 GLU A CA 1
ATOM 2520 C C . GLU A 1 328 ? 31.144 -19.074 -18.735 1.00 58.31 328 GLU A C 1
ATOM 2522 O O . GLU A 1 328 ? 31.917 -20.025 -18.842 1.00 58.31 328 GLU A O 1
ATOM 2527 N N . ARG A 1 329 ? 29.905 -19.240 -18.254 1.00 57.91 329 ARG A N 1
ATOM 2528 C CA . ARG A 1 329 ? 29.332 -20.546 -17.921 1.00 57.91 329 ARG A CA 1
ATOM 2529 C C . ARG A 1 329 ? 28.666 -21.125 -19.168 1.00 57.91 329 ARG A C 1
ATOM 2531 O O . ARG A 1 329 ? 27.657 -20.598 -19.629 1.00 57.91 329 ARG A O 1
ATOM 2538 N N . SER A 1 330 ? 29.210 -22.223 -19.689 1.00 58.75 330 SER A N 1
ATOM 2539 C CA . SER A 1 330 ? 28.582 -23.015 -20.755 1.00 58.75 330 SER A CA 1
ATOM 2540 C C . SER A 1 330 ? 27.132 -23.362 -20.392 1.00 58.75 330 SER A C 1
ATOM 2542 O O . SER A 1 330 ? 26.853 -23.770 -19.261 1.00 58.75 330 SER A O 1
ATOM 2544 N N . GLY A 1 331 ? 26.201 -23.197 -21.331 1.00 74.75 331 GLY A N 1
ATOM 2545 C CA . GLY A 1 331 ? 24.782 -23.456 -21.104 1.00 74.75 331 GLY A CA 1
ATOM 2546 C C . GLY A 1 331 ? 23.930 -23.166 -22.335 1.00 74.75 331 GLY A C 1
ATOM 2547 O O . GLY A 1 331 ? 24.307 -22.358 -23.180 1.00 74.75 331 GLY A O 1
ATOM 2548 N N . TRP A 1 332 ? 22.750 -23.796 -22.406 1.00 86.69 332 TRP A N 1
ATOM 2549 C CA . TRP A 1 332 ? 21.885 -23.781 -23.596 1.00 86.69 332 TRP A CA 1
ATOM 2550 C C . TRP A 1 332 ? 21.575 -22.372 -24.115 1.00 86.69 332 TRP A C 1
ATOM 2552 O O . TRP A 1 332 ? 21.464 -22.179 -25.318 1.00 86.69 332 TRP A O 1
ATOM 2562 N N . LEU A 1 333 ? 21.450 -21.395 -23.209 1.00 83.75 333 LEU A N 1
ATOM 2563 C CA . LEU A 1 333 ? 21.093 -20.014 -23.523 1.00 83.75 333 LEU A CA 1
ATOM 2564 C C . LEU A 1 333 ? 22.201 -19.283 -24.298 1.00 83.75 333 LEU A C 1
ATOM 2566 O O . LEU A 1 333 ? 21.893 -18.406 -25.095 1.00 83.75 333 LEU A O 1
ATOM 2570 N N . PHE A 1 334 ? 23.469 -19.653 -24.078 1.00 78.94 334 PHE A N 1
ATOM 2571 C CA . PHE A 1 334 ? 24.646 -19.064 -24.735 1.00 78.94 334 PHE A CA 1
ATOM 2572 C C . PHE A 1 334 ? 25.135 -19.871 -25.944 1.00 78.94 334 PHE A C 1
ATOM 2574 O O . PHE A 1 334 ? 26.109 -19.493 -26.586 1.00 78.94 334 PHE A O 1
ATOM 2581 N N . GLU A 1 335 ? 24.436 -20.957 -26.267 1.00 80.75 335 GLU A N 1
ATOM 2582 C CA . GLU A 1 335 ? 24.622 -21.774 -27.471 1.00 80.75 335 GLU A CA 1
ATOM 2583 C C . GLU A 1 335 ? 23.429 -21.620 -28.437 1.00 80.75 335 GLU A C 1
ATOM 2585 O O . GLU A 1 335 ? 23.316 -22.352 -29.419 1.00 80.75 335 GLU A O 1
ATOM 2590 N N . LEU A 1 336 ? 22.518 -20.677 -28.155 1.00 82.75 336 LEU A N 1
ATOM 2591 C CA . LEU A 1 336 ? 21.343 -20.414 -28.979 1.00 82.75 336 LEU A CA 1
ATOM 2592 C C . LEU A 1 336 ? 21.722 -19.882 -30.368 1.00 82.75 336 LEU A C 1
ATOM 2594 O O . LEU A 1 336 ? 22.494 -18.941 -30.511 1.00 82.75 336 LEU A O 1
ATOM 2598 N N . GLN A 1 337 ? 21.081 -20.438 -31.390 1.00 82.31 337 GLN A N 1
ATOM 2599 C CA . GLN A 1 337 ? 21.140 -20.003 -32.786 1.00 82.31 337 GLN A CA 1
ATOM 2600 C C . GLN A 1 337 ? 19.727 -19.647 -33.281 1.00 82.31 337 GLN A C 1
ATOM 2602 O O . GLN A 1 337 ? 18.736 -20.060 -32.675 1.00 82.31 337 GLN A O 1
ATOM 2607 N N . GLU A 1 338 ? 19.605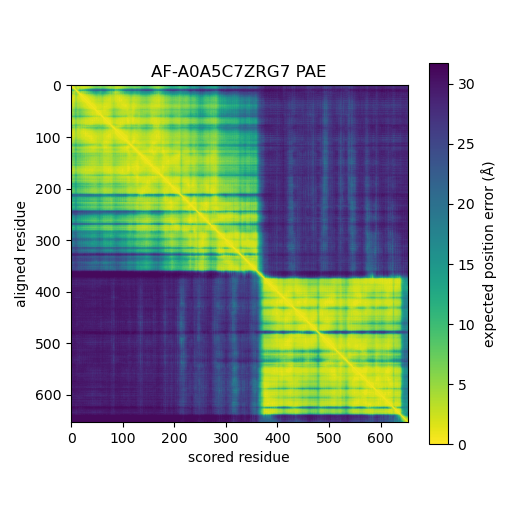 -18.876 -34.370 1.00 78.50 338 GLU A N 1
ATOM 2608 C CA . GLU A 1 338 ? 18.301 -18.421 -34.906 1.00 78.50 338 GLU A CA 1
ATOM 2609 C C . GLU A 1 338 ? 17.327 -19.572 -35.244 1.00 78.50 338 GLU A C 1
ATOM 2611 O O . GLU A 1 338 ? 16.102 -19.387 -35.219 1.00 78.50 338 GLU A O 1
ATOM 2616 N N . ASP A 1 339 ? 17.860 -20.750 -35.568 1.00 82.12 339 ASP A N 1
ATOM 2617 C CA . ASP A 1 339 ? 17.138 -21.961 -35.966 1.00 82.12 339 ASP A CA 1
ATOM 2618 C C . ASP A 1 339 ? 16.789 -22.895 -34.792 1.00 82.12 339 ASP A C 1
ATOM 2620 O O . ASP A 1 339 ? 16.031 -23.856 -34.974 1.00 82.12 339 ASP A O 1
ATOM 2624 N N . CYS A 1 340 ? 17.270 -22.593 -33.579 1.00 85.06 340 CYS A N 1
ATOM 2625 C CA . CYS A 1 340 ? 17.004 -23.387 -32.385 1.00 85.06 340 CYS A CA 1
ATOM 2626 C C . CYS A 1 340 ? 15.501 -23.555 -32.146 1.00 85.06 340 CYS A C 1
ATOM 2628 O O . CYS A 1 340 ? 14.738 -22.586 -32.145 1.00 85.06 340 CYS A O 1
ATOM 2630 N N . SER A 1 341 ? 15.079 -24.787 -31.854 1.00 86.69 341 SER A N 1
ATOM 2631 C CA . SER A 1 341 ? 13.669 -25.147 -31.645 1.00 86.69 341 SER A CA 1
ATOM 2632 C C . SER A 1 341 ? 12.972 -24.326 -30.555 1.00 86.69 341 SER A C 1
ATOM 2634 O O . SER A 1 341 ? 11.775 -24.080 -30.661 1.00 86.69 341 SER A O 1
ATOM 2636 N N . ALA A 1 342 ? 13.712 -23.846 -29.552 1.00 85.81 342 ALA A N 1
ATOM 2637 C CA . ALA A 1 342 ? 13.200 -22.979 -28.488 1.00 85.81 342 ALA A CA 1
ATOM 2638 C C . ALA A 1 342 ? 12.836 -21.551 -28.944 1.00 85.81 342 ALA A C 1
ATOM 2640 O O . ALA A 1 342 ? 12.198 -20.827 -28.186 1.00 85.81 342 ALA A O 1
ATOM 2641 N N . LEU A 1 343 ? 13.266 -21.125 -30.138 1.00 87.00 343 LEU A N 1
ATOM 2642 C CA . LEU A 1 343 ? 13.032 -19.784 -30.688 1.00 87.00 343 LEU A CA 1
ATOM 2643 C C . LEU A 1 343 ? 12.091 -19.795 -31.902 1.00 87.00 343 LEU A C 1
ATOM 2645 O O . LEU A 1 343 ? 11.678 -18.732 -32.363 1.00 87.00 343 LEU A O 1
ATOM 2649 N N . GLN A 1 344 ? 11.748 -20.973 -32.436 1.00 86.94 344 GLN A N 1
ATOM 2650 C CA . GLN A 1 344 ? 11.018 -21.123 -33.702 1.00 86.94 344 GLN A CA 1
ATOM 2651 C C . GLN A 1 344 ? 9.604 -20.527 -33.699 1.00 86.94 344 GLN A C 1
ATOM 2653 O O . GLN A 1 344 ? 9.060 -20.243 -34.766 1.00 86.94 344 GLN A O 1
ATOM 2658 N N . HIS A 1 345 ? 9.010 -20.320 -32.529 1.00 84.69 345 HIS A N 1
ATOM 2659 C CA . HIS A 1 345 ? 7.704 -19.682 -32.383 1.00 84.69 345 HIS A CA 1
ATOM 2660 C C . HIS A 1 345 ? 7.771 -18.148 -32.430 1.00 84.69 345 HIS A C 1
ATOM 2662 O O . HIS A 1 345 ? 6.761 -17.517 -32.730 1.00 84.69 345 HIS A O 1
ATOM 2668 N N . LEU A 1 346 ? 8.938 -17.547 -32.173 1.00 79.75 346 LEU A N 1
ATOM 2669 C CA . LEU A 1 346 ? 9.139 -16.097 -32.242 1.00 79.75 346 LEU A CA 1
ATOM 2670 C C . LEU A 1 346 ? 9.285 -15.630 -33.692 1.00 79.75 346 LEU A C 1
ATOM 2672 O O . LEU A 1 346 ? 9.802 -16.363 -34.547 1.00 79.75 346 LEU A O 1
ATOM 2676 N N . ALA A 1 347 ? 8.906 -14.383 -33.975 1.00 82.12 347 ALA A N 1
ATOM 2677 C CA . ALA A 1 347 ? 9.170 -13.779 -35.276 1.00 82.12 347 ALA A CA 1
ATOM 2678 C C . ALA A 1 347 ? 10.684 -13.607 -35.500 1.00 82.12 347 ALA A C 1
ATOM 2680 O O . ALA A 1 347 ? 11.442 -13.382 -34.559 1.00 82.12 347 ALA A O 1
ATOM 2681 N N . VAL A 1 348 ? 11.142 -13.651 -36.756 1.00 72.19 348 VAL A N 1
ATOM 2682 C CA . VAL A 1 348 ? 12.580 -13.549 -37.099 1.00 72.19 348 VAL A CA 1
ATOM 2683 C C . VAL A 1 348 ? 13.239 -12.304 -36.479 1.00 72.19 348 VAL A C 1
ATOM 2685 O O . VAL A 1 348 ? 14.347 -12.384 -35.955 1.00 72.19 348 VAL A O 1
ATOM 2688 N N . GLY A 1 349 ? 12.539 -11.164 -36.472 1.00 65.81 349 GLY A N 1
ATOM 2689 C CA . GLY A 1 349 ? 13.026 -9.933 -35.839 1.00 65.81 349 GLY A CA 1
ATOM 2690 C C . GLY A 1 349 ? 13.161 -10.027 -34.314 1.00 65.81 349 GLY A C 1
ATOM 2691 O O . GLY A 1 349 ? 14.103 -9.477 -33.749 1.00 65.81 349 GLY A O 1
ATOM 2692 N N . GLU A 1 350 ? 12.268 -10.760 -33.648 1.00 74.69 350 GLU A N 1
ATOM 2693 C CA . GLU A 1 350 ? 12.310 -10.982 -32.198 1.00 74.69 350 GLU A CA 1
ATOM 2694 C C . GLU A 1 350 ? 13.449 -11.927 -31.812 1.00 74.69 350 GLU A C 1
ATOM 2696 O O . GLU A 1 350 ? 14.170 -11.653 -30.853 1.00 74.69 350 GLU A O 1
ATOM 2701 N N . ARG A 1 351 ? 13.681 -12.989 -32.599 1.00 78.88 351 ARG A N 1
ATOM 2702 C CA . ARG A 1 351 ? 14.820 -13.904 -32.400 1.00 78.88 351 ARG A CA 1
ATOM 2703 C C . ARG A 1 351 ? 16.142 -13.147 -32.435 1.00 78.88 351 ARG A C 1
ATOM 2705 O O . ARG A 1 351 ? 16.922 -13.242 -31.494 1.00 78.88 351 ARG A O 1
ATOM 2712 N N . ARG A 1 352 ? 16.350 -12.337 -33.478 1.00 74.31 352 ARG A N 1
ATOM 2713 C CA . ARG A 1 352 ? 17.551 -11.499 -33.643 1.00 74.31 352 ARG A CA 1
ATOM 2714 C C . ARG A 1 352 ? 17.738 -10.520 -32.497 1.00 74.31 352 ARG A C 1
ATOM 2716 O O . ARG A 1 352 ? 18.835 -10.384 -31.963 1.00 74.31 352 ARG A O 1
ATOM 2723 N N . LEU A 1 353 ? 16.658 -9.858 -32.089 1.00 72.69 353 LEU A N 1
ATOM 2724 C CA . LEU A 1 353 ? 16.687 -8.913 -30.979 1.00 72.69 353 LEU A CA 1
ATOM 2725 C C . LEU A 1 353 ? 17.082 -9.592 -29.658 1.00 72.69 353 LEU A C 1
ATOM 2727 O O . LEU A 1 353 ? 17.906 -9.052 -28.918 1.00 72.69 353 LEU A O 1
ATOM 2731 N N . LEU A 1 354 ? 16.527 -10.773 -29.375 1.00 78.50 354 LEU A N 1
ATOM 2732 C CA . LEU A 1 354 ? 16.845 -11.553 -28.181 1.00 78.50 354 LEU A CA 1
ATOM 2733 C C . LEU A 1 354 ? 18.303 -12.037 -28.191 1.00 78.50 354 LEU A C 1
ATOM 2735 O O . LEU A 1 354 ? 19.020 -11.808 -27.218 1.00 78.50 354 LEU A O 1
ATOM 2739 N N . LEU A 1 355 ? 18.761 -12.644 -29.291 1.00 80.62 355 LEU A N 1
ATOM 2740 C CA . LEU A 1 355 ? 20.139 -13.133 -29.443 1.00 80.62 355 LEU A CA 1
ATOM 2741 C C . LEU A 1 355 ? 21.167 -12.001 -29.317 1.00 80.62 355 LEU A C 1
ATOM 2743 O O . LEU A 1 355 ? 22.171 -12.150 -28.616 1.00 80.62 355 LEU A O 1
ATOM 2747 N N . SER A 1 356 ? 20.879 -10.844 -29.919 1.00 77.44 356 SER A N 1
ATOM 2748 C CA . SER A 1 356 ? 21.698 -9.634 -29.806 1.00 77.44 356 SER A CA 1
ATOM 2749 C C . SER A 1 356 ? 21.787 -9.137 -28.360 1.00 77.44 356 SER A C 1
ATOM 2751 O O . SER A 1 356 ? 22.880 -8.871 -27.859 1.00 77.44 356 SER A O 1
ATOM 2753 N N . ARG A 1 357 ? 20.655 -9.063 -27.645 1.00 78.62 357 ARG A N 1
ATOM 2754 C CA . ARG A 1 357 ? 20.614 -8.597 -26.247 1.00 78.62 357 ARG A CA 1
ATOM 2755 C C . ARG A 1 357 ? 21.273 -9.571 -25.271 1.00 78.62 357 ARG A C 1
ATOM 2757 O O . ARG A 1 357 ? 21.879 -9.119 -24.302 1.00 78.62 357 ARG A O 1
ATOM 2764 N N . LEU A 1 358 ? 21.202 -10.876 -25.529 1.00 76.69 358 LEU A N 1
ATOM 2765 C CA . LEU A 1 358 ? 21.927 -11.898 -24.766 1.00 76.69 358 LEU A CA 1
ATOM 2766 C C . LEU A 1 358 ? 23.425 -11.943 -25.112 1.00 76.69 358 LEU A C 1
ATOM 2768 O O . LEU A 1 358 ? 24.217 -12.478 -24.338 1.00 76.69 358 LEU A O 1
ATOM 2772 N N . GLY A 1 359 ? 23.825 -11.359 -26.246 1.00 73.44 359 GLY A N 1
ATOM 2773 C CA . GLY A 1 359 ? 25.198 -11.383 -26.743 1.00 73.44 359 GLY A CA 1
ATOM 2774 C C . GLY A 1 359 ? 25.625 -12.770 -27.225 1.00 73.44 359 GLY A C 1
ATOM 2775 O O . GLY A 1 359 ? 26.770 -13.153 -27.009 1.00 73.44 359 GLY A O 1
ATOM 2776 N N . VAL A 1 360 ? 24.710 -13.550 -27.803 1.00 74.50 360 VAL A N 1
ATOM 2777 C CA . VAL A 1 360 ? 24.935 -14.957 -28.210 1.00 74.50 360 VAL A CA 1
ATOM 2778 C C . VAL A 1 360 ? 25.085 -15.103 -29.723 1.00 74.50 360 VAL A C 1
ATOM 2780 O O . VAL A 1 360 ? 25.564 -16.117 -30.216 1.00 74.50 360 VAL A O 1
ATOM 2783 N N . ASP A 1 361 ? 24.725 -14.065 -30.468 1.00 58.31 361 ASP A N 1
ATOM 2784 C CA . ASP A 1 361 ? 24.789 -14.089 -31.917 1.00 58.31 361 ASP A CA 1
ATOM 2785 C C . ASP A 1 361 ? 26.232 -14.269 -32.433 1.00 58.31 361 ASP A C 1
ATOM 2787 O O . ASP A 1 361 ? 27.103 -13.426 -32.206 1.00 58.31 361 ASP A O 1
ATOM 2791 N N . ALA A 1 362 ? 26.463 -15.397 -33.115 1.00 46.16 362 ALA A N 1
ATOM 2792 C CA . ALA A 1 362 ? 27.664 -15.711 -33.892 1.00 46.16 362 ALA A CA 1
ATOM 2793 C C . ALA A 1 362 ? 27.432 -15.545 -35.411 1.00 46.16 362 ALA A C 1
ATOM 2795 O O . ALA A 1 362 ? 28.331 -15.813 -36.205 1.00 46.16 362 ALA A O 1
ATOM 2796 N N . SER A 1 363 ? 26.216 -15.165 -35.828 1.00 39.62 363 SER A N 1
ATOM 2797 C CA . SER A 1 363 ? 25.774 -15.061 -37.228 1.00 39.62 363 SER A CA 1
ATOM 2798 C C . SER A 1 363 ? 25.314 -13.662 -37.633 1.00 39.62 363 SER A C 1
ATOM 2800 O O . SER A 1 363 ? 25.099 -13.411 -38.819 1.00 39.62 363 SER A O 1
ATOM 2802 N N . THR A 1 364 ? 25.306 -12.692 -36.721 1.00 32.19 364 THR A N 1
ATOM 2803 C CA . THR A 1 364 ? 25.805 -11.382 -37.121 1.00 32.19 364 THR A CA 1
ATOM 2804 C C . THR A 1 364 ? 27.259 -11.582 -37.525 1.00 32.19 364 THR A C 1
ATOM 2806 O O . THR A 1 364 ? 28.035 -12.066 -36.694 1.00 32.19 364 THR A O 1
ATOM 2809 N N . PRO A 1 365 ? 27.676 -11.196 -38.746 1.00 32.28 365 PRO A N 1
ATOM 2810 C CA . PRO A 1 365 ? 29.081 -10.903 -38.918 1.00 32.28 365 PRO A CA 1
ATOM 2811 C C . PRO A 1 365 ? 29.449 -9.988 -37.754 1.00 32.28 365 PRO A C 1
ATOM 2813 O O . PRO A 1 365 ? 28.678 -9.089 -37.400 1.00 32.28 365 PRO A O 1
ATOM 2816 N N . ASP A 1 366 ? 30.637 -10.169 -37.205 1.00 37.22 366 ASP A N 1
ATOM 2817 C CA . ASP A 1 366 ? 31.318 -9.227 -36.311 1.00 37.22 366 ASP A CA 1
ATOM 2818 C C . ASP A 1 366 ? 31.501 -7.821 -36.958 1.00 37.22 366 ASP A C 1
ATOM 2820 O O . ASP A 1 366 ? 32.351 -7.022 -36.594 1.00 37.22 366 ASP A O 1
ATOM 2824 N N . VAL A 1 367 ? 30.736 -7.530 -38.013 1.00 34.84 367 VAL A N 1
ATOM 2825 C CA . VAL A 1 367 ? 30.894 -6.506 -39.025 1.00 34.84 367 VAL A CA 1
ATOM 2826 C C . VAL A 1 367 ? 29.557 -6.324 -39.787 1.00 34.84 367 VAL A C 1
ATOM 2828 O O . VAL A 1 367 ? 29.525 -6.288 -41.010 1.00 34.84 367 VAL A O 1
ATOM 2831 N N . LEU A 1 368 ? 28.413 -6.143 -39.118 1.00 33.41 368 LEU A N 1
ATOM 2832 C CA . LEU A 1 368 ? 27.602 -4.997 -39.557 1.00 33.41 368 LEU A CA 1
ATOM 2833 C C . LEU A 1 368 ? 28.225 -3.815 -38.850 1.00 33.41 368 LEU A C 1
ATOM 2835 O O . LEU A 1 368 ? 27.745 -3.429 -37.790 1.00 33.41 368 LEU A O 1
ATOM 2839 N N . THR A 1 369 ? 29.377 -3.384 -39.373 1.00 38.03 369 THR A N 1
ATOM 2840 C CA . THR A 1 369 ? 29.931 -2.049 -39.171 1.00 38.03 369 THR A CA 1
ATOM 2841 C C . THR A 1 369 ? 29.449 -1.420 -37.862 1.00 38.03 369 THR A C 1
ATOM 2843 O O . THR A 1 369 ? 28.698 -0.446 -37.855 1.00 38.03 369 THR A O 1
ATOM 2846 N N . ARG A 1 370 ? 29.963 -1.918 -36.723 1.00 40.31 370 ARG A N 1
ATOM 2847 C CA . ARG A 1 370 ? 30.336 -1.012 -35.631 1.00 40.31 370 ARG A CA 1
ATOM 2848 C C . ARG A 1 370 ? 31.486 -0.173 -36.175 1.00 40.31 370 ARG A C 1
ATOM 2850 O O . ARG A 1 370 ? 32.619 -0.281 -35.727 1.00 40.31 370 ARG A O 1
ATOM 2857 N N . LEU A 1 371 ? 31.207 0.596 -37.227 1.00 37.25 371 LEU A N 1
ATOM 2858 C CA . LEU A 1 371 ? 32.011 1.749 -37.517 1.00 37.25 371 LEU A CA 1
ATOM 2859 C C . LEU A 1 371 ? 31.965 2.510 -36.195 1.00 37.25 371 LEU A C 1
ATOM 2861 O O . LEU A 1 371 ? 30.851 2.744 -35.696 1.00 37.25 371 LEU A O 1
ATOM 2865 N N . PRO A 1 372 ? 33.115 2.817 -35.570 1.00 47.16 372 PRO A N 1
ATOM 2866 C CA . PRO A 1 372 ? 33.114 3.922 -34.637 1.00 47.16 372 PRO A CA 1
ATOM 2867 C C . PRO A 1 372 ? 32.330 5.024 -35.338 1.00 47.16 372 PRO A C 1
ATOM 2869 O O . PRO A 1 372 ? 32.523 5.268 -36.534 1.00 47.16 372 PRO A O 1
ATOM 2872 N N . LEU A 1 373 ? 31.352 5.584 -34.633 1.00 54.53 373 LEU A N 1
ATOM 2873 C CA . LEU A 1 373 ? 30.787 6.846 -35.067 1.00 54.53 373 LEU A CA 1
ATOM 2874 C C . LEU A 1 373 ? 31.996 7.715 -35.462 1.00 54.53 373 LEU A C 1
ATOM 2876 O O . LEU A 1 373 ? 32.931 7.839 -34.674 1.00 54.53 373 LEU A O 1
ATOM 2880 N N . SER A 1 374 ? 32.031 8.249 -36.688 1.00 62.28 374 SER A N 1
ATOM 2881 C CA . SER A 1 374 ? 33.075 9.215 -37.082 1.00 62.28 374 SER A CA 1
ATOM 2882 C C . SER A 1 374 ? 33.029 10.476 -36.206 1.00 62.28 374 SER A C 1
ATOM 2884 O O . SER A 1 374 ? 33.902 11.333 -36.288 1.00 62.28 374 SER A O 1
ATOM 2886 N N . ILE A 1 375 ? 32.005 10.559 -35.355 1.00 75.50 375 ILE A N 1
ATOM 2887 C CA . ILE A 1 375 ? 31.758 11.573 -34.353 1.00 75.50 375 ILE A CA 1
ATOM 2888 C C . ILE A 1 375 ? 32.151 11.037 -32.965 1.00 75.50 375 ILE A C 1
ATOM 2890 O O . ILE A 1 375 ? 31.740 9.952 -32.550 1.00 75.50 375 ILE A O 1
ATOM 2894 N N . ASP A 1 376 ? 32.929 11.822 -32.230 1.00 88.56 376 ASP A N 1
ATOM 2895 C CA . ASP A 1 376 ? 33.192 11.636 -30.804 1.00 88.56 376 ASP A CA 1
ATOM 2896 C C . ASP A 1 376 ? 32.390 12.667 -29.979 1.00 88.56 376 ASP A C 1
ATOM 2898 O O . ASP A 1 376 ? 31.613 13.463 -30.519 1.00 88.56 376 ASP A O 1
ATOM 2902 N N . LEU A 1 377 ? 32.553 12.674 -28.653 1.00 91.69 377 LEU A N 1
ATOM 2903 C CA . LEU A 1 377 ? 31.862 13.644 -27.797 1.00 91.69 377 LEU A CA 1
ATOM 2904 C C . LEU A 1 377 ? 32.241 15.101 -28.112 1.00 91.69 377 LEU A C 1
ATOM 2906 O O . LEU A 1 377 ? 31.399 15.987 -27.950 1.00 91.69 377 LEU A O 1
ATOM 2910 N N . ARG A 1 378 ? 33.466 15.368 -28.588 1.00 90.69 378 ARG A N 1
ATOM 2911 C CA . ARG A 1 378 ? 33.925 16.722 -28.941 1.00 90.69 378 ARG A CA 1
ATOM 2912 C C . ARG A 1 378 ? 33.283 17.201 -30.234 1.00 90.69 378 ARG A C 1
ATOM 2914 O O . ARG A 1 378 ? 32.888 18.360 -30.318 1.00 90.69 378 ARG A O 1
ATOM 2921 N N . VAL A 1 379 ? 33.111 16.309 -31.204 1.00 91.00 379 VAL A N 1
ATOM 2922 C CA . VAL A 1 379 ? 32.351 16.559 -32.434 1.00 91.00 379 VAL A CA 1
ATOM 2923 C C . VAL A 1 379 ? 30.890 16.845 -32.100 1.00 91.00 379 VAL A C 1
ATOM 2925 O O . VAL A 1 379 ? 30.338 17.826 -32.587 1.00 91.00 379 VAL A O 1
ATOM 2928 N N . ILE A 1 380 ? 30.271 16.055 -31.215 1.00 93.00 380 ILE A N 1
ATOM 2929 C CA . ILE A 1 380 ? 28.892 16.302 -30.761 1.00 93.00 380 ILE A CA 1
ATOM 2930 C C . ILE A 1 380 ? 28.782 17.674 -30.082 1.00 93.00 380 ILE A C 1
ATOM 2932 O O . ILE A 1 380 ? 27.824 18.403 -30.335 1.00 93.00 380 ILE A O 1
ATOM 2936 N N . HIS A 1 381 ? 29.757 18.043 -29.247 1.00 94.50 381 HIS A N 1
ATOM 2937 C CA . HIS A 1 381 ? 29.804 19.362 -28.621 1.00 94.50 381 HIS A CA 1
ATOM 2938 C C . HIS A 1 381 ? 29.946 20.492 -29.651 1.00 94.50 381 HIS A C 1
ATOM 2940 O O . HIS A 1 381 ? 29.170 21.443 -29.605 1.00 94.50 381 HIS A O 1
ATOM 2946 N N . GLY A 1 382 ? 30.874 20.375 -30.606 1.00 92.69 382 GLY A N 1
ATOM 2947 C CA . GLY A 1 382 ? 31.080 21.373 -31.660 1.00 92.69 382 GLY A CA 1
ATOM 2948 C C . GLY A 1 382 ? 29.846 21.563 -32.546 1.00 92.69 382 GLY A C 1
ATOM 2949 O O . GLY A 1 382 ? 29.396 22.690 -32.746 1.00 92.69 382 GLY A O 1
ATOM 2950 N N . TRP A 1 383 ? 29.225 20.462 -32.977 1.00 94.19 383 TRP A N 1
ATOM 2951 C CA . TRP A 1 383 ? 27.959 20.489 -33.711 1.00 94.19 383 TRP A CA 1
ATOM 2952 C C . TRP A 1 383 ? 26.854 21.168 -32.905 1.00 94.19 383 TRP A C 1
ATOM 2954 O O . TRP A 1 383 ? 26.097 21.983 -33.436 1.00 94.19 383 TRP A O 1
ATOM 2964 N N . TRP A 1 384 ? 26.760 20.864 -31.610 1.00 95.12 384 TRP A N 1
ATOM 2965 C CA . TRP A 1 384 ? 25.765 21.486 -30.749 1.00 95.12 384 TRP A CA 1
ATOM 2966 C C . TRP A 1 384 ? 26.023 22.983 -30.542 1.00 95.12 384 TRP A C 1
ATOM 2968 O O . TRP A 1 384 ? 25.074 23.764 -30.528 1.00 95.12 384 TRP A O 1
ATOM 2978 N N . ALA A 1 385 ? 27.281 23.405 -30.426 1.00 94.19 385 ALA A N 1
ATOM 2979 C CA . ALA A 1 385 ? 27.638 24.813 -30.283 1.00 94.19 385 ALA A CA 1
ATOM 2980 C C . ALA A 1 385 ? 27.215 25.645 -31.508 1.00 94.19 385 ALA A C 1
ATOM 2982 O O . ALA A 1 385 ? 26.766 26.778 -31.349 1.00 94.19 385 ALA A O 1
ATOM 2983 N N . GLU A 1 386 ? 27.300 25.077 -32.714 1.00 93.00 386 GLU A N 1
ATOM 2984 C CA . GLU A 1 386 ? 26.943 25.766 -33.961 1.00 93.00 386 GLU A CA 1
ATOM 2985 C C . GLU A 1 386 ? 25.451 25.631 -34.318 1.00 93.00 386 GLU A C 1
ATOM 2987 O O . GLU A 1 386 ? 24.781 26.618 -34.622 1.00 93.00 386 GLU A O 1
ATOM 2992 N N . ARG A 1 387 ? 24.899 24.412 -34.264 1.00 92.19 387 ARG A N 1
ATOM 2993 C CA . ARG A 1 387 ? 23.547 24.086 -34.764 1.00 92.19 387 ARG A CA 1
ATOM 2994 C C . ARG A 1 387 ? 22.522 23.819 -33.663 1.00 92.19 387 ARG A C 1
ATOM 2996 O O . ARG A 1 387 ? 21.326 23.677 -33.945 1.00 92.19 387 ARG A O 1
ATOM 3003 N N . GLY A 1 388 ? 22.947 23.770 -32.402 1.00 89.88 388 GLY A N 1
ATOM 3004 C CA . GLY A 1 388 ? 22.111 23.384 -31.264 1.00 89.88 388 GLY A CA 1
ATOM 3005 C C . GLY A 1 388 ? 20.903 24.288 -31.052 1.00 89.88 388 GLY A C 1
ATOM 3006 O O . GLY A 1 388 ? 19.846 23.789 -30.684 1.00 89.88 388 GLY A O 1
ATOM 3007 N N . VAL A 1 389 ? 20.987 25.587 -31.365 1.00 93.31 389 VAL A N 1
ATOM 3008 C CA . VAL A 1 389 ? 19.854 26.528 -31.224 1.00 93.31 389 VAL A CA 1
ATOM 3009 C C . VAL A 1 389 ? 18.636 26.077 -32.042 1.00 93.31 389 VAL A C 1
ATOM 3011 O O . VAL A 1 389 ? 17.513 26.063 -31.531 1.00 93.31 389 VAL A O 1
ATOM 3014 N N . ALA A 1 390 ? 18.843 25.654 -33.292 1.00 91.56 390 ALA A N 1
ATOM 3015 C CA . ALA A 1 390 ? 17.761 25.198 -34.165 1.00 91.56 390 ALA A CA 1
ATOM 3016 C C . ALA A 1 390 ? 17.161 23.866 -33.684 1.00 91.56 390 ALA A C 1
ATOM 3018 O O . ALA A 1 390 ? 15.938 23.691 -33.668 1.00 91.56 390 ALA A O 1
ATOM 3019 N N . TRP A 1 391 ? 18.011 22.933 -33.251 1.00 92.25 391 TRP A N 1
ATOM 3020 C CA . TRP A 1 391 ? 17.585 21.639 -32.714 1.00 92.25 391 TRP A CA 1
ATOM 3021 C C . TRP A 1 391 ? 16.861 21.762 -31.378 1.00 92.25 391 TRP A C 1
ATOM 3023 O O . TRP A 1 391 ? 15.859 21.081 -31.160 1.00 92.25 391 TRP A O 1
ATOM 3033 N N . LEU A 1 392 ? 17.319 22.665 -30.515 1.00 93.56 392 LEU A N 1
ATOM 3034 C CA . LEU A 1 392 ? 16.703 22.958 -29.232 1.00 93.56 392 LEU A CA 1
ATOM 3035 C C . LEU A 1 392 ? 15.311 23.560 -29.412 1.00 93.56 392 LEU A C 1
ATOM 3037 O O . LEU A 1 392 ? 14.380 23.126 -28.741 1.00 93.56 392 LEU A O 1
ATOM 3041 N N . LYS A 1 393 ? 15.139 24.477 -30.373 1.00 92.94 393 LYS A N 1
ATOM 3042 C CA . LYS A 1 393 ? 13.822 25.021 -30.729 1.00 92.94 393 LYS A CA 1
ATOM 3043 C C . LYS A 1 393 ? 12.858 23.913 -31.170 1.00 92.94 393 LYS A C 1
ATOM 3045 O O . LYS A 1 393 ? 11.767 23.802 -30.620 1.00 92.94 393 LYS A O 1
ATOM 3050 N N . LYS A 1 394 ? 13.286 23.040 -32.093 1.00 90.12 394 LYS A N 1
ATOM 3051 C CA . LYS A 1 394 ? 12.483 21.886 -32.549 1.00 90.12 394 LYS A CA 1
ATOM 3052 C C . LYS A 1 394 ? 12.154 20.921 -31.408 1.00 90.12 394 LYS A C 1
ATOM 3054 O O . LYS A 1 394 ? 11.071 20.340 -31.382 1.00 90.12 394 LYS A O 1
ATOM 3059 N N . PHE A 1 395 ? 13.093 20.702 -30.491 1.00 92.19 395 PHE A N 1
ATOM 3060 C CA . PHE A 1 395 ? 12.881 19.861 -29.318 1.00 92.19 395 PHE A CA 1
ATOM 3061 C C . PHE A 1 395 ? 11.834 20.469 -28.379 1.00 92.19 395 PHE A C 1
ATOM 3063 O O . PHE A 1 395 ? 10.894 19.776 -27.991 1.00 92.19 395 PHE A O 1
ATOM 3070 N N . ASP A 1 396 ? 11.962 21.759 -28.067 1.00 93.50 396 ASP A N 1
ATOM 3071 C CA . ASP A 1 396 ? 11.045 22.480 -27.184 1.00 93.50 396 ASP A CA 1
ATOM 3072 C C . ASP A 1 396 ? 9.628 22.511 -27.760 1.00 93.50 396 ASP A C 1
ATOM 3074 O O . ASP A 1 396 ? 8.682 22.190 -27.044 1.00 93.50 396 ASP A O 1
ATOM 3078 N N . GLU A 1 397 ? 9.487 22.780 -29.061 1.00 90.88 397 GLU A N 1
ATOM 3079 C CA . GLU A 1 397 ? 8.202 22.727 -29.763 1.00 90.88 397 GLU A CA 1
ATOM 3080 C C . GLU A 1 397 ? 7.545 21.348 -29.636 1.00 90.88 397 GLU A C 1
ATOM 3082 O O . GLU A 1 397 ? 6.338 21.265 -29.437 1.00 90.88 397 GLU A O 1
ATOM 3087 N N . ARG A 1 398 ? 8.305 20.247 -29.709 1.00 90.06 398 ARG A N 1
ATOM 3088 C CA . ARG A 1 398 ? 7.753 18.888 -29.548 1.00 90.06 398 ARG A CA 1
ATOM 3089 C C . ARG A 1 398 ? 7.395 18.549 -28.106 1.00 90.06 398 ARG A C 1
ATOM 3091 O O . ARG A 1 398 ? 6.487 17.747 -27.906 1.00 90.06 398 ARG A O 1
ATOM 3098 N N . LEU A 1 399 ? 8.126 19.086 -27.133 1.00 92.75 399 LEU A N 1
ATOM 3099 C CA . LEU A 1 399 ? 7.993 18.721 -25.726 1.00 92.75 399 LEU A CA 1
ATOM 3100 C C . LEU A 1 399 ? 6.905 19.524 -25.006 1.00 92.75 399 LEU A C 1
ATOM 3102 O O . LEU A 1 399 ? 6.088 18.940 -24.296 1.00 92.75 399 LEU A O 1
ATOM 3106 N N . TRP A 1 400 ? 6.918 20.848 -25.151 1.00 94.62 400 TRP A N 1
ATOM 3107 C CA . TRP A 1 400 ? 6.089 21.759 -24.366 1.00 94.62 400 TRP A CA 1
ATOM 3108 C C . TRP A 1 400 ? 4.805 22.150 -25.113 1.00 94.62 400 TRP A C 1
ATOM 3110 O O . TRP A 1 400 ? 4.877 22.510 -26.289 1.00 94.62 400 TRP A O 1
ATOM 3120 N N . PRO A 1 401 ? 3.628 22.114 -24.456 1.00 93.81 401 PRO A N 1
ATOM 3121 C CA . PRO A 1 401 ? 2.404 22.689 -25.011 1.00 93.81 401 PRO A CA 1
ATOM 3122 C C . PRO A 1 401 ? 2.574 24.187 -25.268 1.00 93.81 401 PRO A C 1
ATOM 3124 O O . PRO A 1 401 ? 3.070 24.908 -24.404 1.00 93.81 401 PRO A O 1
ATOM 3127 N N . ALA A 1 402 ? 2.110 24.677 -26.419 1.00 88.38 402 ALA A N 1
ATOM 3128 C CA . ALA A 1 402 ? 2.226 26.098 -26.768 1.00 88.38 402 ALA A CA 1
ATOM 3129 C C . ALA A 1 402 ? 1.431 27.016 -25.819 1.00 88.38 402 ALA A C 1
ATOM 3131 O O . ALA A 1 402 ? 1.715 28.206 -25.723 1.00 88.38 402 ALA A O 1
ATOM 3132 N N . SER A 1 403 ? 0.434 26.466 -25.119 1.00 87.25 403 SER A N 1
ATOM 3133 C CA . SER A 1 403 ? -0.388 27.182 -24.143 1.00 87.25 403 SER A CA 1
ATOM 3134 C C . SER A 1 403 ? 0.285 27.386 -22.783 1.00 87.25 403 SER A C 1
ATOM 3136 O O . SER A 1 403 ? -0.311 28.029 -21.923 1.00 87.25 403 SER A O 1
ATOM 3138 N N . VAL A 1 404 ? 1.472 26.818 -22.550 1.00 92.94 404 VAL A N 1
ATOM 3139 C CA . VAL A 1 404 ? 2.160 26.874 -21.255 1.00 92.94 404 VAL A CA 1
ATOM 3140 C C . VAL A 1 404 ? 3.460 27.654 -21.392 1.00 92.94 404 VAL A C 1
ATOM 3142 O O . VAL A 1 404 ? 4.354 27.272 -22.146 1.00 92.94 404 VAL A O 1
ATOM 3145 N N . ASP A 1 405 ? 3.588 28.728 -20.616 1.00 92.56 405 ASP A N 1
ATOM 3146 C CA . ASP A 1 405 ? 4.835 29.478 -20.522 1.00 92.56 405 ASP A CA 1
ATOM 3147 C C . ASP A 1 405 ? 5.821 28.755 -19.594 1.00 92.56 405 ASP A C 1
ATOM 3149 O O . ASP A 1 405 ? 5.654 28.715 -18.375 1.00 92.56 405 ASP A O 1
ATOM 3153 N N . ARG A 1 406 ? 6.889 28.197 -20.173 1.00 93.06 406 ARG A N 1
ATOM 3154 C CA . ARG A 1 406 ? 7.956 27.524 -19.417 1.00 93.06 406 ARG A CA 1
ATOM 3155 C C . ARG A 1 406 ? 8.647 28.465 -18.423 1.00 93.06 406 ARG A C 1
ATOM 3157 O O . ARG A 1 406 ? 9.111 28.010 -17.380 1.00 93.06 406 ARG A O 1
ATOM 3164 N N . SER A 1 407 ? 8.739 29.761 -18.720 1.00 93.50 407 SER A N 1
ATOM 3165 C CA . SER A 1 407 ? 9.409 30.723 -17.837 1.00 93.50 407 SER A CA 1
ATOM 3166 C C . SER A 1 407 ? 8.659 30.934 -16.515 1.00 93.50 407 SER A C 1
ATOM 3168 O O . SER A 1 407 ? 9.288 31.245 -15.502 1.00 93.50 407 SER A O 1
ATOM 3170 N N . ALA A 1 408 ? 7.356 30.630 -16.482 1.00 95.19 408 ALA A N 1
ATOM 3171 C CA . ALA A 1 408 ? 6.525 30.682 -15.282 1.00 95.19 408 ALA A CA 1
ATOM 3172 C C . ALA A 1 408 ? 6.933 29.655 -14.204 1.00 95.19 408 ALA A C 1
ATOM 3174 O O . ALA A 1 408 ? 6.551 29.796 -13.044 1.00 95.19 408 ALA A O 1
ATOM 3175 N N . LEU A 1 409 ? 7.789 28.673 -14.526 1.00 96.06 409 LEU A N 1
ATOM 3176 C CA . LEU A 1 409 ? 8.415 27.796 -13.525 1.00 96.06 409 LEU A CA 1
ATOM 3177 C C . LEU A 1 409 ? 9.232 28.573 -12.472 1.00 96.06 409 LEU A C 1
ATOM 3179 O O . LEU A 1 409 ? 9.361 28.094 -11.345 1.00 96.06 409 LEU A O 1
ATOM 3183 N N . LYS A 1 410 ? 9.754 29.760 -12.827 1.00 94.12 410 LYS A N 1
ATOM 3184 C CA . LYS A 1 410 ? 10.480 30.675 -11.925 1.00 94.12 410 LYS A CA 1
ATOM 3185 C C . LYS A 1 410 ? 9.565 31.570 -11.075 1.00 94.12 410 LYS A C 1
ATOM 3187 O O . LYS A 1 410 ? 10.079 32.329 -10.259 1.00 94.12 410 LYS A O 1
ATOM 3192 N N . ALA A 1 411 ? 8.250 31.566 -11.299 1.00 92.75 411 ALA A N 1
ATOM 3193 C CA . ALA A 1 411 ? 7.346 32.501 -10.632 1.00 92.75 411 ALA A CA 1
ATOM 3194 C C . ALA A 1 411 ? 7.302 32.286 -9.107 1.00 92.75 411 ALA A C 1
ATOM 3196 O O . ALA A 1 411 ? 7.427 31.160 -8.622 1.00 92.75 411 ALA A O 1
ATOM 3197 N N . GLU A 1 412 ? 7.075 33.369 -8.359 1.00 86.62 412 GLU A N 1
ATOM 3198 C CA . GLU A 1 412 ? 6.797 33.345 -6.920 1.00 86.62 412 GLU A CA 1
ATOM 3199 C C . GLU A 1 412 ? 5.524 34.164 -6.618 1.00 86.62 412 GLU A C 1
ATOM 3201 O O . GLU A 1 412 ? 5.505 35.367 -6.893 1.00 86.62 412 GLU A O 1
ATOM 3206 N N . PRO A 1 413 ? 4.457 33.553 -6.055 1.00 88.00 413 PRO A N 1
ATOM 3207 C CA . PRO A 1 413 ? 4.296 32.119 -5.778 1.00 88.00 413 PRO A CA 1
ATOM 3208 C C . PRO A 1 413 ? 4.363 31.268 -7.059 1.00 88.00 413 PRO A C 1
ATOM 3210 O O . PRO A 1 413 ? 4.148 31.778 -8.156 1.00 88.00 413 PRO A O 1
ATOM 3213 N N . PHE A 1 414 ? 4.692 29.980 -6.919 1.00 92.69 414 PHE A N 1
ATOM 3214 C CA . PHE A 1 414 ? 4.926 29.118 -8.079 1.00 92.69 414 PHE A CA 1
ATOM 3215 C C . PHE A 1 414 ? 3.677 28.977 -8.961 1.00 92.69 414 PHE A C 1
ATOM 3217 O O . PHE A 1 414 ? 2.556 28.851 -8.461 1.00 92.69 414 PHE A O 1
ATOM 3224 N N . ASP A 1 415 ? 3.882 28.940 -10.278 1.00 96.06 415 ASP A N 1
ATOM 3225 C CA . ASP A 1 415 ? 2.801 28.736 -11.240 1.00 96.06 415 ASP A CA 1
ATOM 3226 C C . ASP A 1 415 ? 2.386 27.257 -11.285 1.00 96.06 415 ASP A C 1
ATOM 3228 O O . ASP A 1 415 ? 3.158 26.373 -11.681 1.00 96.06 415 ASP A O 1
ATOM 3232 N N . ARG A 1 416 ? 1.154 26.969 -10.854 1.00 95.88 416 ARG A N 1
ATOM 3233 C CA . ARG A 1 416 ? 0.643 25.595 -10.773 1.00 95.88 416 ARG A CA 1
ATOM 3234 C C . ARG A 1 416 ? 0.554 24.935 -12.141 1.00 95.88 416 ARG A C 1
ATOM 3236 O O . ARG A 1 416 ? 0.864 23.749 -12.250 1.00 95.88 416 ARG A O 1
ATOM 3243 N N . THR A 1 417 ? 0.166 25.675 -13.174 1.00 96.31 417 THR A N 1
ATOM 3244 C CA . THR A 1 417 ? 0.001 25.141 -14.528 1.00 96.31 417 THR A CA 1
ATOM 3245 C C . THR A 1 417 ? 1.349 24.737 -15.124 1.00 96.31 417 THR A C 1
ATOM 3247 O O . THR A 1 417 ? 1.483 23.621 -15.638 1.00 96.31 417 THR A O 1
ATOM 3250 N N . ALA A 1 418 ? 2.380 25.571 -14.990 1.00 96.88 418 ALA A N 1
ATOM 3251 C CA . ALA A 1 418 ? 3.734 25.278 -15.450 1.00 96.88 418 ALA A CA 1
ATOM 3252 C C . ALA A 1 418 ? 4.330 24.059 -14.729 1.00 96.88 418 ALA A C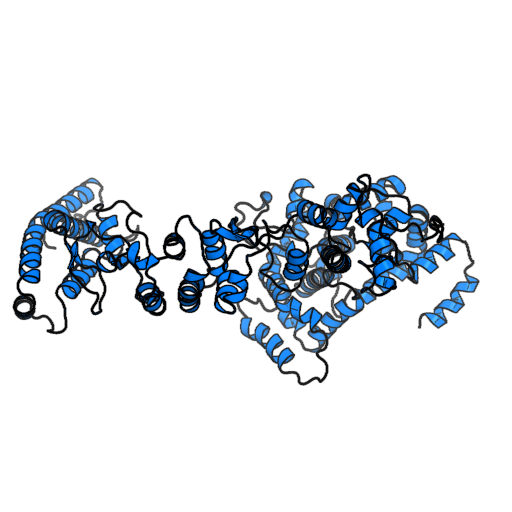 1
ATOM 3254 O O . ALA A 1 418 ? 4.832 23.133 -15.376 1.00 96.88 418 ALA A O 1
ATOM 3255 N N . TRP A 1 419 ? 4.208 23.998 -13.399 1.00 97.88 419 TRP A N 1
ATOM 3256 C CA . TRP A 1 419 ? 4.720 22.877 -12.607 1.00 97.88 419 TRP A CA 1
ATOM 3257 C C . TRP A 1 419 ? 3.955 21.572 -12.846 1.00 97.88 419 TRP A C 1
ATOM 3259 O O . TRP A 1 419 ? 4.577 20.519 -13.007 1.00 97.88 419 TRP A O 1
ATOM 3269 N N . MET A 1 420 ? 2.623 21.615 -12.943 1.00 97.69 420 MET A N 1
ATOM 3270 C CA . MET A 1 420 ? 1.817 20.439 -13.296 1.00 97.69 420 MET A CA 1
ATOM 3271 C C . MET A 1 420 ? 2.149 19.920 -14.689 1.00 97.69 420 MET A C 1
ATOM 3273 O O . MET A 1 420 ? 2.230 18.705 -14.884 1.00 97.69 420 MET A O 1
ATOM 3277 N N . THR A 1 421 ? 2.392 20.818 -15.644 1.00 97.94 421 THR A N 1
ATOM 3278 C CA . THR A 1 421 ? 2.806 20.455 -17.005 1.00 97.94 421 THR A CA 1
ATOM 3279 C C . THR A 1 421 ? 4.148 19.737 -16.971 1.00 97.94 421 THR A C 1
ATOM 3281 O O . THR A 1 421 ? 4.261 18.627 -17.492 1.00 97.94 421 THR A O 1
ATOM 3284 N N . LEU A 1 422 ? 5.137 20.302 -16.272 1.00 98.12 422 LEU A N 1
ATOM 3285 C CA . LEU A 1 422 ? 6.463 19.703 -16.142 1.00 98.12 422 LEU A CA 1
ATOM 3286 C C . LEU A 1 422 ? 6.413 18.305 -15.512 1.00 98.12 422 LEU A C 1
ATOM 3288 O O . LEU A 1 422 ? 6.981 17.350 -16.053 1.00 98.12 422 LEU A O 1
ATOM 3292 N N . PHE A 1 423 ? 5.703 18.158 -14.390 1.00 97.69 423 PHE A N 1
ATOM 3293 C CA . PHE A 1 423 ? 5.569 16.862 -13.732 1.00 97.69 423 PHE A CA 1
ATOM 3294 C C . PHE A 1 423 ? 4.840 15.848 -14.608 1.00 97.69 423 PHE A C 1
ATOM 3296 O O . PHE A 1 423 ? 5.251 14.690 -14.650 1.00 97.69 423 PHE A O 1
ATOM 3303 N N . SER A 1 424 ? 3.811 16.265 -15.343 1.00 96.69 424 SER A N 1
ATOM 3304 C CA . SER A 1 424 ? 3.045 15.379 -16.226 1.00 96.69 424 SER A CA 1
ATOM 3305 C C . SER A 1 424 ? 3.879 14.880 -17.398 1.00 96.69 424 SER A C 1
ATOM 3307 O O . SER A 1 424 ? 3.905 13.677 -17.658 1.00 96.69 424 SER A O 1
ATOM 3309 N N . LEU A 1 425 ? 4.663 15.761 -18.027 1.00 95.56 425 LEU A N 1
ATOM 3310 C CA . LEU A 1 425 ? 5.660 15.369 -19.028 1.00 95.56 425 LEU A CA 1
ATOM 3311 C C . LEU A 1 425 ? 6.660 14.356 -18.452 1.00 95.56 425 LEU A C 1
ATOM 3313 O O . LEU A 1 425 ? 7.014 13.389 -19.128 1.00 95.56 425 LEU A O 1
ATOM 3317 N N . GLY A 1 426 ? 7.068 14.529 -17.191 1.00 94.06 426 GLY A N 1
ATOM 3318 C CA . GLY A 1 426 ? 7.866 13.553 -16.450 1.00 94.06 426 GLY A CA 1
ATOM 3319 C C . GLY A 1 426 ? 7.151 12.209 -16.257 1.00 94.06 426 GLY A C 1
ATOM 3320 O O . GLY A 1 426 ? 7.737 11.164 -16.540 1.00 94.06 426 GLY A O 1
ATOM 3321 N N . VAL A 1 427 ? 5.884 12.216 -15.828 1.00 93.81 427 VAL A N 1
ATOM 3322 C CA . VAL A 1 427 ? 5.064 11.005 -15.621 1.00 93.81 427 VAL A CA 1
ATOM 3323 C C . VAL A 1 427 ? 4.939 10.202 -16.912 1.00 93.81 427 VAL A C 1
ATOM 3325 O O . VAL A 1 427 ? 5.061 8.976 -16.888 1.00 93.81 427 VAL A O 1
ATOM 3328 N N . PHE A 1 428 ? 4.727 10.869 -18.047 1.00 89.44 428 PHE A N 1
ATOM 3329 C CA . PHE A 1 428 ? 4.489 10.201 -19.325 1.00 89.44 428 PHE A CA 1
ATOM 3330 C C . PHE A 1 428 ? 5.729 9.510 -19.901 1.00 89.44 428 PHE A C 1
ATOM 3332 O O . PHE A 1 428 ? 5.577 8.562 -20.671 1.00 89.44 428 PHE A O 1
ATOM 3339 N N . ARG A 1 429 ? 6.945 9.849 -19.442 1.00 84.06 429 ARG A N 1
ATOM 3340 C CA . ARG A 1 429 ? 8.188 9.156 -19.848 1.00 84.06 429 ARG A CA 1
ATOM 3341 C C . ARG A 1 429 ? 8.222 7.666 -19.499 1.00 84.06 429 ARG A C 1
ATOM 3343 O O . ARG A 1 429 ? 9.117 6.957 -19.951 1.00 84.06 429 ARG A O 1
ATOM 3350 N N . ARG A 1 430 ? 7.272 7.176 -18.699 1.00 76.38 430 ARG A N 1
ATOM 3351 C CA . ARG A 1 430 ? 7.087 5.744 -18.421 1.00 76.38 430 ARG A CA 1
ATOM 3352 C C . ARG A 1 430 ? 6.602 4.943 -19.630 1.00 76.38 430 ARG A C 1
ATOM 3354 O O . ARG A 1 430 ? 6.757 3.725 -19.637 1.00 76.38 430 ARG A O 1
ATOM 3361 N N . TYR A 1 431 ? 5.945 5.593 -20.585 1.00 75.56 431 TYR A N 1
ATOM 3362 C CA . TYR A 1 431 ? 5.347 4.919 -21.725 1.00 75.56 431 TYR A CA 1
ATOM 3363 C C . TYR A 1 431 ? 6.417 4.641 -22.781 1.00 75.56 431 TYR A C 1
ATOM 3365 O O . TYR A 1 431 ? 7.152 5.534 -23.198 1.00 75.56 431 TYR A O 1
ATOM 3373 N N . GLY A 1 432 ? 6.521 3.380 -23.199 1.00 64.81 432 GLY A N 1
ATOM 3374 C CA . GLY A 1 432 ? 7.389 2.981 -24.303 1.00 64.81 432 GLY A CA 1
ATOM 3375 C C . GLY A 1 432 ? 6.718 3.213 -25.657 1.00 64.81 432 GLY A C 1
ATOM 3376 O O . GLY A 1 432 ? 5.495 3.243 -25.744 1.00 64.81 432 GLY A O 1
ATOM 3377 N N . ARG A 1 433 ? 7.527 3.315 -26.722 1.00 63.94 433 ARG A N 1
ATOM 3378 C CA . ARG A 1 433 ? 7.065 3.404 -28.126 1.00 63.94 433 ARG A CA 1
ATOM 3379 C C . ARG A 1 433 ? 6.123 4.584 -28.415 1.00 63.94 433 ARG A C 1
ATOM 3381 O O . ARG A 1 433 ? 5.288 4.509 -29.309 1.00 63.94 433 ARG A O 1
ATOM 3388 N N . VAL A 1 434 ? 6.291 5.676 -27.678 1.00 71.75 434 VAL A N 1
ATOM 3389 C CA . VAL A 1 434 ? 5.572 6.939 -27.869 1.00 71.75 434 VAL A CA 1
ATOM 3390 C C . VAL A 1 434 ? 6.560 8.100 -27.925 1.00 71.75 434 VAL A C 1
ATOM 3392 O O . VAL A 1 434 ? 7.703 7.988 -27.478 1.00 71.75 434 VAL A O 1
ATOM 3395 N N . THR A 1 435 ? 6.126 9.207 -28.513 1.00 77.31 435 THR A N 1
ATOM 3396 C CA . THR A 1 435 ? 6.943 10.397 -28.769 1.00 77.31 435 THR A CA 1
ATOM 3397 C C . THR A 1 435 ? 6.557 11.556 -27.854 1.00 77.31 435 THR A C 1
ATOM 3399 O O . THR A 1 435 ? 5.438 11.623 -27.344 1.00 77.31 435 THR A O 1
ATOM 3402 N N . ASP A 1 436 ? 7.467 12.520 -27.704 1.00 83.81 436 ASP A N 1
ATOM 3403 C CA . ASP A 1 436 ? 7.206 13.740 -26.926 1.00 83.81 436 ASP A CA 1
ATOM 3404 C C . ASP A 1 436 ? 6.044 14.552 -27.494 1.00 83.81 436 ASP A C 1
ATOM 3406 O O . ASP A 1 436 ? 5.224 15.065 -26.739 1.00 83.81 436 ASP A O 1
ATOM 3410 N N . GLN A 1 437 ? 5.882 14.540 -28.817 1.00 82.50 437 GLN A N 1
ATOM 3411 C CA . GLN A 1 437 ? 4.750 15.173 -29.484 1.00 82.50 437 GLN A CA 1
ATOM 3412 C C . GLN A 1 437 ? 3.408 14.524 -29.113 1.00 82.50 437 GLN A C 1
ATOM 3414 O O . GLN A 1 437 ? 2.405 15.224 -29.009 1.00 82.50 437 GLN A O 1
ATOM 3419 N N . GLN A 1 438 ? 3.366 13.208 -28.878 1.00 79.88 438 GLN A N 1
ATOM 3420 C CA . GLN A 1 438 ? 2.149 12.534 -28.408 1.00 79.88 438 GLN A CA 1
ATOM 3421 C C . GLN A 1 438 ? 1.852 12.860 -26.939 1.00 79.88 438 GLN A C 1
ATOM 3423 O O . GLN A 1 438 ? 0.692 13.038 -26.580 1.00 79.88 438 GLN A O 1
ATOM 3428 N N . HIS A 1 439 ? 2.884 12.987 -26.096 1.00 88.50 439 HIS A N 1
ATOM 3429 C CA . HIS A 1 439 ? 2.727 13.469 -24.719 1.00 88.50 439 HIS A CA 1
ATOM 3430 C C . HIS A 1 439 ? 2.165 14.893 -24.679 1.00 88.50 439 HIS A C 1
ATOM 3432 O O . HIS A 1 439 ? 1.192 15.150 -23.971 1.00 88.50 439 HIS A O 1
ATOM 3438 N N . ARG A 1 440 ? 2.745 15.794 -25.480 1.00 90.81 440 ARG A N 1
ATOM 3439 C CA . ARG A 1 440 ? 2.259 17.162 -25.668 1.00 90.81 440 ARG A CA 1
ATOM 3440 C C . ARG A 1 440 ? 0.820 17.168 -26.180 1.00 90.81 440 ARG A C 1
ATOM 3442 O O . ARG A 1 440 ? -0.024 17.832 -25.596 1.00 90.81 440 ARG A O 1
ATOM 3449 N N . GLY A 1 441 ? 0.528 16.368 -27.207 1.00 87.00 441 GLY A N 1
ATOM 3450 C CA . GLY A 1 441 ? -0.800 16.270 -27.812 1.00 87.00 441 GLY A CA 1
ATOM 3451 C C . GLY A 1 441 ? -1.895 15.846 -26.831 1.00 87.00 441 GLY A C 1
ATOM 3452 O O . GLY A 1 441 ? -3.014 16.341 -26.925 1.00 87.00 441 GLY A O 1
ATOM 3453 N N . PHE A 1 442 ? -1.580 14.995 -25.850 1.00 91.38 442 PHE A N 1
ATOM 3454 C CA . PHE A 1 442 ? -2.522 14.668 -24.779 1.00 91.38 442 PHE A CA 1
ATOM 3455 C C . PHE A 1 442 ? -2.807 15.869 -23.864 1.00 91.38 442 PHE A C 1
ATOM 3457 O O . PHE A 1 442 ? -3.959 16.121 -23.520 1.00 91.38 442 PHE A O 1
ATOM 3464 N N . LEU A 1 443 ? -1.784 16.645 -23.496 1.00 94.56 443 LEU A N 1
ATOM 3465 C CA . LEU A 1 443 ? -1.976 17.866 -22.707 1.00 94.56 443 LEU A CA 1
ATOM 3466 C C . LEU A 1 443 ? -2.768 18.923 -23.490 1.00 94.56 443 LEU A C 1
ATOM 3468 O O . LEU A 1 443 ? -3.690 19.519 -22.938 1.00 94.56 443 LEU A O 1
ATOM 3472 N N . ASP A 1 444 ? -2.480 19.090 -24.785 1.00 90.19 444 ASP A N 1
ATOM 3473 C CA . ASP A 1 444 ? -3.245 19.956 -25.691 1.00 90.19 444 ASP A CA 1
ATOM 3474 C C . ASP A 1 444 ? -4.722 19.512 -25.755 1.00 90.19 444 ASP A C 1
ATOM 3476 O O . ASP A 1 444 ? -5.637 20.335 -25.679 1.00 90.19 444 ASP A O 1
ATOM 3480 N N . PHE A 1 445 ? -4.971 18.199 -25.821 1.00 90.75 445 PHE A N 1
ATOM 3481 C CA . PHE A 1 445 ? -6.308 17.604 -25.783 1.00 90.75 445 PHE A CA 1
ATOM 3482 C C . PHE A 1 445 ? -7.048 17.917 -24.475 1.00 90.75 445 PHE A C 1
ATOM 3484 O O . PHE A 1 445 ? -8.186 18.394 -24.530 1.00 90.75 445 PHE A O 1
ATOM 3491 N N . LEU A 1 446 ? -6.411 17.720 -23.314 1.00 92.06 446 LEU A N 1
ATOM 3492 C CA . LEU A 1 446 ? -6.992 18.071 -22.012 1.00 92.06 446 LEU A CA 1
ATOM 3493 C C . LEU A 1 446 ? -7.284 19.574 -21.921 1.00 92.06 446 LEU A C 1
ATOM 3495 O O . LEU A 1 446 ? -8.327 19.976 -21.403 1.00 92.06 446 LEU A O 1
ATOM 3499 N N . ASN A 1 447 ? -6.383 20.410 -22.436 1.00 92.38 447 ASN A N 1
ATOM 3500 C CA . ASN A 1 447 ? -6.526 21.860 -22.406 1.00 92.38 447 ASN A CA 1
ATOM 3501 C C . ASN A 1 447 ? -7.679 22.339 -23.297 1.00 92.38 447 ASN A C 1
ATOM 3503 O O . ASN A 1 447 ? -8.489 23.152 -22.862 1.00 92.38 447 ASN A O 1
ATOM 3507 N N . SER A 1 448 ? -7.829 21.771 -24.498 1.00 89.31 448 SER A N 1
ATOM 3508 C CA . SER A 1 448 ? -8.922 22.106 -25.427 1.00 89.31 448 SER A CA 1
ATOM 3509 C C . SER A 1 448 ? -10.325 21.854 -24.856 1.00 89.31 448 SER A C 1
ATOM 3511 O O . SER A 1 448 ? -11.289 22.479 -25.290 1.00 89.31 448 SER A O 1
ATOM 3513 N N . ARG A 1 449 ? -10.437 20.962 -23.863 1.00 89.25 449 ARG A N 1
ATOM 3514 C CA . ARG A 1 449 ? -11.683 20.622 -23.157 1.00 89.25 449 ARG A CA 1
ATOM 3515 C C . ARG A 1 449 ? -11.844 21.353 -21.819 1.00 89.25 449 ARG A C 1
ATOM 3517 O O . ARG A 1 449 ? -12.804 21.101 -21.100 1.00 89.25 449 ARG A O 1
ATOM 3524 N N . GLY A 1 450 ? -10.895 22.215 -21.450 1.00 91.19 450 GLY A N 1
ATOM 3525 C CA . GLY A 1 450 ? -10.842 22.876 -20.141 1.00 91.19 450 GLY A CA 1
ATOM 3526 C C . GLY A 1 450 ? -10.450 21.954 -18.977 1.00 91.19 450 GLY A C 1
ATOM 3527 O O . GLY A 1 450 ? -10.290 22.419 -17.853 1.00 91.19 450 GLY A O 1
ATOM 3528 N N . TRP A 1 451 ? -10.237 20.658 -19.226 1.00 94.94 451 TRP A N 1
ATOM 3529 C CA . TRP A 1 451 ? -9.889 19.675 -18.196 1.00 94.94 451 TRP A CA 1
ATOM 3530 C C . TRP A 1 451 ? -8.501 19.915 -17.613 1.00 94.94 451 TRP A C 1
ATOM 3532 O O . TRP A 1 451 ? -8.281 19.674 -16.428 1.00 94.94 451 TRP A O 1
ATOM 3542 N N . TRP A 1 452 ? -7.565 20.416 -18.425 1.00 95.50 452 TRP A N 1
ATOM 3543 C CA . TRP A 1 452 ? -6.221 20.725 -17.943 1.00 95.50 452 TRP A CA 1
ATOM 3544 C C . TRP A 1 452 ? -6.234 21.819 -16.873 1.00 95.50 452 TRP A C 1
ATOM 3546 O O . TRP A 1 452 ? -5.614 21.656 -15.827 1.00 95.50 452 TRP A O 1
ATOM 3556 N N . GLN A 1 453 ? -7.033 22.871 -17.069 1.00 94.06 453 GLN A N 1
ATOM 3557 C CA . GLN A 1 453 ? -7.206 23.927 -16.072 1.00 94.06 453 GLN A CA 1
ATOM 3558 C C . GLN A 1 453 ? -7.784 23.376 -14.761 1.00 94.06 453 GLN A C 1
ATOM 3560 O O . GLN A 1 453 ? -7.314 23.730 -13.683 1.00 94.06 453 GLN A O 1
ATOM 3565 N N . THR A 1 454 ? -8.757 22.462 -14.838 1.00 93.56 454 THR A N 1
ATOM 3566 C CA . THR A 1 454 ? -9.284 21.769 -13.654 1.00 93.56 454 THR A CA 1
ATOM 3567 C C . THR A 1 454 ? -8.191 20.978 -12.933 1.00 93.56 454 THR A C 1
ATOM 3569 O O . THR A 1 454 ? -8.050 21.112 -11.722 1.00 93.56 454 THR A O 1
ATOM 3572 N N . ILE A 1 455 ? -7.389 20.200 -13.664 1.00 95.38 455 ILE A N 1
ATOM 3573 C CA . ILE A 1 455 ? -6.293 19.396 -13.100 1.00 95.38 455 ILE A CA 1
ATOM 3574 C C . ILE A 1 455 ? -5.227 20.275 -12.429 1.00 95.38 455 ILE A C 1
ATOM 3576 O O . ILE A 1 455 ? -4.661 19.886 -11.405 1.00 95.38 455 ILE A O 1
ATOM 3580 N N . CYS A 1 456 ? -4.941 21.448 -12.992 1.00 94.81 456 CYS A N 1
ATOM 3581 C CA . CYS A 1 456 ? -3.942 22.366 -12.458 1.00 94.81 456 CYS A CA 1
ATOM 3582 C C . CYS A 1 456 ? -4.431 23.119 -11.214 1.00 94.81 456 CYS A C 1
ATOM 3584 O O . CYS A 1 456 ? -3.713 23.179 -10.212 1.00 94.81 456 CYS A O 1
ATOM 3586 N N . GLU A 1 457 ? -5.646 23.664 -11.255 1.00 90.88 457 GLU A N 1
ATOM 3587 C CA . GLU A 1 457 ? -6.109 24.657 -10.277 1.00 90.88 457 GLU A CA 1
ATOM 3588 C C . GLU A 1 457 ? -6.993 24.081 -9.166 1.00 90.88 457 GLU A C 1
ATOM 3590 O O . GLU A 1 457 ? -7.023 24.618 -8.060 1.00 90.88 457 GLU A O 1
ATOM 3595 N N . VAL A 1 458 ? -7.707 22.981 -9.417 1.00 90.62 458 VAL A N 1
ATOM 3596 C CA . VAL A 1 458 ? -8.646 22.419 -8.439 1.00 90.62 458 VAL A CA 1
ATOM 3597 C C . VAL A 1 458 ? -7.935 21.404 -7.551 1.00 90.62 458 VAL A C 1
ATOM 3599 O O . VAL A 1 458 ? -7.537 20.336 -8.023 1.00 90.62 458 VAL A O 1
ATOM 3602 N N . ASP A 1 459 ? -7.826 21.704 -6.250 1.00 87.88 459 ASP A N 1
ATOM 3603 C CA . ASP A 1 459 ? -7.337 20.729 -5.269 1.00 87.88 459 ASP A CA 1
ATOM 3604 C C . ASP A 1 459 ? -8.275 19.507 -5.257 1.00 87.88 459 ASP A C 1
ATOM 3606 O O . ASP A 1 459 ? -9.475 19.655 -4.983 1.00 87.88 459 ASP A O 1
ATOM 3610 N N . PRO A 1 460 ? -7.757 18.300 -5.546 1.00 87.88 460 PRO A N 1
ATOM 3611 C CA . PRO A 1 460 ? -8.591 17.114 -5.633 1.00 87.88 460 PRO A CA 1
ATOM 3612 C C . PRO A 1 460 ? -9.319 16.743 -4.330 1.00 87.88 460 PRO A C 1
ATOM 3614 O O . PRO A 1 460 ? -10.354 16.085 -4.393 1.00 87.88 460 PRO A O 1
ATOM 3617 N N . GLU A 1 461 ? -8.820 17.164 -3.160 1.00 83.94 461 GLU A N 1
ATOM 3618 C CA . GLU A 1 461 ? -9.483 16.934 -1.866 1.00 83.94 461 GLU A CA 1
ATOM 3619 C C . GLU A 1 461 ? -10.793 17.720 -1.740 1.00 83.94 461 GLU A C 1
ATOM 3621 O O . GLU A 1 461 ? -11.792 17.192 -1.255 1.00 83.94 461 GLU A O 1
ATOM 3626 N N . PHE A 1 462 ? -10.807 18.967 -2.214 1.00 83.06 462 PHE A N 1
ATOM 3627 C CA . PHE A 1 462 ? -11.951 19.873 -2.072 1.00 83.06 462 PHE A CA 1
ATOM 3628 C C . PHE A 1 462 ? -12.837 19.929 -3.326 1.00 83.06 462 PHE A C 1
ATOM 3630 O O . PHE A 1 462 ? -13.972 20.394 -3.255 1.00 83.06 462 PHE A O 1
ATOM 3637 N N . GLY A 1 463 ? -12.341 19.452 -4.472 1.00 85.25 463 GLY A N 1
ATOM 3638 C CA . GLY A 1 463 ? -13.019 19.515 -5.770 1.00 85.25 463 GLY A CA 1
ATOM 3639 C C . GLY A 1 463 ? -13.178 18.167 -6.472 1.00 85.25 463 GLY A C 1
ATOM 3640 O O . GLY A 1 463 ? -13.104 18.109 -7.701 1.00 85.25 463 GLY A O 1
ATOM 3641 N N . ALA A 1 464 ? -13.396 17.087 -5.718 1.00 87.62 464 ALA A N 1
ATOM 3642 C CA . ALA A 1 464 ? -13.500 15.723 -6.246 1.00 87.62 464 ALA A CA 1
ATOM 3643 C C . ALA A 1 464 ? -14.532 15.568 -7.384 1.00 87.62 464 ALA A C 1
ATOM 3645 O O . ALA A 1 464 ? -14.266 14.862 -8.354 1.00 87.62 464 ALA A O 1
ATOM 3646 N N . GLU A 1 465 ? -15.672 16.267 -7.321 1.00 90.75 465 GLU A N 1
ATOM 3647 C CA . GLU A 1 465 ? -16.697 16.241 -8.380 1.00 90.75 465 GLU A CA 1
ATOM 3648 C C . GLU A 1 465 ? -16.180 16.774 -9.723 1.00 90.75 465 GLU A C 1
ATOM 3650 O O . GLU A 1 465 ? -16.476 16.200 -10.768 1.00 90.75 465 GLU A O 1
ATOM 3655 N N . ALA A 1 466 ? -15.358 17.827 -9.717 1.00 89.44 466 ALA A N 1
ATOM 3656 C CA . ALA A 1 466 ? -14.773 18.362 -10.947 1.00 89.44 466 ALA A CA 1
ATOM 3657 C C . ALA A 1 466 ? -13.792 17.357 -11.577 1.00 89.44 466 ALA A C 1
ATOM 3659 O O . ALA A 1 466 ? -13.782 17.168 -12.792 1.00 89.44 466 ALA A O 1
ATOM 3660 N N . TRP A 1 467 ? -13.021 16.654 -10.742 1.00 93.56 467 TRP A N 1
ATOM 3661 C CA . TRP A 1 467 ? -12.110 15.593 -11.173 1.00 93.56 467 TRP A CA 1
ATOM 3662 C C . TRP A 1 467 ? -12.852 14.365 -11.719 1.00 93.56 467 TRP A C 1
ATOM 3664 O O . TRP A 1 467 ? -12.510 13.863 -12.790 1.00 93.56 467 TRP A O 1
ATOM 3674 N N . LEU A 1 468 ? -13.894 13.896 -11.029 1.00 92.38 468 LEU A N 1
ATOM 3675 C CA . LEU A 1 468 ? -14.747 12.804 -11.510 1.00 92.38 468 LEU A CA 1
ATOM 3676 C C . LEU A 1 468 ? -15.507 13.194 -12.782 1.00 92.38 468 LEU A C 1
ATOM 3678 O O . LEU A 1 468 ? -15.713 12.349 -13.653 1.00 92.38 468 LEU A O 1
ATOM 3682 N N . GLY A 1 469 ? -15.870 14.470 -12.920 1.00 92.12 469 GLY A N 1
ATOM 3683 C CA . GLY A 1 469 ? -16.478 15.031 -14.120 1.00 92.12 469 GLY A CA 1
ATOM 3684 C C . GLY A 1 469 ? -15.621 14.839 -15.371 1.00 92.12 469 GLY A C 1
ATOM 3685 O O . GLY A 1 469 ? -16.171 14.529 -16.424 1.00 92.12 469 GLY A O 1
ATOM 3686 N N . ILE A 1 470 ? -14.288 14.924 -15.258 1.00 92.81 470 ILE A N 1
ATOM 3687 C CA . ILE A 1 470 ? -13.365 14.654 -16.375 1.00 92.81 470 ILE A CA 1
ATOM 3688 C C . ILE A 1 470 ? -13.471 13.193 -16.820 1.00 92.81 470 ILE A C 1
ATOM 3690 O O . ILE A 1 470 ? -13.623 12.923 -18.008 1.00 92.81 470 ILE A O 1
ATOM 3694 N N . LEU A 1 471 ? -13.430 12.245 -15.876 1.00 91.75 471 LEU A N 1
ATOM 3695 C CA . LEU A 1 471 ? -13.535 10.815 -16.188 1.00 91.75 471 LEU A CA 1
ATOM 3696 C C . LEU A 1 471 ? -14.907 10.448 -16.752 1.00 91.75 471 LEU A C 1
ATOM 3698 O O . LEU A 1 471 ? -14.984 9.659 -17.690 1.00 91.75 471 LEU A O 1
ATOM 3702 N N . ARG A 1 472 ? -15.977 11.034 -16.205 1.00 88.81 472 ARG A N 1
ATOM 3703 C CA . ARG A 1 472 ? -17.340 10.838 -16.704 1.00 88.81 472 ARG A CA 1
ATOM 3704 C C . ARG A 1 472 ? -17.463 11.347 -18.135 1.00 88.81 472 ARG A C 1
ATOM 3706 O O . ARG A 1 472 ? -17.881 10.598 -19.007 1.00 88.81 472 ARG A O 1
ATOM 3713 N N . ALA A 1 473 ? -17.031 12.583 -18.382 1.00 88.50 473 ALA A N 1
ATOM 3714 C CA . ALA A 1 473 ? -17.076 13.177 -19.710 1.00 88.50 473 ALA A CA 1
ATOM 3715 C C . ALA A 1 473 ? -16.225 12.391 -20.717 1.00 88.50 473 ALA A C 1
ATOM 3717 O O . ALA A 1 473 ? -16.699 12.134 -21.815 1.00 88.50 473 ALA A O 1
ATOM 3718 N N . TYR A 1 474 ? -15.019 11.955 -20.336 1.00 88.06 474 TYR A N 1
ATOM 3719 C CA . TYR A 1 474 ? -14.163 11.127 -21.190 1.00 88.06 474 TYR A CA 1
ATOM 3720 C C . TYR A 1 474 ? -14.778 9.748 -21.486 1.00 88.06 474 TYR A C 1
ATOM 3722 O O . TYR A 1 474 ? -14.773 9.312 -22.631 1.00 88.06 474 TYR A O 1
ATOM 3730 N N . GLY A 1 475 ? -15.329 9.067 -20.475 1.00 83.06 475 GLY A N 1
ATOM 3731 C CA . GLY A 1 475 ? -15.896 7.720 -20.620 1.00 83.06 475 GLY A CA 1
ATOM 3732 C C . GLY A 1 475 ? -17.257 7.671 -21.323 1.00 83.06 475 GLY A C 1
ATOM 3733 O O . GLY A 1 475 ? -17.619 6.642 -21.888 1.00 83.06 475 GLY A O 1
ATOM 3734 N N . GLU A 1 476 ? -18.015 8.767 -21.298 1.00 83.38 476 GLU A N 1
ATOM 3735 C CA . GLU A 1 476 ? -19.322 8.887 -21.958 1.00 83.38 476 GLU A CA 1
ATOM 3736 C C . GLU A 1 476 ? -19.225 9.493 -23.373 1.00 83.38 476 GLU A C 1
ATOM 3738 O O . GLU A 1 476 ? -20.211 9.481 -24.119 1.00 83.38 476 GLU A O 1
ATOM 3743 N N . GLU A 1 477 ? -18.050 9.998 -23.776 1.00 72.75 477 GLU A N 1
ATOM 3744 C CA . GLU A 1 477 ? -17.809 10.540 -25.115 1.00 72.75 477 GLU A CA 1
ATOM 3745 C C . GLU A 1 477 ? -17.890 9.399 -26.149 1.00 72.75 477 GLU A C 1
ATOM 3747 O O . GLU A 1 477 ? -16.997 8.563 -26.271 1.00 72.75 477 GLU A O 1
ATOM 3752 N N . ARG A 1 478 ? -18.999 9.337 -26.904 1.00 47.66 478 ARG A N 1
ATOM 3753 C CA . ARG A 1 478 ? -19.215 8.355 -27.982 1.00 47.66 478 ARG A CA 1
ATOM 3754 C C . ARG A 1 478 ? -18.311 8.652 -29.183 1.00 47.66 478 ARG A C 1
ATOM 3756 O O . ARG A 1 478 ? -18.777 9.177 -30.193 1.00 47.66 478 ARG A O 1
ATOM 3763 N N . GLN A 1 479 ? -17.035 8.304 -29.086 1.00 53.31 479 GLN A N 1
ATOM 3764 C CA . GLN A 1 479 ? -16.145 8.178 -30.237 1.00 53.31 479 GLN A CA 1
ATOM 3765 C C . GLN A 1 479 ? -15.880 6.697 -30.518 1.00 53.31 479 GLN A C 1
ATOM 3767 O O . GLN A 1 479 ? -15.706 5.896 -29.606 1.00 53.31 479 GLN A O 1
ATOM 3772 N N . THR A 1 480 ? -15.896 6.330 -31.798 1.00 42.19 480 THR A N 1
ATOM 3773 C CA . THR A 1 480 ? -15.662 4.961 -32.281 1.00 42.19 480 THR A CA 1
ATOM 3774 C C . THR A 1 480 ? -14.224 4.483 -32.016 1.00 42.19 480 THR A C 1
ATOM 3776 O O . THR A 1 480 ? -13.992 3.280 -32.029 1.00 42.19 480 THR A O 1
ATOM 3779 N N . ASP A 1 481 ? -13.305 5.415 -31.717 1.00 48.00 481 ASP A N 1
ATOM 3780 C CA . ASP A 1 481 ? -11.915 5.185 -31.309 1.00 48.00 481 ASP A CA 1
ATOM 3781 C C . ASP A 1 481 ? -11.619 5.941 -29.995 1.00 48.00 481 ASP A C 1
ATOM 3783 O O . ASP A 1 481 ? -11.824 7.155 -29.906 1.00 48.00 481 ASP A O 1
ATOM 3787 N N . THR A 1 482 ? -11.119 5.249 -28.968 1.00 59.47 482 THR A N 1
ATOM 3788 C CA . THR A 1 482 ? -10.713 5.842 -27.682 1.00 59.47 482 THR A CA 1
ATOM 3789 C C . THR A 1 482 ? -9.375 6.577 -27.819 1.00 59.47 482 THR A C 1
ATOM 3791 O O . THR A 1 482 ? -8.285 6.026 -27.652 1.00 59.47 482 THR A O 1
ATOM 3794 N N . VAL A 1 483 ? -9.425 7.869 -28.149 1.00 71.62 483 VAL A N 1
ATOM 3795 C CA . VAL A 1 483 ? -8.214 8.693 -28.293 1.00 71.62 483 VAL A CA 1
ATOM 3796 C C . VAL A 1 483 ? -7.544 8.900 -26.925 1.00 71.62 483 VAL A C 1
ATOM 3798 O O . VAL A 1 483 ? -8.196 9.254 -25.945 1.00 71.62 483 VAL A O 1
ATOM 3801 N N . PHE A 1 484 ? -6.222 8.709 -26.858 1.00 79.94 484 PHE A N 1
ATOM 3802 C CA . PHE A 1 484 ? -5.384 8.900 -25.661 1.00 79.94 484 PHE A CA 1
ATOM 3803 C C . PHE A 1 484 ? -5.692 8.005 -24.440 1.00 79.94 484 PHE A C 1
ATOM 3805 O O . PHE A 1 484 ? -5.266 8.334 -23.332 1.00 79.94 484 PHE A O 1
ATOM 3812 N N . GLU A 1 485 ? -6.334 6.846 -24.622 1.00 82.38 485 GLU A N 1
ATOM 3813 C CA . GLU A 1 485 ? -6.665 5.908 -23.528 1.00 82.38 485 GLU A CA 1
ATOM 3814 C C . GLU A 1 485 ? -5.441 5.546 -22.669 1.00 82.38 485 GLU A C 1
ATOM 3816 O O . GLU A 1 485 ? -5.457 5.686 -21.446 1.00 82.38 485 GLU A O 1
ATOM 3821 N N . LEU A 1 486 ? -4.315 5.245 -23.330 1.00 82.25 486 LEU A N 1
ATOM 3822 C CA . LEU A 1 486 ? -3.035 4.964 -22.676 1.00 82.25 486 LEU A CA 1
ATOM 3823 C C . LEU A 1 486 ? -2.596 6.074 -21.704 1.00 82.25 486 LEU A C 1
ATOM 3825 O O . LEU A 1 486 ? -1.994 5.783 -20.671 1.00 82.25 486 LEU A O 1
ATOM 3829 N N . TRP A 1 487 ? -2.853 7.345 -22.025 1.00 86.06 487 TRP A N 1
ATOM 3830 C CA . TRP A 1 487 ? -2.492 8.479 -21.170 1.00 86.06 487 TRP A CA 1
ATOM 3831 C C . TRP A 1 487 ? -3.520 8.726 -20.069 1.00 86.06 487 TRP A C 1
ATOM 3833 O O . TRP A 1 487 ? -3.135 9.096 -18.955 1.00 86.06 487 TRP A O 1
ATOM 3843 N N . MET A 1 488 ? -4.799 8.460 -20.336 1.00 88.50 488 MET A N 1
ATOM 3844 C CA . MET A 1 488 ? -5.855 8.516 -19.326 1.00 88.50 488 MET A CA 1
ATOM 3845 C C . MET A 1 488 ? -5.661 7.478 -18.208 1.00 88.50 488 MET A C 1
ATOM 3847 O O . MET A 1 488 ? -5.989 7.774 -17.060 1.00 88.50 488 MET A O 1
ATOM 3851 N N . ASP A 1 489 ? -4.965 6.362 -18.450 1.00 87.81 489 ASP A N 1
ATOM 3852 C CA . ASP A 1 489 ? -4.504 5.441 -17.388 1.00 87.81 489 ASP A CA 1
ATOM 3853 C C . ASP A 1 489 ? -3.570 6.097 -16.350 1.00 87.81 489 ASP A C 1
ATOM 3855 O O . ASP A 1 489 ? -3.308 5.547 -15.270 1.00 87.81 489 ASP A O 1
ATOM 3859 N N . SER A 1 490 ? -3.009 7.272 -16.658 1.00 89.38 490 SER A N 1
ATOM 3860 C CA . SER A 1 490 ? -2.230 8.079 -15.715 1.00 89.38 490 SER A CA 1
ATOM 3861 C C . SER A 1 490 ? -3.049 9.098 -14.937 1.00 89.38 490 SER A C 1
ATOM 3863 O O . SER A 1 490 ? -2.477 9.763 -14.074 1.00 89.38 490 SER A O 1
ATOM 3865 N N . PHE A 1 491 ? -4.367 9.165 -15.117 1.00 92.62 491 PHE A N 1
ATOM 3866 C CA . PHE A 1 491 ? -5.232 10.080 -14.374 1.00 92.62 491 PHE A CA 1
ATOM 3867 C C . PHE A 1 491 ? -5.082 9.968 -12.840 1.00 92.62 491 PHE A C 1
ATOM 3869 O O . PHE A 1 491 ? -4.883 11.001 -12.199 1.00 92.62 491 PHE A O 1
ATOM 3876 N N . PRO A 1 492 ? -5.000 8.767 -12.217 1.00 92.94 492 PRO A N 1
ATOM 3877 C CA . PRO A 1 492 ? -4.732 8.661 -10.775 1.00 92.94 492 PRO A CA 1
ATOM 3878 C C . PRO A 1 492 ? -3.354 9.201 -10.354 1.00 92.94 492 PRO A C 1
ATOM 3880 O O . PRO A 1 492 ? -3.148 9.594 -9.204 1.00 92.94 492 PRO A O 1
ATOM 3883 N N . ARG A 1 493 ? -2.377 9.214 -11.271 1.00 93.06 493 ARG A N 1
ATOM 3884 C CA . ARG A 1 493 ? -1.041 9.779 -11.022 1.00 93.06 493 ARG A CA 1
ATOM 3885 C C . ARG A 1 493 ? -1.081 11.297 -11.107 1.00 93.06 493 ARG A C 1
ATOM 3887 O O . ARG A 1 493 ? -0.502 11.939 -10.238 1.00 93.06 493 ARG A O 1
ATOM 3894 N N . LEU A 1 494 ? -1.803 11.848 -12.084 1.00 95.00 494 LEU A N 1
ATOM 3895 C CA . LEU A 1 494 ? -2.062 13.286 -12.188 1.00 95.00 494 LEU A CA 1
ATOM 3896 C C . LEU A 1 494 ? -2.797 13.799 -10.945 1.00 95.00 494 LEU A C 1
ATOM 3898 O O . LEU A 1 494 ? -2.365 14.788 -10.364 1.00 95.00 494 LEU A O 1
ATOM 3902 N N . TYR A 1 495 ? -3.809 13.065 -10.470 1.00 94.88 495 TYR A N 1
ATOM 3903 C CA . TYR A 1 495 ? -4.503 13.339 -9.206 1.00 94.88 495 TYR A CA 1
ATOM 3904 C C . TYR A 1 495 ? -3.527 13.446 -8.034 1.00 94.88 495 TYR A C 1
ATOM 3906 O O . TYR A 1 495 ? -3.542 14.413 -7.276 1.00 94.88 495 TYR A O 1
ATOM 3914 N N . ARG A 1 496 ? -2.631 12.461 -7.887 1.00 93.31 496 ARG A N 1
ATOM 3915 C CA . ARG A 1 496 ? -1.654 12.466 -6.793 1.00 93.31 496 ARG A CA 1
ATOM 3916 C C . ARG A 1 496 ? -0.696 13.649 -6.888 1.00 93.31 496 ARG A C 1
ATOM 3918 O O . ARG A 1 496 ? -0.424 14.271 -5.865 1.00 93.31 496 ARG A O 1
ATOM 3925 N N . VAL A 1 497 ? -0.176 13.933 -8.082 1.00 95.12 497 VAL A N 1
ATOM 3926 C CA . VAL A 1 497 ? 0.722 15.074 -8.297 1.00 95.12 497 VAL A CA 1
ATOM 3927 C C . VAL A 1 497 ? 0.001 16.377 -7.961 1.00 95.12 497 VAL A C 1
ATOM 3929 O O . VAL A 1 497 ? 0.556 17.165 -7.209 1.00 95.12 497 VAL A O 1
ATOM 3932 N N . ALA A 1 498 ? -1.240 16.568 -8.417 1.00 95.44 498 ALA A N 1
ATOM 3933 C CA . ALA A 1 498 ? -2.033 17.763 -8.129 1.00 95.44 498 ALA A CA 1
ATOM 3934 C C . ALA A 1 498 ? -2.280 17.962 -6.627 1.00 95.44 498 ALA A C 1
ATOM 3936 O O . ALA A 1 498 ? -2.093 19.066 -6.111 1.00 95.44 498 ALA A O 1
ATOM 3937 N N . ARG A 1 499 ? -2.645 16.881 -5.922 1.00 93.25 499 ARG A N 1
ATOM 3938 C CA . ARG A 1 499 ? -2.914 16.887 -4.477 1.00 93.25 499 ARG A CA 1
ATOM 3939 C C . ARG A 1 499 ? -1.693 17.287 -3.651 1.00 93.25 499 ARG A C 1
ATOM 3941 O O . ARG A 1 499 ? -1.817 18.032 -2.689 1.00 93.25 499 ARG A O 1
ATOM 3948 N N . TRP A 1 500 ? -0.518 16.789 -4.022 1.00 93.31 500 TRP A N 1
ATOM 3949 C CA . TRP A 1 500 ? 0.725 16.995 -3.272 1.00 93.31 500 TRP A CA 1
ATOM 3950 C C . TRP A 1 500 ? 1.670 17.998 -3.943 1.00 93.31 500 TRP A C 1
ATOM 3952 O O . TRP A 1 500 ? 2.847 18.072 -3.583 1.00 93.31 500 TRP A O 1
ATOM 3962 N N . LEU A 1 501 ? 1.166 18.788 -4.899 1.00 94.94 501 LEU A N 1
ATOM 3963 C CA . LEU A 1 501 ? 1.982 19.632 -5.772 1.00 94.94 501 LEU A CA 1
ATOM 3964 C C . LEU A 1 501 ? 2.883 20.573 -4.977 1.00 94.94 501 LEU A C 1
ATOM 3966 O O . LEU A 1 501 ? 4.076 20.623 -5.242 1.00 94.94 501 LEU A O 1
ATOM 3970 N N . ASN A 1 502 ? 2.341 21.250 -3.963 1.00 92.31 502 ASN A N 1
ATOM 3971 C CA . ASN A 1 502 ? 3.095 22.198 -3.137 1.00 92.31 502 ASN A CA 1
ATOM 3972 C C . ASN A 1 502 ? 4.335 21.543 -2.507 1.00 92.31 502 ASN A C 1
ATOM 3974 O O . ASN A 1 502 ? 5.420 22.120 -2.511 1.00 92.31 502 ASN A O 1
ATOM 3978 N N . VAL A 1 503 ? 4.180 20.314 -2.001 1.00 91.88 503 VAL A N 1
ATOM 3979 C CA . VAL A 1 503 ? 5.286 19.553 -1.414 1.00 91.88 503 VAL A CA 1
ATOM 3980 C C . VAL A 1 503 ? 6.287 19.171 -2.496 1.00 91.88 503 VAL A C 1
ATOM 3982 O O . VAL A 1 503 ? 7.481 19.392 -2.329 1.00 91.88 503 VAL A O 1
ATOM 3985 N N . TYR A 1 504 ? 5.826 18.625 -3.621 1.00 94.94 504 TYR A N 1
ATOM 3986 C CA . TYR A 1 504 ? 6.719 18.192 -4.695 1.00 94.94 504 TYR A CA 1
ATOM 3987 C C . TYR A 1 504 ? 7.502 19.354 -5.314 1.00 94.94 504 TYR A C 1
ATOM 3989 O O . TYR A 1 504 ? 8.703 19.218 -5.529 1.00 94.94 504 TYR A O 1
ATOM 3997 N N . VAL A 1 505 ? 6.872 20.509 -5.521 1.00 95.56 505 VAL A N 1
ATOM 3998 C CA . VAL A 1 505 ? 7.551 21.737 -5.958 1.00 95.56 505 VAL A CA 1
ATOM 3999 C C . VAL A 1 505 ? 8.636 22.129 -4.957 1.00 95.56 505 VAL A C 1
ATOM 4001 O O . VAL A 1 505 ? 9.789 22.307 -5.347 1.00 95.56 505 VAL A O 1
ATOM 4004 N N . HIS A 1 506 ? 8.309 22.161 -3.662 1.00 91.56 506 HIS A N 1
ATOM 4005 C CA . HIS A 1 506 ? 9.271 22.489 -2.612 1.00 91.56 506 HIS A CA 1
ATOM 4006 C C . HIS A 1 506 ? 10.483 21.540 -2.593 1.00 91.56 506 HIS A C 1
ATOM 4008 O O . HIS A 1 506 ? 11.624 21.991 -2.467 1.00 91.56 506 HIS A O 1
ATOM 4014 N N . LEU A 1 507 ? 10.274 20.230 -2.762 1.00 91.44 507 LEU A N 1
ATOM 4015 C CA . LEU A 1 507 ? 11.365 19.246 -2.809 1.00 91.44 507 LEU A CA 1
ATOM 4016 C C . LEU A 1 507 ? 12.329 19.507 -3.968 1.00 91.44 507 LEU A C 1
ATOM 4018 O O . LEU A 1 507 ? 13.543 19.468 -3.774 1.00 91.44 507 LEU A O 1
ATOM 4022 N N . PHE A 1 508 ? 11.794 19.780 -5.160 1.00 94.62 508 PHE A N 1
ATOM 4023 C CA . PHE A 1 508 ? 12.617 20.032 -6.339 1.00 94.62 508 PHE A CA 1
ATOM 4024 C C . PHE A 1 508 ? 13.313 21.392 -6.260 1.00 94.62 508 PHE A C 1
ATOM 4026 O O . PHE A 1 508 ? 14.502 21.452 -6.540 1.00 94.62 508 PHE A O 1
ATOM 4033 N N . GLN A 1 509 ? 12.640 22.452 -5.802 1.00 93.12 509 GLN A N 1
ATOM 4034 C CA . GLN A 1 509 ? 13.256 23.775 -5.612 1.00 93.12 509 GLN A CA 1
ATOM 4035 C C . GLN A 1 509 ? 14.369 23.773 -4.554 1.00 93.12 509 GLN A C 1
ATOM 4037 O O . GLN A 1 509 ? 15.318 24.548 -4.640 1.00 93.12 509 GLN A O 1
ATOM 4042 N N . THR A 1 510 ? 14.286 22.899 -3.548 1.00 90.06 510 THR A N 1
ATOM 4043 C CA . THR A 1 510 ? 15.315 22.789 -2.501 1.00 90.06 510 THR A CA 1
ATOM 4044 C C . THR A 1 510 ? 16.462 21.849 -2.864 1.00 90.06 510 THR A C 1
ATOM 4046 O O . THR A 1 510 ? 17.379 21.698 -2.056 1.00 90.06 510 THR A O 1
ATOM 4049 N N . LEU A 1 511 ? 16.469 21.251 -4.064 1.00 92.31 511 LEU A N 1
ATOM 4050 C CA . LEU A 1 511 ? 17.516 20.320 -4.497 1.00 92.31 511 LEU A CA 1
ATOM 4051 C C . LEU A 1 511 ? 18.917 20.942 -4.434 1.00 92.31 511 LEU A C 1
ATOM 4053 O O . LEU A 1 511 ? 19.853 20.273 -4.007 1.00 92.31 511 LEU A O 1
ATOM 4057 N N . ASP A 1 512 ? 19.050 22.231 -4.750 1.00 91.62 512 ASP A N 1
ATOM 4058 C CA . ASP A 1 512 ? 20.331 22.950 -4.691 1.00 91.62 512 ASP A CA 1
ATOM 4059 C C . ASP A 1 512 ? 20.939 23.040 -3.285 1.00 91.62 512 ASP A C 1
ATOM 4061 O O . ASP A 1 512 ? 22.136 23.280 -3.140 1.00 91.62 512 ASP A O 1
ATOM 4065 N N . ARG A 1 513 ? 20.132 22.825 -2.242 1.00 87.31 513 ARG A N 1
ATOM 4066 C CA . ARG A 1 513 ? 20.572 22.839 -0.841 1.00 87.31 513 ARG A CA 1
ATOM 4067 C C . ARG A 1 513 ? 20.945 21.448 -0.326 1.00 87.31 513 ARG A C 1
ATOM 4069 O O . ARG A 1 513 ? 21.311 21.317 0.839 1.00 87.31 513 ARG A O 1
ATOM 4076 N N . ARG A 1 514 ? 20.809 20.406 -1.152 1.00 85.75 514 ARG A N 1
ATOM 4077 C CA . ARG A 1 514 ? 21.027 19.010 -0.758 1.00 85.75 514 ARG A CA 1
ATOM 4078 C C . ARG A 1 514 ? 22.430 18.545 -1.126 1.00 85.75 514 ARG A C 1
ATOM 4080 O O . ARG A 1 514 ? 22.934 18.820 -2.210 1.00 85.75 514 ARG A O 1
ATOM 4087 N N . GLU A 1 515 ? 23.021 17.748 -0.245 1.00 80.62 515 GLU A N 1
ATOM 4088 C CA . GLU A 1 515 ? 24.221 16.972 -0.558 1.00 80.62 515 GLU A CA 1
ATOM 4089 C C . GLU A 1 515 ? 23.876 15.751 -1.430 1.00 80.62 515 GLU A C 1
ATOM 4091 O O . GLU A 1 515 ? 22.740 15.267 -1.417 1.00 80.62 515 GLU A O 1
ATOM 4096 N N . SER A 1 516 ? 24.861 15.199 -2.153 1.00 74.88 516 SER A N 1
ATOM 4097 C CA . SER A 1 516 ? 24.658 14.071 -3.080 1.00 74.88 516 SER A CA 1
ATOM 4098 C C . SER A 1 516 ? 24.005 12.844 -2.427 1.00 74.88 516 SER A C 1
ATOM 4100 O O . SER A 1 516 ? 23.197 12.171 -3.065 1.00 74.88 516 SER A O 1
ATOM 4102 N N . GLY A 1 517 ? 24.306 12.562 -1.153 1.00 72.25 517 GLY A N 1
ATOM 4103 C CA . GLY A 1 517 ? 23.671 11.472 -0.402 1.00 72.25 517 GLY A CA 1
ATOM 4104 C C . GLY A 1 517 ? 22.175 11.709 -0.172 1.00 72.25 517 GLY A C 1
ATOM 4105 O O . GLY A 1 517 ? 21.361 10.820 -0.417 1.00 72.25 517 GLY A O 1
ATOM 4106 N N . SER A 1 518 ? 21.795 12.928 0.212 1.00 74.88 518 SER A N 1
ATOM 4107 C CA . SER A 1 518 ? 20.402 13.320 0.481 1.00 74.88 518 SER A CA 1
ATOM 4108 C C . SER A 1 518 ? 19.576 13.520 -0.795 1.00 74.88 518 SER A C 1
ATOM 4110 O O . SER A 1 518 ? 18.358 13.345 -0.791 1.00 74.88 518 SER A O 1
ATOM 4112 N N . ALA A 1 519 ? 20.219 13.841 -1.920 1.00 80.25 519 ALA A N 1
ATOM 4113 C CA . ALA A 1 519 ? 19.564 13.944 -3.224 1.00 80.25 519 ALA A CA 1
ATOM 4114 C C . ALA A 1 519 ? 18.992 12.600 -3.717 1.00 80.25 519 ALA A C 1
ATOM 4116 O O . ALA A 1 519 ? 18.006 12.586 -4.452 1.00 80.25 519 ALA A O 1
ATOM 4117 N N . SER A 1 520 ? 19.539 11.468 -3.252 1.00 79.25 520 SER A N 1
ATOM 4118 C CA . SER A 1 520 ? 19.005 10.133 -3.562 1.00 79.25 520 SER A CA 1
ATOM 4119 C C . SER A 1 520 ? 17.576 9.906 -3.036 1.00 79.25 520 SER A C 1
ATOM 4121 O O . SER A 1 520 ? 16.835 9.096 -3.596 1.00 79.25 520 SER A O 1
ATOM 4123 N N . PHE A 1 521 ? 17.152 10.672 -2.022 1.00 83.12 521 PHE A N 1
ATOM 4124 C CA . PHE A 1 521 ? 15.807 10.624 -1.442 1.00 83.12 521 PHE A CA 1
ATOM 4125 C C . PHE A 1 521 ? 14.810 11.597 -2.088 1.00 83.12 521 PHE A C 1
ATOM 4127 O O . PHE A 1 521 ? 13.651 11.614 -1.679 1.00 83.12 521 PHE A O 1
ATOM 4134 N N . LEU A 1 522 ? 15.200 12.365 -3.118 1.00 87.38 522 LEU A N 1
ATOM 4135 C CA . LEU A 1 522 ? 14.360 13.400 -3.749 1.00 87.38 522 LEU A CA 1
ATOM 4136 C C . LEU A 1 522 ? 12.946 12.910 -4.115 1.00 87.38 522 LEU A C 1
ATOM 4138 O O . LEU A 1 522 ? 11.969 13.640 -3.966 1.00 87.38 522 LEU A O 1
ATOM 4142 N N . LEU A 1 523 ? 12.822 11.661 -4.577 1.00 88.50 523 LEU A N 1
ATOM 4143 C CA . LEU A 1 523 ? 11.542 11.065 -4.972 1.00 88.50 523 LEU A CA 1
ATOM 4144 C C . LEU A 1 523 ? 10.803 10.336 -3.838 1.00 88.50 523 LEU A C 1
ATOM 4146 O O . LEU A 1 523 ? 9.716 9.800 -4.063 1.00 88.50 523 LEU A O 1
ATOM 4150 N N . SER A 1 524 ? 11.361 10.268 -2.635 1.00 87.69 524 SER A N 1
ATOM 4151 C CA . SER A 1 524 ? 10.826 9.485 -1.516 1.00 87.69 524 SER A CA 1
ATOM 4152 C C . SER A 1 524 ? 10.768 10.323 -0.234 1.00 87.69 524 SER A C 1
ATOM 4154 O O . SER A 1 524 ? 11.431 9.973 0.739 1.00 87.69 524 SER A O 1
ATOM 4156 N N . PRO A 1 525 ? 9.959 11.403 -0.207 1.00 81.38 525 PRO A N 1
ATOM 4157 C CA . PRO A 1 525 ? 9.939 12.358 0.903 1.00 81.38 525 PRO A CA 1
ATOM 4158 C C . PRO A 1 525 ? 9.618 11.727 2.264 1.00 81.38 525 PRO A C 1
ATOM 4160 O O . PRO A 1 525 ? 10.288 12.042 3.238 1.00 81.38 525 PRO A O 1
ATOM 4163 N N . ALA A 1 526 ? 8.685 10.771 2.332 1.00 78.94 526 ALA A N 1
ATOM 4164 C CA . ALA A 1 526 ? 8.368 10.051 3.574 1.00 78.94 526 ALA A CA 1
ATOM 4165 C C . ALA A 1 526 ? 9.531 9.198 4.131 1.00 78.94 526 ALA A C 1
ATOM 4167 O O . ALA A 1 526 ? 9.491 8.748 5.271 1.00 78.94 526 ALA A O 1
ATOM 4168 N N . SER A 1 527 ? 10.562 8.929 3.325 1.00 79.31 527 SER A N 1
ATOM 4169 C CA . SER A 1 527 ? 11.763 8.184 3.724 1.00 79.31 527 SER A CA 1
ATOM 4170 C C . SER A 1 527 ? 13.017 9.058 3.740 1.00 79.31 527 SER A C 1
ATOM 4172 O O . SER A 1 527 ? 14.112 8.524 3.896 1.00 79.31 527 SER A O 1
ATOM 4174 N N . ASP A 1 528 ? 12.873 10.370 3.545 1.00 79.88 528 ASP A N 1
ATOM 4175 C CA . ASP A 1 528 ? 13.973 11.327 3.515 1.00 79.88 528 ASP A CA 1
ATOM 4176 C C . ASP A 1 528 ? 14.342 11.747 4.950 1.00 79.88 528 ASP A C 1
ATOM 4178 O O . ASP A 1 528 ? 13.560 12.446 5.605 1.00 79.88 528 ASP A O 1
ATOM 4182 N N . PRO A 1 529 ? 15.532 11.375 5.463 1.00 78.12 529 PRO A N 1
ATOM 4183 C CA . PRO A 1 529 ? 15.932 11.722 6.826 1.00 78.12 529 PRO A CA 1
ATOM 4184 C C . PRO A 1 529 ? 16.010 13.234 7.062 1.00 78.12 529 PRO A C 1
ATOM 4186 O O . PRO A 1 529 ? 15.798 13.685 8.187 1.00 78.12 529 PRO A O 1
ATOM 4189 N N . SER A 1 530 ? 16.276 14.023 6.013 1.00 75.50 530 SER A N 1
ATOM 4190 C CA . SER A 1 530 ? 16.371 15.485 6.106 1.00 75.50 530 SER A CA 1
ATOM 4191 C C . SER A 1 530 ? 15.021 16.169 6.335 1.00 75.50 530 SER A C 1
ATOM 4193 O O . SER A 1 530 ? 14.983 17.329 6.739 1.00 75.50 530 SER A O 1
ATOM 4195 N N . LEU A 1 531 ? 13.918 15.445 6.122 1.00 76.25 531 LEU A N 1
ATOM 4196 C CA . LEU A 1 531 ? 12.550 15.927 6.316 1.00 76.25 531 LEU A CA 1
ATOM 4197 C C . LEU A 1 531 ? 11.903 15.371 7.592 1.00 76.25 531 LEU A C 1
ATOM 4199 O O . LEU A 1 531 ? 10.743 15.680 7.878 1.00 76.25 531 LEU A O 1
ATOM 4203 N N . SER A 1 532 ? 12.631 14.581 8.385 1.00 73.38 532 SER A N 1
ATOM 4204 C CA . SER A 1 532 ? 12.127 14.044 9.649 1.00 73.38 532 SER A CA 1
ATOM 4205 C C . SER A 1 532 ? 11.724 15.177 10.602 1.00 73.38 532 SER A C 1
ATOM 4207 O O . SER A 1 532 ? 12.519 16.065 10.899 1.00 73.38 532 SER A O 1
ATOM 4209 N N . GLY A 1 533 ? 10.479 15.151 11.089 1.00 67.62 533 GLY A N 1
ATOM 4210 C CA . GLY A 1 533 ? 9.930 16.186 11.978 1.00 67.62 533 GLY A CA 1
ATOM 4211 C C . GLY A 1 533 ? 9.394 17.444 11.278 1.00 67.62 533 GLY A C 1
ATOM 4212 O O . GLY A 1 533 ? 8.917 18.345 11.960 1.00 67.62 533 GLY A O 1
ATOM 4213 N N . SER A 1 534 ? 9.414 17.509 9.940 1.00 73.62 534 SER A N 1
ATOM 4214 C CA . SER A 1 534 ? 8.864 18.641 9.166 1.00 73.62 534 SER A CA 1
ATOM 4215 C C . SER A 1 534 ? 7.339 18.607 8.981 1.00 73.62 534 SER A C 1
ATOM 4217 O O . SER A 1 534 ? 6.757 19.578 8.506 1.00 73.62 534 SER A O 1
ATOM 4219 N N . GLY A 1 535 ? 6.690 17.484 9.314 1.00 69.25 535 GLY A N 1
ATOM 4220 C CA . GLY A 1 535 ? 5.270 17.245 9.025 1.00 69.25 535 GLY A CA 1
ATOM 4221 C C . GLY A 1 535 ? 4.970 16.910 7.556 1.00 69.25 535 GLY A C 1
ATOM 4222 O O . GLY A 1 535 ? 3.806 16.753 7.197 1.00 69.25 535 GLY A O 1
ATOM 4223 N N . ILE A 1 536 ? 5.993 16.786 6.700 1.00 75.81 536 ILE A N 1
ATOM 4224 C CA . ILE A 1 536 ? 5.839 16.376 5.301 1.00 75.81 536 ILE A CA 1
ATOM 4225 C C . ILE A 1 536 ? 5.645 14.854 5.222 1.00 75.81 536 ILE A C 1
ATOM 4227 O O . ILE A 1 536 ? 6.590 14.101 5.439 1.00 75.81 536 ILE A O 1
ATOM 4231 N N . ASP A 1 537 ? 4.443 14.414 4.837 1.00 76.94 537 ASP A N 1
ATOM 4232 C CA . ASP A 1 537 ? 4.088 12.997 4.621 1.00 76.94 537 ASP A CA 1
ATOM 4233 C C . ASP A 1 537 ? 3.544 12.748 3.199 1.00 76.94 537 ASP A C 1
ATOM 4235 O O . ASP A 1 537 ? 2.484 12.163 2.975 1.00 76.94 537 ASP A O 1
ATOM 4239 N N . ALA A 1 538 ? 4.245 13.275 2.190 1.00 84.38 538 ALA A N 1
ATOM 4240 C CA . ALA A 1 538 ? 3.841 13.076 0.802 1.00 84.38 538 ALA A CA 1
ATOM 4241 C C . ALA A 1 538 ? 4.202 11.659 0.300 1.00 84.38 538 ALA A C 1
ATOM 4243 O O . ALA A 1 538 ? 5.289 11.149 0.594 1.00 84.38 538 ALA A O 1
ATOM 4244 N N . PRO A 1 539 ? 3.364 11.023 -0.542 1.00 88.12 539 PRO A N 1
ATOM 4245 C CA . PRO A 1 539 ? 3.688 9.727 -1.129 1.00 88.12 539 PRO A CA 1
ATOM 4246 C C . PRO A 1 539 ? 4.904 9.787 -2.062 1.00 88.12 539 PRO A C 1
ATOM 4248 O O . PRO A 1 539 ? 5.157 10.801 -2.717 1.00 88.12 539 PRO A O 1
ATOM 4251 N N . THR A 1 540 ? 5.603 8.658 -2.209 1.00 87.81 540 THR A N 1
ATOM 4252 C CA . THR A 1 540 ? 6.753 8.548 -3.121 1.00 87.81 540 THR A CA 1
ATOM 4253 C C . THR A 1 540 ? 6.385 8.797 -4.593 1.00 87.81 540 THR A C 1
ATOM 4255 O O . THR A 1 540 ? 5.385 8.289 -5.117 1.00 87.81 540 THR A O 1
ATOM 4258 N N . LEU A 1 541 ? 7.259 9.540 -5.276 1.00 86.25 541 LEU A N 1
ATOM 4259 C CA . LEU A 1 541 ? 7.289 9.763 -6.720 1.00 86.25 541 LEU A CA 1
ATOM 4260 C C . LEU A 1 541 ? 8.114 8.703 -7.469 1.00 86.25 541 LEU A C 1
ATOM 4262 O O . LEU A 1 541 ? 8.053 8.657 -8.698 1.00 86.25 541 LEU A O 1
ATOM 4266 N N . SER A 1 542 ? 8.842 7.816 -6.779 1.00 80.06 542 SER A N 1
ATOM 4267 C CA . SER A 1 542 ? 9.739 6.824 -7.402 1.00 80.06 542 SER A CA 1
ATOM 4268 C C . SER A 1 542 ? 9.016 5.910 -8.401 1.00 80.06 542 SER A C 1
ATOM 4270 O O . SER A 1 542 ? 9.532 5.615 -9.478 1.00 80.06 542 SER A O 1
ATOM 4272 N N . GLY A 1 543 ? 7.777 5.507 -8.093 1.00 72.69 543 GLY A N 1
ATOM 4273 C CA . GLY A 1 543 ? 6.929 4.707 -8.990 1.00 72.69 543 GLY A CA 1
ATOM 4274 C C . GLY A 1 543 ? 6.211 5.503 -10.093 1.00 72.69 543 GLY A C 1
ATOM 4275 O O . GLY A 1 543 ? 5.579 4.902 -10.969 1.00 72.69 543 GLY A O 1
ATOM 4276 N N . ILE A 1 544 ? 6.284 6.837 -10.044 1.00 82.50 544 ILE A N 1
ATOM 4277 C CA . ILE A 1 544 ? 5.564 7.763 -10.928 1.00 82.50 544 ILE A CA 1
ATOM 4278 C C . ILE A 1 544 ? 6.513 8.393 -11.944 1.00 82.50 544 ILE A C 1
ATOM 4280 O O . ILE A 1 544 ? 6.249 8.283 -13.137 1.00 82.50 544 ILE A O 1
ATOM 4284 N N . LEU A 1 545 ? 7.610 9.004 -11.487 1.00 82.25 545 LEU A N 1
ATOM 4285 C CA . LEU A 1 545 ? 8.544 9.724 -12.350 1.00 82.25 545 LEU A CA 1
ATOM 4286 C C . LEU A 1 545 ? 9.618 8.812 -12.948 1.00 82.25 545 LEU A C 1
ATOM 4288 O O . LEU A 1 545 ? 9.848 8.898 -14.147 1.00 82.25 545 LEU A O 1
ATOM 4292 N N . ARG A 1 546 ? 10.251 7.909 -12.181 1.00 80.19 546 ARG A N 1
ATOM 4293 C CA . ARG A 1 546 ? 11.387 7.083 -12.660 1.00 80.19 546 ARG A CA 1
ATOM 4294 C C . ARG A 1 546 ? 12.385 7.928 -13.482 1.00 80.19 546 ARG A C 1
ATOM 4296 O O . ARG A 1 546 ? 12.935 8.888 -12.959 1.00 80.19 546 ARG A O 1
ATOM 4303 N N . LEU A 1 547 ? 12.564 7.631 -14.776 1.00 83.81 547 LEU A N 1
ATOM 4304 C CA . LEU A 1 547 ? 13.428 8.383 -15.700 1.00 83.81 547 LEU A CA 1
ATOM 4305 C C . LEU A 1 547 ? 12.954 9.825 -15.963 1.00 83.81 547 LEU A C 1
ATOM 4307 O O . LEU A 1 547 ? 13.748 10.673 -16.360 1.00 83.81 547 LEU A O 1
ATOM 4311 N N . GLY A 1 548 ? 11.675 10.116 -15.737 1.00 89.88 548 GLY A N 1
ATOM 4312 C CA . GLY A 1 548 ? 11.085 11.446 -15.835 1.00 89.88 548 GLY A CA 1
ATOM 4313 C C . GLY A 1 548 ? 11.676 12.458 -14.855 1.00 89.88 548 GLY A C 1
ATOM 4314 O O . GLY A 1 548 ? 11.641 13.646 -15.149 1.00 89.88 548 GLY A O 1
ATOM 4315 N N . GLN A 1 549 ? 12.290 12.022 -13.748 1.00 93.75 549 GLN A N 1
ATOM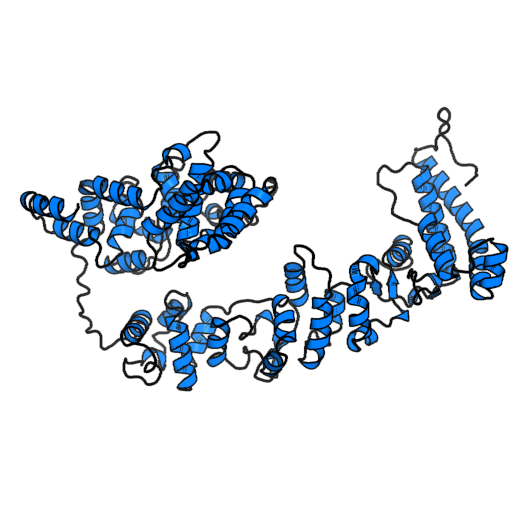 4316 C CA . GLN A 1 549 ? 12.967 12.937 -12.818 1.00 93.75 549 GLN A CA 1
ATOM 4317 C C . GLN A 1 549 ? 14.095 13.727 -13.499 1.00 93.75 549 GLN A C 1
ATOM 4319 O O . GLN A 1 549 ? 14.257 14.912 -13.232 1.00 93.75 549 GLN A O 1
ATOM 4324 N N . HIS A 1 550 ? 14.831 13.088 -14.415 1.00 94.88 550 HIS A N 1
ATOM 4325 C CA . HIS A 1 550 ? 15.953 13.709 -15.118 1.00 94.88 550 HIS A CA 1
ATOM 4326 C C . HIS A 1 550 ? 15.461 14.818 -16.046 1.00 94.88 550 HIS A C 1
ATOM 4328 O O . HIS A 1 550 ? 16.082 15.870 -16.132 1.00 94.88 550 HIS A O 1
ATOM 4334 N N . LEU A 1 551 ? 14.290 14.619 -16.667 1.00 96.00 551 LEU A N 1
ATOM 4335 C CA . LEU A 1 551 ? 13.617 15.657 -17.444 1.00 96.00 551 LEU A CA 1
ATOM 4336 C C . LEU A 1 551 ? 13.215 16.834 -16.560 1.00 96.00 551 LEU A C 1
ATOM 4338 O O . LEU A 1 551 ? 13.489 17.969 -16.928 1.00 96.00 551 LEU A O 1
ATOM 4342 N N . VAL A 1 552 ? 12.585 16.572 -15.410 1.00 97.75 552 VAL A N 1
ATOM 4343 C CA . VAL A 1 552 ? 12.160 17.638 -14.489 1.00 97.75 552 VAL A CA 1
ATOM 4344 C C . VAL A 1 552 ? 13.370 18.469 -14.063 1.00 97.75 552 VAL A C 1
ATOM 4346 O O . VAL A 1 552 ? 13.369 19.681 -14.239 1.00 97.75 552 VAL A O 1
ATOM 4349 N N . ILE A 1 553 ? 14.435 17.821 -13.588 1.00 97.56 553 ILE A N 1
ATOM 4350 C CA . ILE A 1 553 ? 15.658 18.498 -13.134 1.00 97.56 553 ILE A CA 1
ATOM 4351 C C . ILE A 1 553 ? 16.316 19.280 -14.272 1.00 97.56 553 ILE A C 1
ATOM 4353 O O . ILE A 1 553 ? 16.676 20.440 -14.085 1.00 97.56 553 ILE A O 1
ATOM 4357 N N . ARG A 1 554 ? 16.430 18.682 -15.463 1.00 97.31 554 ARG A N 1
ATOM 4358 C CA . ARG A 1 554 ? 16.984 19.354 -16.639 1.00 97.31 554 ARG A CA 1
ATOM 4359 C C . ARG A 1 554 ? 16.205 20.610 -17.004 1.00 97.31 554 ARG A C 1
ATOM 4361 O O . ARG A 1 554 ? 16.817 21.640 -17.253 1.00 97.31 554 ARG A O 1
ATOM 4368 N N . GLU A 1 555 ? 14.878 20.545 -17.072 1.00 97.69 555 GLU A N 1
ATOM 4369 C CA . GLU A 1 555 ? 14.089 21.725 -17.438 1.00 97.69 555 GLU A CA 1
ATOM 4370 C C . GLU A 1 555 ? 14.179 22.814 -16.360 1.00 97.69 555 GLU A C 1
ATOM 4372 O O . GLU A 1 555 ? 14.271 23.985 -16.711 1.00 97.69 555 GLU A O 1
ATOM 4377 N N . LEU A 1 556 ? 14.248 22.448 -15.074 1.00 98.06 556 LEU A N 1
ATOM 4378 C CA . LEU A 1 556 ? 14.470 23.404 -13.983 1.00 98.06 556 LEU A CA 1
ATOM 4379 C C . LEU A 1 556 ? 15.853 24.067 -14.039 1.00 98.06 556 LEU A C 1
ATOM 4381 O O . LEU A 1 556 ? 15.966 25.252 -13.744 1.00 98.06 556 LEU A O 1
ATOM 4385 N N . LEU A 1 557 ? 16.891 23.336 -14.449 1.00 97.25 557 LEU A N 1
ATOM 4386 C CA . LEU A 1 557 ? 18.211 23.908 -14.724 1.00 97.25 557 LEU A CA 1
ATOM 4387 C C . LEU A 1 557 ? 18.187 24.841 -15.945 1.00 97.25 557 LEU A C 1
ATOM 4389 O O . LEU A 1 557 ? 18.762 25.921 -15.908 1.00 97.25 557 LEU A O 1
ATOM 4393 N N . ARG A 1 558 ? 17.491 24.450 -17.022 1.00 96.38 558 ARG A N 1
ATOM 4394 C CA . ARG A 1 558 ? 17.345 25.248 -18.257 1.00 96.38 558 ARG A CA 1
ATOM 4395 C C . ARG A 1 558 ? 16.623 26.570 -18.045 1.00 96.38 558 ARG A C 1
ATOM 4397 O O . ARG A 1 558 ? 16.817 27.503 -18.818 1.00 96.38 558 ARG A O 1
ATOM 4404 N N . VAL A 1 559 ? 15.753 26.624 -17.044 1.00 95.75 559 VAL A N 1
ATOM 4405 C CA . VAL A 1 559 ? 15.103 27.850 -16.594 1.00 95.75 559 VAL A CA 1
ATOM 4406 C C . VAL A 1 559 ? 15.659 28.313 -15.256 1.00 95.75 559 VAL A C 1
ATOM 4408 O O . VAL A 1 559 ? 14.880 28.796 -14.460 1.00 95.75 559 VAL A O 1
ATOM 4411 N N . ASP A 1 560 ? 16.946 28.144 -14.961 1.00 95.19 560 ASP A N 1
ATOM 4412 C CA . ASP A 1 560 ? 17.657 28.687 -13.785 1.00 95.19 560 ASP A CA 1
ATOM 4413 C C . ASP A 1 560 ? 16.911 28.637 -12.428 1.00 95.19 560 ASP A C 1
ATOM 4415 O O . ASP A 1 560 ? 17.139 29.478 -11.560 1.00 95.19 560 ASP A O 1
ATOM 4419 N N . VAL A 1 561 ? 15.997 27.683 -12.231 1.00 95.94 561 VAL A N 1
ATOM 4420 C CA . VAL A 1 561 ? 15.391 27.391 -10.921 1.00 95.94 561 VAL A CA 1
ATOM 4421 C C . VAL A 1 561 ? 16.397 26.609 -10.079 1.00 95.94 561 VAL A C 1
ATOM 4423 O O . VAL A 1 561 ? 16.406 26.713 -8.856 1.00 95.94 561 VAL A O 1
ATOM 4426 N N . LEU A 1 562 ? 17.253 25.835 -10.750 1.00 96.69 562 LEU A N 1
ATOM 4427 C CA . LEU A 1 562 ? 18.359 25.085 -10.172 1.00 96.69 562 LEU A CA 1
ATOM 4428 C C . LEU A 1 562 ? 19.679 25.510 -10.806 1.00 96.69 562 LEU A C 1
ATOM 4430 O O . LEU A 1 562 ? 19.724 25.957 -11.950 1.00 96.69 562 LEU A O 1
ATOM 4434 N N . SER A 1 563 ? 20.764 25.312 -10.069 1.00 95.12 563 SER A N 1
ATOM 4435 C CA . SER A 1 563 ? 22.119 25.688 -10.477 1.00 95.12 563 SER A CA 1
ATOM 4436 C C . SER A 1 563 ? 23.216 24.787 -9.895 1.00 95.12 563 SER A C 1
ATOM 4438 O O . SER A 1 563 ? 24.353 24.806 -10.382 1.00 95.12 563 SER A O 1
ATOM 4440 N N . SER A 1 564 ? 22.901 23.977 -8.877 1.00 93.69 564 SER A N 1
ATOM 4441 C CA . SER A 1 564 ? 23.888 23.179 -8.148 1.00 93.69 564 SER A CA 1
ATOM 4442 C C . SER A 1 564 ? 24.530 22.086 -8.998 1.00 93.69 564 SER A C 1
ATOM 4444 O O . SER A 1 564 ? 23.948 21.541 -9.939 1.00 93.69 564 SER A O 1
ATOM 4446 N N . GLN A 1 565 ? 25.741 21.690 -8.603 1.00 91.75 565 GLN A N 1
ATOM 4447 C CA . GLN A 1 565 ? 26.449 20.576 -9.231 1.00 91.75 565 GLN A CA 1
ATOM 4448 C C . GLN A 1 565 ? 25.688 19.249 -9.099 1.00 91.75 565 GLN A C 1
ATOM 4450 O O . GLN A 1 565 ? 25.721 18.425 -10.010 1.00 91.75 565 GLN A O 1
ATOM 4455 N N . VAL A 1 566 ? 24.975 19.054 -7.986 1.00 92.94 566 VAL A N 1
ATOM 4456 C CA . VAL A 1 566 ? 24.140 17.868 -7.753 1.00 92.94 566 VAL A CA 1
ATOM 4457 C C . VAL A 1 566 ? 22.995 17.819 -8.763 1.00 92.94 566 VAL A C 1
ATOM 4459 O O . VAL A 1 566 ? 22.792 16.789 -9.403 1.00 92.94 566 VAL A O 1
ATOM 4462 N N . ALA A 1 567 ? 22.298 18.938 -8.982 1.00 95.06 567 ALA A N 1
ATOM 4463 C CA . ALA A 1 567 ? 21.256 19.017 -9.999 1.00 95.06 567 ALA A CA 1
ATOM 4464 C C . ALA A 1 567 ? 21.817 18.721 -11.402 1.00 95.06 567 ALA A C 1
ATOM 4466 O O . ALA A 1 567 ? 21.245 17.903 -12.123 1.00 95.06 567 ALA A O 1
ATOM 4467 N N . LYS A 1 568 ? 22.976 19.294 -11.764 1.00 95.50 568 LYS A N 1
ATOM 4468 C CA . LYS A 1 568 ? 23.647 19.016 -13.051 1.00 95.50 568 LYS A CA 1
ATOM 4469 C C . LYS A 1 568 ? 23.950 17.525 -13.233 1.00 95.50 568 LYS A C 1
ATOM 4471 O O . LYS A 1 568 ? 23.632 16.966 -14.278 1.00 95.50 568 LYS A O 1
ATOM 4476 N N . GLN A 1 569 ? 24.470 16.850 -12.204 1.00 94.25 569 GLN A N 1
ATOM 4477 C CA . GLN A 1 569 ? 24.726 15.401 -12.230 1.00 94.25 569 GLN A CA 1
ATOM 4478 C C . GLN A 1 569 ? 23.462 14.564 -12.456 1.00 94.25 569 GLN A C 1
ATOM 4480 O O . GLN A 1 569 ? 23.552 13.452 -12.973 1.00 94.25 569 GLN A O 1
ATOM 4485 N N . MET A 1 570 ? 22.291 15.076 -12.072 1.00 94.81 570 MET A N 1
ATOM 4486 C CA . MET A 1 570 ? 20.998 14.399 -12.194 1.00 94.81 570 MET A CA 1
ATOM 4487 C C . MET A 1 570 ? 20.233 14.758 -13.479 1.00 94.81 570 MET A C 1
ATOM 4489 O O . MET A 1 570 ? 19.152 14.213 -13.704 1.00 94.81 570 MET A O 1
ATOM 4493 N N . ALA A 1 571 ? 20.769 15.632 -14.333 1.00 96.69 571 ALA A N 1
ATOM 4494 C CA . ALA A 1 571 ? 20.099 16.137 -15.534 1.00 96.69 571 ALA A CA 1
ATOM 4495 C C . ALA A 1 571 ? 20.230 15.230 -16.774 1.00 96.69 571 ALA A C 1
ATOM 4497 O O . ALA A 1 571 ? 19.813 15.627 -17.862 1.00 96.69 571 ALA A O 1
ATOM 4498 N N . PHE A 1 572 ? 20.805 14.028 -16.631 1.00 96.12 572 PHE A N 1
ATOM 4499 C CA . PHE A 1 572 ? 21.101 13.126 -17.744 1.00 96.12 572 PHE A CA 1
ATOM 4500 C C . PHE A 1 572 ? 20.290 11.840 -17.665 1.00 96.12 572 PHE A C 1
ATOM 4502 O O . PHE A 1 572 ? 20.574 10.959 -16.862 1.00 96.12 572 PHE A O 1
ATOM 4509 N N . ALA A 1 573 ? 19.274 11.694 -18.515 1.00 91.38 573 ALA A N 1
ATOM 4510 C CA . ALA A 1 573 ? 18.415 10.519 -18.507 1.00 91.38 573 ALA A CA 1
ATOM 4511 C C . ALA A 1 573 ? 19.160 9.274 -19.040 1.00 91.38 573 ALA A C 1
ATOM 4513 O O . ALA A 1 573 ? 19.427 9.199 -20.245 1.00 91.38 573 ALA A O 1
ATOM 4514 N N . PRO A 1 574 ? 19.414 8.239 -18.209 1.00 87.19 574 PRO A N 1
ATOM 4515 C CA . PRO A 1 574 ? 20.112 7.024 -18.630 1.00 87.19 574 PRO A CA 1
ATOM 4516 C C . PRO A 1 574 ? 19.159 6.071 -19.367 1.00 87.19 574 PRO A C 1
ATOM 4518 O O . PRO A 1 574 ? 18.822 4.981 -18.907 1.00 87.19 574 PRO A O 1
ATOM 4521 N N . ARG A 1 575 ? 18.646 6.509 -20.519 1.00 82.62 575 ARG A N 1
ATOM 4522 C CA . ARG A 1 575 ? 17.797 5.683 -21.386 1.00 82.62 575 ARG A CA 1
ATOM 4523 C C . ARG A 1 575 ? 18.642 4.632 -22.078 1.00 82.62 575 ARG A C 1
ATOM 4525 O O . ARG A 1 575 ? 19.767 4.924 -22.463 1.00 82.62 575 ARG A O 1
ATOM 4532 N N . SER A 1 576 ? 18.064 3.466 -22.358 1.00 77.88 576 SER A N 1
ATOM 4533 C CA . SER A 1 576 ? 18.769 2.399 -23.078 1.00 77.88 576 SER A CA 1
ATOM 4534 C C . SER A 1 576 ? 19.374 2.882 -24.397 1.00 77.88 576 SER A C 1
ATOM 4536 O O . SER A 1 576 ? 20.505 2.542 -24.693 1.00 77.88 576 SER A O 1
ATOM 4538 N N . SER A 1 577 ? 18.681 3.746 -25.145 1.00 80.00 577 SER A N 1
ATOM 4539 C CA . SER A 1 577 ? 19.207 4.316 -26.392 1.00 80.00 577 SER A CA 1
ATOM 4540 C C . SER A 1 577 ? 20.397 5.264 -26.183 1.00 80.00 577 SER A C 1
ATOM 4542 O O . SER A 1 577 ? 21.293 5.312 -27.024 1.00 80.00 577 SER A O 1
ATOM 4544 N N . VAL A 1 578 ? 20.414 6.016 -25.077 1.00 87.00 578 VAL A N 1
ATOM 4545 C CA . VAL A 1 578 ? 21.518 6.914 -24.706 1.00 87.00 578 VAL A CA 1
ATOM 4546 C C . VAL A 1 578 ? 22.700 6.100 -24.187 1.00 87.00 578 VAL A C 1
ATOM 4548 O O . VAL A 1 578 ? 23.822 6.350 -24.599 1.00 87.00 578 VAL A O 1
ATOM 4551 N N . ILE A 1 579 ? 22.463 5.076 -23.366 1.00 84.81 579 ILE A N 1
ATOM 4552 C CA . ILE A 1 579 ? 23.506 4.136 -22.931 1.00 84.81 579 ILE A CA 1
ATOM 4553 C C . ILE A 1 579 ? 24.113 3.431 -24.151 1.00 84.81 579 ILE A C 1
ATOM 4555 O O . ILE A 1 579 ? 25.325 3.456 -24.322 1.00 84.81 579 ILE A O 1
ATOM 4559 N N . ASP A 1 580 ? 23.278 2.913 -25.060 1.00 81.12 580 ASP A N 1
ATOM 4560 C CA . ASP A 1 580 ? 23.723 2.292 -26.312 1.00 81.12 580 ASP A CA 1
ATOM 4561 C C . ASP A 1 580 ? 24.499 3.303 -27.198 1.00 81.12 580 ASP A C 1
ATOM 4563 O O . ASP A 1 580 ? 25.395 2.917 -27.947 1.00 81.12 580 ASP A O 1
ATOM 4567 N N . LEU A 1 581 ? 24.189 4.610 -27.151 1.00 85.12 581 LEU A N 1
ATOM 4568 C CA . LEU A 1 581 ? 25.002 5.660 -27.789 1.00 85.12 581 LEU A CA 1
ATOM 4569 C C . LEU A 1 581 ? 26.364 5.822 -27.102 1.00 85.12 581 LEU A C 1
ATOM 4571 O O . LEU A 1 581 ? 27.371 5.793 -27.797 1.00 85.12 581 LEU A O 1
ATOM 4575 N N . MET A 1 582 ? 26.410 5.935 -25.775 1.00 85.75 582 MET A N 1
ATOM 4576 C CA . MET A 1 582 ? 27.661 6.078 -25.017 1.00 85.75 582 MET A CA 1
ATOM 4577 C C . MET A 1 582 ? 28.596 4.881 -25.232 1.00 85.75 582 MET A C 1
ATOM 4579 O O . MET A 1 582 ? 29.784 5.067 -25.473 1.00 85.75 582 MET A O 1
ATOM 4583 N N . THR A 1 583 ? 28.053 3.663 -25.258 1.00 83.69 583 THR A N 1
ATOM 4584 C CA . THR A 1 583 ? 28.787 2.442 -25.625 1.00 83.69 583 THR A CA 1
ATOM 4585 C C . THR A 1 583 ? 29.356 2.535 -27.044 1.00 83.69 583 THR A C 1
ATOM 4587 O O . THR A 1 583 ? 30.520 2.223 -27.268 1.00 83.69 583 THR A O 1
ATOM 4590 N N . ARG A 1 584 ? 28.577 3.026 -28.020 1.00 78.94 584 ARG A N 1
ATOM 4591 C CA . ARG A 1 584 ? 29.058 3.232 -29.403 1.00 78.94 584 ARG A CA 1
ATOM 4592 C C . ARG A 1 584 ? 30.142 4.305 -29.522 1.00 78.94 584 ARG A C 1
ATOM 4594 O O . ARG A 1 584 ? 30.930 4.238 -30.458 1.00 78.94 584 ARG A O 1
ATOM 4601 N N . LEU A 1 585 ? 30.175 5.262 -28.597 1.00 84.50 585 LEU A N 1
ATOM 4602 C CA . LEU A 1 585 ? 31.223 6.278 -28.482 1.00 84.50 585 LEU A CA 1
ATOM 4603 C C . LEU A 1 585 ? 32.472 5.765 -27.735 1.00 84.50 585 LEU A C 1
ATOM 4605 O O . LEU A 1 585 ? 33.436 6.507 -27.602 1.00 84.50 585 LEU A O 1
ATOM 4609 N N . GLY A 1 586 ? 32.481 4.507 -27.272 1.00 83.12 586 GLY A N 1
ATOM 4610 C CA . GLY A 1 586 ? 33.623 3.885 -26.590 1.00 83.12 586 GLY A CA 1
ATOM 4611 C C . GLY A 1 586 ? 33.539 3.870 -25.060 1.00 83.12 586 GLY A C 1
ATOM 4612 O O . GLY A 1 586 ? 34.525 3.545 -24.401 1.00 83.12 586 GLY A O 1
ATOM 4613 N N . HIS A 1 587 ? 32.383 4.196 -24.471 1.00 85.06 587 HIS A N 1
ATOM 4614 C CA . HIS A 1 587 ? 32.193 4.262 -23.019 1.00 85.06 587 HIS A CA 1
ATOM 4615 C C . HIS A 1 587 ? 31.278 3.131 -22.508 1.00 85.06 587 HIS A C 1
ATOM 4617 O O . HIS A 1 587 ? 30.070 3.301 -22.330 1.00 85.06 587 HIS A O 1
ATOM 4623 N N . ASP A 1 588 ? 31.865 1.961 -22.238 1.00 73.50 588 ASP A N 1
ATOM 4624 C CA . ASP A 1 588 ? 31.131 0.718 -21.928 1.00 73.50 588 ASP A CA 1
ATOM 4625 C C . ASP A 1 588 ? 30.577 0.624 -20.488 1.00 73.50 588 ASP A C 1
ATOM 4627 O O . ASP A 1 588 ? 29.694 -0.190 -20.210 1.00 73.50 588 ASP A O 1
ATOM 4631 N N . ASN A 1 589 ? 31.042 1.478 -19.566 1.00 77.50 589 ASN A N 1
ATOM 4632 C CA . ASN A 1 589 ? 30.721 1.424 -18.127 1.00 77.50 589 ASN A CA 1
ATOM 4633 C C . ASN A 1 589 ? 29.713 2.496 -17.663 1.0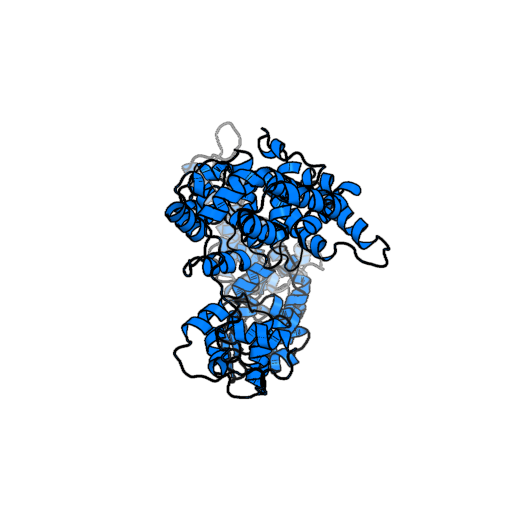0 77.50 589 ASN A C 1
ATOM 4635 O O . ASN A 1 589 ? 29.737 2.926 -16.510 1.00 77.50 589 ASN A O 1
ATOM 4639 N N . VAL A 1 590 ? 28.828 2.953 -18.549 1.00 79.62 590 VAL A N 1
ATOM 4640 C CA . VAL A 1 590 ? 27.863 4.026 -18.258 1.00 79.62 590 VAL A CA 1
ATOM 4641 C C . VAL A 1 590 ? 26.480 3.443 -17.974 1.00 79.62 590 VAL A C 1
ATOM 4643 O O . VAL A 1 590 ? 25.889 2.815 -18.848 1.00 79.62 590 VAL A O 1
ATOM 4646 N N . GLN A 1 591 ? 25.951 3.639 -16.760 1.00 78.19 591 GLN A N 1
ATOM 4647 C CA . GLN A 1 591 ? 24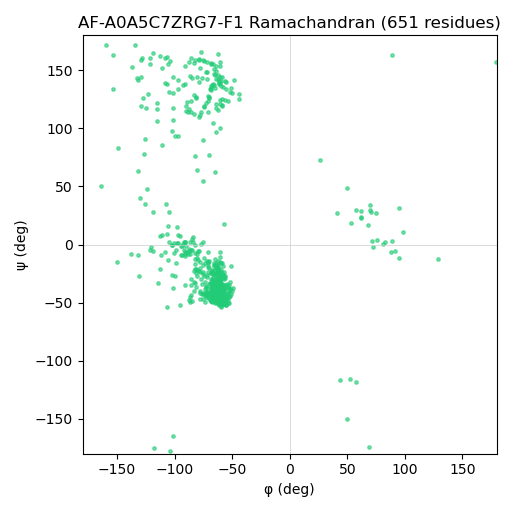.641 3.094 -16.359 1.00 78.19 591 GLN A CA 1
ATOM 4648 C C . GLN A 1 591 ? 23.717 4.130 -15.704 1.00 78.19 591 GLN A C 1
ATOM 4650 O O . GLN A 1 591 ? 22.495 3.999 -15.772 1.00 78.19 591 GLN A O 1
ATOM 4655 N N . THR A 1 592 ? 24.271 5.165 -15.074 1.00 84.44 592 THR A N 1
ATOM 4656 C CA . THR A 1 592 ? 23.510 6.186 -14.340 1.00 84.44 592 THR A CA 1
ATOM 4657 C C . THR A 1 592 ? 23.703 7.588 -14.923 1.00 84.44 592 THR A C 1
ATOM 4659 O O . THR A 1 592 ? 24.644 7.837 -15.672 1.00 84.44 592 THR A O 1
ATOM 4662 N N . SER A 1 593 ? 22.831 8.532 -14.540 1.00 91.88 593 SER A N 1
ATOM 4663 C CA . SER A 1 593 ? 22.987 9.964 -14.865 1.00 91.88 593 SER A CA 1
ATOM 4664 C C . SER A 1 593 ? 24.358 10.498 -14.436 1.00 91.88 593 SER A C 1
ATOM 4666 O O . SER A 1 593 ? 25.021 11.205 -15.190 1.00 91.88 593 SER A O 1
ATOM 4668 N N . THR A 1 594 ? 24.815 10.099 -13.245 1.00 90.75 594 THR A N 1
ATOM 4669 C CA . THR A 1 594 ? 26.121 10.485 -12.705 1.00 90.75 594 THR A CA 1
ATOM 4670 C C . THR A 1 594 ? 27.271 9.907 -13.527 1.00 90.75 594 THR A C 1
ATOM 4672 O O . THR A 1 594 ? 28.262 10.601 -13.732 1.00 90.75 594 THR A O 1
ATOM 4675 N N . ASP A 1 595 ? 27.148 8.675 -14.033 1.00 91.25 595 ASP A N 1
ATOM 4676 C CA . ASP A 1 595 ? 28.167 8.089 -14.913 1.00 91.25 595 ASP A CA 1
ATOM 4677 C C . ASP A 1 595 ? 28.250 8.832 -16.249 1.00 91.25 595 ASP A C 1
ATOM 4679 O O . ASP A 1 595 ? 29.353 9.126 -16.702 1.00 91.25 595 ASP A O 1
ATOM 4683 N N . ILE A 1 596 ? 27.099 9.172 -16.852 1.00 93.75 596 ILE A N 1
ATOM 4684 C CA . ILE A 1 596 ? 27.042 9.957 -18.098 1.00 93.75 596 ILE A CA 1
ATOM 4685 C C . ILE A 1 596 ? 27.733 11.302 -17.882 1.00 93.75 596 ILE A C 1
ATOM 4687 O O . ILE A 1 596 ? 28.630 11.666 -18.637 1.00 93.75 596 ILE A O 1
ATOM 4691 N N . PHE A 1 597 ? 27.349 12.023 -16.828 1.00 95.75 597 PHE A N 1
ATOM 4692 C CA . PHE A 1 597 ? 27.928 13.327 -16.533 1.00 95.75 597 PHE A CA 1
ATOM 4693 C C . PHE A 1 597 ? 29.430 13.248 -16.246 1.00 95.75 597 PHE A C 1
ATOM 4695 O O . PHE A 1 597 ? 30.180 14.086 -16.733 1.00 95.75 597 PHE A O 1
ATOM 4702 N N . ARG A 1 598 ? 29.888 12.232 -15.502 1.00 94.75 598 ARG A N 1
ATOM 4703 C CA . ARG A 1 598 ? 31.318 12.022 -15.231 1.00 94.75 598 ARG A CA 1
ATOM 4704 C C . ARG A 1 598 ? 32.113 11.873 -16.528 1.00 94.75 598 ARG A C 1
ATOM 4706 O O . ARG A 1 598 ? 33.093 12.586 -16.696 1.00 94.75 598 ARG A O 1
ATOM 4713 N N . VAL A 1 599 ? 31.654 11.022 -17.447 1.00 95.75 599 VAL A N 1
ATOM 4714 C CA . VAL A 1 599 ? 32.308 10.829 -18.753 1.00 95.75 599 VAL A CA 1
ATOM 4715 C C . VAL A 1 599 ? 32.344 12.131 -19.555 1.00 95.75 599 VAL A C 1
ATOM 4717 O O . VAL A 1 599 ? 33.381 12.489 -20.099 1.00 95.75 599 VAL A O 1
ATOM 4720 N N . LEU A 1 600 ? 31.241 12.886 -19.592 1.00 95.94 600 LEU A N 1
ATOM 4721 C CA . LEU A 1 600 ? 31.204 14.172 -20.295 1.00 95.94 600 LEU A CA 1
ATOM 4722 C C . LEU A 1 600 ? 32.195 15.185 -19.706 1.00 95.94 600 LEU A C 1
ATOM 4724 O O . LEU A 1 600 ? 32.854 15.896 -20.456 1.00 95.94 600 LEU A O 1
ATOM 4728 N N . VAL A 1 601 ? 32.330 15.240 -18.379 1.00 96.19 601 VAL A N 1
ATOM 4729 C CA . VAL A 1 601 ? 33.306 16.114 -17.710 1.00 96.19 601 VAL A CA 1
ATOM 4730 C C . VAL A 1 601 ? 34.742 15.674 -17.996 1.00 96.19 601 VAL A C 1
ATOM 4732 O O . VAL A 1 601 ? 35.602 16.531 -18.181 1.00 96.19 601 VAL A O 1
ATOM 4735 N N . GLU A 1 602 ? 35.010 14.369 -18.041 1.00 94.56 602 GLU A N 1
ATOM 4736 C CA . GLU A 1 602 ? 36.333 13.820 -18.363 1.00 94.56 602 GLU A CA 1
ATOM 4737 C C . GLU A 1 602 ? 36.753 14.137 -19.811 1.00 94.56 602 GLU A C 1
ATOM 4739 O O . GLU A 1 602 ? 37.910 14.480 -20.047 1.00 94.56 602 GLU A O 1
ATOM 4744 N N . GLU A 1 603 ? 35.817 14.092 -20.764 1.00 93.50 603 GLU A N 1
ATOM 4745 C CA . GLU A 1 603 ? 36.102 14.248 -22.201 1.00 93.50 603 GLU A CA 1
ATOM 4746 C C . GLU A 1 603 ? 36.024 15.698 -22.714 1.00 93.50 603 GLU A C 1
ATOM 4748 O O . GLU A 1 603 ? 36.786 16.086 -23.610 1.00 93.50 603 GLU A O 1
ATOM 4753 N N . LEU A 1 604 ? 35.105 16.497 -22.156 1.00 94.88 604 LEU A N 1
ATOM 4754 C CA . LEU A 1 604 ? 34.791 17.865 -22.600 1.00 94.88 604 LEU A CA 1
ATOM 4755 C C . LEU A 1 604 ? 35.193 18.940 -21.581 1.00 94.88 604 LEU A C 1
ATOM 4757 O O . LEU A 1 604 ? 35.364 20.097 -21.943 1.00 94.88 604 LEU A O 1
ATOM 4761 N N . GLY A 1 605 ? 35.363 18.579 -20.309 1.00 93.44 605 GLY A N 1
ATOM 4762 C CA . GLY A 1 605 ? 35.518 19.537 -19.216 1.00 93.44 605 GLY A CA 1
ATOM 4763 C C . GLY A 1 605 ? 34.181 19.967 -18.602 1.00 93.44 605 GLY A C 1
ATOM 4764 O O . GLY A 1 605 ? 33.101 19.759 -19.152 1.00 93.44 605 GLY A O 1
ATOM 4765 N N . ALA A 1 606 ? 34.244 20.555 -17.404 1.00 88.69 606 ALA A N 1
ATOM 4766 C CA . ALA A 1 606 ? 33.057 20.838 -16.591 1.00 88.69 606 ALA A CA 1
ATOM 4767 C C . ALA A 1 606 ? 32.110 21.896 -17.185 1.00 88.69 606 ALA A C 1
ATOM 4769 O O . ALA A 1 606 ? 30.907 21.842 -16.922 1.00 88.69 606 ALA A O 1
ATOM 4770 N N . GLU A 1 607 ? 32.641 22.849 -17.955 1.00 86.06 607 GLU A N 1
ATOM 4771 C CA . GLU A 1 607 ? 31.845 23.895 -18.609 1.00 86.06 607 GLU A CA 1
ATOM 4772 C C . GLU A 1 607 ? 31.061 23.322 -19.801 1.00 86.06 607 GLU A C 1
ATOM 4774 O O . GLU A 1 607 ? 29.834 23.449 -19.861 1.00 86.06 607 GLU A O 1
ATOM 4779 N N . ASP A 1 608 ? 31.747 22.584 -20.673 1.00 93.12 608 ASP A N 1
ATOM 4780 C CA . ASP A 1 608 ? 31.191 22.066 -21.927 1.00 93.12 608 ASP A CA 1
ATOM 4781 C C . ASP A 1 608 ? 30.311 20.818 -21.734 1.00 93.12 608 ASP A C 1
ATOM 4783 O O . ASP A 1 608 ? 29.393 20.569 -22.520 1.00 93.12 608 ASP A O 1
ATOM 4787 N N . ALA A 1 609 ? 30.490 20.073 -20.635 1.00 94.44 609 ALA A N 1
ATOM 4788 C CA . ALA A 1 609 ? 29.683 18.893 -20.298 1.00 94.44 609 ALA A CA 1
ATOM 4789 C C . ALA A 1 609 ? 28.169 19.171 -20.187 1.00 94.44 609 ALA A C 1
ATOM 4791 O O . ALA A 1 609 ? 27.360 18.243 -20.231 1.00 94.44 609 ALA A O 1
ATOM 4792 N N . CYS A 1 610 ? 27.767 20.436 -20.030 1.00 95.81 610 CYS A N 1
ATOM 4793 C CA . CYS A 1 610 ? 26.362 20.840 -19.954 1.00 95.81 610 CYS A CA 1
ATOM 4794 C C . CYS A 1 610 ? 25.756 21.238 -21.313 1.00 95.81 610 CYS A C 1
ATOM 4796 O O . CYS A 1 610 ? 24.583 21.619 -21.343 1.00 95.81 610 CYS A O 1
ATOM 4798 N N . PHE A 1 611 ? 26.513 21.181 -22.418 1.00 95.81 611 PHE A N 1
ATOM 4799 C CA . PHE A 1 611 ? 26.054 21.525 -23.773 1.00 95.81 611 PHE A CA 1
ATOM 4800 C C . PHE A 1 611 ? 25.341 22.889 -23.846 1.00 95.81 611 PHE A C 1
ATOM 4802 O O . PHE A 1 611 ? 24.213 22.997 -24.333 1.00 95.81 611 PHE A O 1
ATOM 4809 N N . GLY A 1 612 ? 25.952 23.932 -23.273 1.00 92.44 612 GLY A N 1
ATOM 4810 C CA . GLY A 1 612 ? 25.361 25.277 -23.232 1.00 92.44 612 GLY A CA 1
ATOM 4811 C C . GLY A 1 612 ? 24.029 25.353 -22.469 1.00 92.44 612 GLY A C 1
ATOM 4812 O O . GLY A 1 612 ? 23.166 26.157 -22.809 1.00 92.44 612 GLY A O 1
ATOM 4813 N N . GLY A 1 613 ? 23.826 24.474 -21.481 1.00 94.31 613 GLY A N 1
ATOM 4814 C CA . GLY A 1 613 ? 22.585 24.368 -20.709 1.00 94.31 613 GLY A CA 1
ATOM 4815 C C . GLY A 1 613 ? 21.548 23.417 -21.313 1.00 94.31 613 GLY A C 1
ATOM 4816 O O . GLY A 1 613 ? 20.462 23.283 -20.763 1.00 94.31 613 GLY A O 1
ATOM 4817 N N . ALA A 1 614 ? 21.844 22.724 -22.415 1.00 95.50 614 ALA A N 1
ATOM 4818 C CA . ALA A 1 614 ? 20.936 21.731 -22.996 1.00 95.50 614 ALA A CA 1
ATOM 4819 C C . ALA A 1 614 ? 21.017 20.345 -22.330 1.00 95.50 614 ALA A C 1
ATOM 4821 O O . ALA A 1 614 ? 20.099 19.535 -22.490 1.00 95.50 614 ALA A O 1
ATOM 4822 N N . TYR A 1 615 ? 22.086 20.080 -21.573 1.00 96.94 615 TYR A N 1
ATOM 4823 C CA . TYR A 1 615 ? 22.334 18.827 -20.856 1.00 96.94 615 TYR A CA 1
ATOM 4824 C C . TYR A 1 615 ? 22.225 17.600 -21.769 1.00 96.94 615 TYR A C 1
ATOM 4826 O O . TYR A 1 615 ? 23.016 17.440 -22.688 1.00 96.94 615 TYR A O 1
ATOM 4834 N N . ASP A 1 616 ? 21.259 16.716 -21.530 1.00 95.06 616 ASP A N 1
ATOM 4835 C CA . ASP A 1 616 ? 21.150 15.436 -22.223 1.00 95.06 616 ASP A CA 1
ATOM 4836 C C . ASP A 1 616 ? 20.405 15.485 -23.559 1.00 95.06 616 ASP A C 1
ATOM 4838 O O . ASP A 1 616 ? 20.363 14.477 -24.264 1.00 95.06 616 ASP A O 1
ATOM 4842 N N . ILE A 1 617 ? 19.835 16.633 -23.937 1.00 95.50 617 ILE A N 1
ATOM 4843 C CA . ILE A 1 617 ? 19.073 16.797 -25.184 1.00 95.50 617 ILE A CA 1
ATOM 4844 C C . ILE A 1 617 ? 19.887 16.384 -26.424 1.00 95.50 617 ILE A C 1
ATOM 4846 O O . ILE A 1 617 ? 19.346 15.618 -27.228 1.00 95.50 617 ILE A O 1
ATOM 4850 N N . PRO A 1 618 ? 21.163 16.789 -26.591 1.00 95.00 618 PRO A N 1
ATOM 4851 C CA . PRO A 1 618 ? 21.955 16.400 -27.759 1.00 95.00 618 PRO A CA 1
ATOM 4852 C C . PRO A 1 618 ? 22.109 14.879 -27.839 1.00 95.00 618 PRO A C 1
ATOM 4854 O O . PRO A 1 618 ? 21.834 14.269 -28.871 1.00 95.00 618 PRO A O 1
ATOM 4857 N N . LEU A 1 619 ? 22.432 14.240 -26.711 1.00 93.81 619 LEU A N 1
ATOM 4858 C CA . LEU A 1 619 ? 22.566 12.786 -26.628 1.00 93.81 619 LEU A CA 1
ATOM 4859 C C . LEU A 1 619 ? 21.236 12.078 -26.920 1.00 93.81 619 LEU A C 1
ATOM 4861 O O . LEU A 1 619 ? 21.216 11.079 -27.635 1.00 93.81 619 LEU A O 1
ATOM 4865 N N . GLN A 1 620 ? 20.110 12.601 -26.424 1.00 90.69 620 GLN A N 1
ATOM 4866 C CA . GLN A 1 620 ? 18.782 12.047 -26.704 1.00 90.69 620 GLN A CA 1
ATOM 4867 C C . GLN A 1 620 ? 18.417 12.123 -28.194 1.00 90.69 620 GLN A C 1
ATOM 4869 O O . GLN A 1 620 ? 17.845 11.169 -28.728 1.00 90.69 620 GLN A O 1
ATOM 4874 N N . LEU A 1 621 ? 18.756 13.223 -28.871 1.00 89.44 621 LEU A N 1
ATOM 4875 C CA . LEU A 1 621 ? 18.502 13.398 -30.303 1.00 89.44 621 LEU A CA 1
ATOM 4876 C C . LEU A 1 621 ? 19.338 12.432 -31.156 1.00 89.44 621 LEU A C 1
ATOM 4878 O O . LEU A 1 621 ? 18.830 11.888 -32.139 1.00 89.44 621 LEU A O 1
ATOM 4882 N N . LEU A 1 622 ? 20.585 12.171 -30.762 1.00 88.56 622 LEU A N 1
ATOM 4883 C CA . LEU A 1 622 ? 21.519 11.291 -31.480 1.00 88.56 622 LEU A CA 1
ATOM 4884 C C . LEU A 1 622 ? 21.348 9.801 -31.160 1.00 88.56 622 LEU A C 1
ATOM 4886 O O . LEU A 1 622 ? 21.722 8.930 -31.950 1.00 88.56 622 LEU A O 1
ATOM 4890 N N . ALA A 1 623 ? 20.760 9.487 -30.006 1.00 82.44 623 ALA A N 1
ATOM 4891 C CA . ALA A 1 623 ? 20.593 8.123 -29.521 1.00 82.44 623 ALA A CA 1
ATOM 4892 C C . ALA A 1 623 ? 19.752 7.235 -30.456 1.00 82.44 623 ALA A C 1
ATOM 4894 O O . ALA A 1 623 ? 19.936 6.015 -30.479 1.00 82.44 623 ALA A O 1
ATOM 4895 N N . THR A 1 624 ? 18.862 7.834 -31.251 1.00 69.62 624 THR A N 1
ATOM 4896 C CA . THR A 1 624 ? 18.021 7.119 -32.221 1.00 69.62 624 THR A CA 1
ATOM 4897 C C . THR A 1 624 ? 18.775 6.935 -33.542 1.00 69.62 624 THR A C 1
ATOM 4899 O O . THR A 1 624 ? 19.222 7.904 -34.145 1.00 69.62 624 THR A O 1
ATOM 4902 N N . THR A 1 625 ? 18.918 5.686 -33.992 1.00 53.97 625 THR A N 1
ATOM 4903 C CA . THR A 1 625 ? 19.835 5.274 -35.076 1.00 53.97 625 THR A CA 1
ATOM 4904 C C . THR A 1 625 ? 19.528 5.872 -36.459 1.00 53.97 625 THR A C 1
ATOM 4906 O O . THR A 1 625 ? 20.418 5.889 -37.295 1.00 53.97 625 THR A O 1
ATOM 4909 N N . ASP A 1 626 ? 18.322 6.403 -36.686 1.00 54.84 626 ASP A N 1
ATOM 4910 C CA . ASP A 1 626 ? 17.914 7.069 -37.939 1.00 54.84 626 ASP A CA 1
ATOM 4911 C C . ASP A 1 626 ? 17.276 8.446 -37.668 1.00 54.84 626 ASP A C 1
ATOM 4913 O O . ASP A 1 626 ? 16.244 8.820 -38.226 1.00 54.84 626 ASP A O 1
ATOM 4917 N N . SER A 1 627 ? 17.832 9.206 -36.718 1.00 71.69 627 SER A N 1
ATOM 4918 C CA . SER A 1 627 ? 17.350 10.564 -36.474 1.00 71.69 627 SER A CA 1
ATOM 4919 C C . SER A 1 627 ? 17.932 11.545 -37.490 1.00 71.69 627 SER A C 1
ATOM 4921 O O . SER A 1 627 ? 19.101 11.479 -37.868 1.00 71.69 627 SER A O 1
ATOM 4923 N N . ALA A 1 628 ? 17.124 12.527 -37.891 1.00 81.38 628 ALA A N 1
ATOM 4924 C CA . ALA A 1 628 ? 17.605 13.642 -38.701 1.00 81.38 628 ALA A CA 1
ATOM 4925 C C . ALA A 1 628 ? 18.772 14.392 -38.022 1.00 81.38 628 ALA A C 1
ATOM 4927 O O . ALA A 1 628 ? 19.655 14.877 -38.716 1.00 81.38 628 ALA A O 1
ATOM 4928 N N . ALA A 1 629 ? 18.815 14.417 -36.683 1.00 84.12 629 ALA A N 1
ATOM 4929 C CA . ALA A 1 629 ? 19.925 14.989 -35.919 1.00 84.12 629 ALA A CA 1
ATOM 4930 C C . ALA A 1 629 ? 21.222 14.191 -36.088 1.00 84.12 629 ALA A C 1
ATOM 4932 O O . ALA A 1 629 ? 22.292 14.777 -36.185 1.00 84.12 629 ALA A O 1
ATOM 4933 N N . ARG A 1 630 ? 21.128 12.859 -36.168 1.00 82.44 630 ARG A N 1
ATOM 4934 C CA . ARG A 1 630 ? 22.282 11.990 -36.392 1.00 82.44 630 ARG A CA 1
ATOM 4935 C C . ARG A 1 630 ? 22.901 12.200 -37.772 1.00 82.44 630 ARG A C 1
ATOM 4937 O O . ARG A 1 630 ? 24.105 12.383 -37.874 1.00 82.44 630 ARG A O 1
ATOM 4944 N N . ARG A 1 631 ? 22.069 12.260 -38.815 1.00 83.50 631 ARG A N 1
ATOM 4945 C CA . ARG A 1 631 ? 22.540 12.572 -40.175 1.00 83.50 631 ARG A CA 1
ATOM 4946 C C . ARG A 1 631 ? 23.141 13.976 -40.266 1.00 83.50 631 ARG A C 1
ATOM 4948 O O . ARG A 1 631 ? 24.097 14.183 -41.001 1.00 83.50 631 ARG A O 1
ATOM 4955 N N . ASP A 1 632 ? 22.576 14.930 -39.530 1.00 86.00 632 ASP A N 1
ATOM 4956 C CA . ASP A 1 632 ? 23.065 16.309 -39.488 1.00 86.00 632 ASP A CA 1
ATOM 4957 C C . ASP A 1 632 ? 24.444 16.419 -38.818 1.00 86.00 632 ASP A C 1
ATOM 4959 O O . ASP A 1 632 ? 25.329 17.057 -39.382 1.00 86.00 632 ASP A O 1
ATOM 4963 N N . VAL A 1 633 ? 24.666 15.756 -37.673 1.00 87.38 633 VAL A N 1
ATOM 4964 C CA . VAL A 1 633 ? 25.983 15.768 -37.006 1.00 87.38 633 VAL A CA 1
ATOM 4965 C C . VAL A 1 633 ? 27.049 15.021 -37.811 1.00 87.38 633 VAL A C 1
ATOM 4967 O O . VAL A 1 633 ? 28.188 15.472 -37.860 1.00 87.38 633 VAL A O 1
ATOM 4970 N N . GLU A 1 634 ? 26.689 13.923 -38.481 1.00 85.69 634 GLU A N 1
ATOM 4971 C CA . GLU A 1 634 ? 27.605 13.174 -39.353 1.00 85.69 634 GLU A CA 1
ATOM 4972 C C . GLU A 1 634 ? 28.029 14.041 -40.558 1.00 85.69 634 GLU A C 1
ATOM 4974 O O . GLU A 1 634 ? 29.218 14.187 -40.817 1.00 85.69 634 GLU A O 1
ATOM 4979 N N . ARG A 1 635 ? 27.088 14.739 -41.216 1.00 82.88 635 ARG A N 1
ATOM 4980 C CA . ARG A 1 635 ? 27.406 15.684 -42.309 1.00 82.88 635 ARG A CA 1
ATOM 4981 C C . ARG A 1 635 ? 28.208 16.901 -41.853 1.00 82.88 635 ARG A C 1
ATOM 4983 O O . ARG A 1 635 ? 29.055 17.384 -42.600 1.00 82.88 635 ARG A O 1
ATOM 4990 N N . TRP A 1 636 ? 27.917 17.417 -40.658 1.00 85.94 636 TRP A N 1
ATOM 4991 C CA . TRP A 1 636 ? 28.677 18.518 -40.063 1.00 85.94 636 TRP A CA 1
ATOM 4992 C C . TRP A 1 636 ? 30.129 18.100 -39.802 1.00 85.94 636 TRP A C 1
ATOM 4994 O O . TRP A 1 636 ? 31.045 18.849 -40.129 1.00 85.94 636 TRP A O 1
ATOM 5004 N N . ALA A 1 637 ? 30.341 16.881 -39.297 1.00 84.00 637 ALA A N 1
ATOM 5005 C CA . ALA A 1 637 ? 31.671 16.321 -39.074 1.00 84.00 637 ALA A CA 1
ATOM 5006 C C . ALA A 1 637 ? 32.455 16.097 -40.382 1.00 84.00 637 ALA A C 1
ATOM 5008 O O . ALA A 1 637 ? 33.672 16.272 -40.398 1.00 84.00 637 ALA A O 1
ATOM 5009 N N . ASP A 1 638 ? 31.762 15.771 -41.478 1.00 79.44 638 ASP A N 1
ATOM 5010 C CA . ASP A 1 638 ? 32.357 15.546 -42.803 1.00 79.44 638 ASP A CA 1
ATOM 5011 C C . ASP A 1 638 ? 32.674 16.847 -43.584 1.00 79.44 638 ASP A C 1
ATOM 5013 O O . ASP A 1 638 ? 33.292 16.792 -44.649 1.00 79.44 638 ASP A O 1
ATOM 5017 N N . GLY A 1 639 ? 32.299 18.030 -43.073 1.00 68.19 639 GLY A N 1
ATOM 5018 C CA . GLY A 1 639 ? 32.715 19.331 -43.621 1.00 68.19 639 GLY A CA 1
ATOM 5019 C C . GLY A 1 639 ? 32.035 19.775 -44.927 1.00 68.19 639 GLY A C 1
ATOM 5020 O O . GLY A 1 639 ? 32.633 20.533 -45.693 1.00 68.19 639 GLY A O 1
ATOM 5021 N N . MET A 1 640 ? 30.804 19.333 -45.212 1.00 51.66 640 MET A N 1
ATOM 5022 C CA . MET A 1 640 ? 30.057 19.769 -46.408 1.00 51.66 640 MET A CA 1
ATOM 5023 C C . MET A 1 640 ? 29.595 21.240 -46.293 1.00 51.66 640 MET A C 1
ATOM 5025 O O . MET A 1 640 ? 28.980 21.624 -45.297 1.00 51.66 640 MET A O 1
ATOM 5029 N N . SER A 1 641 ? 29.911 22.066 -47.302 1.00 45.16 641 SER A N 1
ATOM 5030 C CA . SER A 1 641 ? 29.697 23.526 -47.323 1.00 45.16 641 SER A CA 1
ATOM 5031 C C . SER A 1 641 ? 28.224 23.956 -47.378 1.00 45.16 641 SER A C 1
ATOM 5033 O O . SER A 1 641 ? 27.379 23.227 -47.889 1.00 45.16 641 SER A O 1
ATOM 5035 N N . GLU A 1 642 ? 27.949 25.185 -46.921 1.00 46.88 642 GLU A N 1
ATOM 5036 C CA . GLU A 1 642 ? 26.624 25.825 -46.778 1.00 46.88 642 GLU A CA 1
ATOM 5037 C C . GLU A 1 642 ? 25.704 25.801 -48.019 1.00 46.88 642 GLU A C 1
ATOM 5039 O O . GLU A 1 642 ? 24.492 25.939 -47.857 1.00 46.88 642 GLU A O 1
ATOM 5044 N N . ASP A 1 643 ? 26.224 25.572 -49.229 1.00 45.38 643 ASP A N 1
ATOM 5045 C CA . ASP A 1 643 ? 25.423 25.549 -50.466 1.00 45.38 643 ASP A CA 1
ATOM 5046 C C . ASP A 1 643 ? 24.454 24.349 -50.571 1.00 45.38 643 ASP A C 1
ATOM 5048 O O . ASP A 1 643 ? 23.401 24.478 -51.192 1.00 45.38 643 ASP A O 1
ATOM 5052 N N . ASP A 1 644 ? 24.710 23.226 -49.885 1.00 46.72 644 ASP A N 1
ATOM 5053 C CA . ASP A 1 644 ? 23.797 22.061 -49.881 1.00 46.72 644 ASP A CA 1
ATOM 5054 C C . ASP A 1 644 ? 22.699 22.156 -48.791 1.00 46.72 644 ASP A C 1
ATOM 5056 O O . ASP A 1 644 ? 21.814 21.300 -48.691 1.00 46.72 644 ASP A O 1
ATOM 5060 N N . ALA A 1 645 ? 22.732 23.192 -47.940 1.00 45.03 645 ALA A N 1
ATOM 5061 C CA . ALA A 1 645 ? 21.764 23.386 -46.854 1.00 45.03 645 ALA A CA 1
ATOM 5062 C C . ALA A 1 645 ? 20.412 23.951 -47.334 1.00 45.03 645 ALA A C 1
ATOM 5064 O O . ALA A 1 645 ? 19.403 23.787 -46.642 1.00 45.03 645 ALA A O 1
ATOM 5065 N N . GLN A 1 646 ? 20.369 24.575 -48.519 1.00 43.50 646 GLN A N 1
ATOM 5066 C CA . GLN A 1 646 ? 19.141 25.136 -49.102 1.00 43.50 646 GLN A CA 1
ATOM 5067 C C . GLN A 1 646 ? 18.157 24.063 -49.593 1.00 43.50 646 GLN A C 1
ATOM 5069 O O . GLN A 1 646 ? 16.945 24.279 -49.532 1.00 43.50 646 GLN A O 1
ATOM 5074 N N . ASP A 1 647 ? 18.632 22.872 -49.961 1.00 44.59 647 ASP A N 1
ATOM 5075 C CA . ASP A 1 647 ? 17.749 21.778 -50.387 1.00 44.59 647 ASP A CA 1
ATOM 5076 C C . ASP A 1 647 ? 16.938 21.186 -49.215 1.00 44.59 647 ASP A C 1
ATOM 5078 O O . ASP A 1 647 ? 15.831 20.679 -49.404 1.00 44.59 647 ASP A O 1
ATOM 5082 N N . LEU A 1 648 ? 17.414 21.335 -47.972 1.00 43.22 648 LEU A N 1
ATOM 5083 C CA . LEU A 1 648 ? 16.737 20.833 -46.769 1.00 43.22 648 LEU A CA 1
ATOM 5084 C C . LEU A 1 648 ? 15.627 21.753 -46.249 1.00 43.22 648 LEU A C 1
ATOM 5086 O O . LEU A 1 648 ? 14.741 21.271 -45.549 1.00 43.22 648 LEU A O 1
ATOM 5090 N N . GLU A 1 649 ? 15.616 23.045 -46.591 1.00 42.84 649 GLU A N 1
ATOM 5091 C CA . GLU A 1 649 ? 14.513 23.944 -46.206 1.00 42.84 649 GLU A CA 1
ATOM 5092 C C . GLU A 1 649 ? 13.214 23.613 -46.971 1.00 42.84 649 GLU A C 1
ATOM 5094 O O . GLU A 1 649 ? 12.113 23.907 -46.499 1.00 42.84 649 GLU A O 1
ATOM 5099 N N . THR A 1 650 ? 13.343 22.915 -48.105 1.00 41.12 650 THR A N 1
ATOM 5100 C CA . THR A 1 650 ? 12.223 22.445 -48.934 1.00 41.12 650 THR A CA 1
ATOM 5101 C C . THR A 1 650 ? 11.666 21.097 -48.454 1.00 41.12 650 THR A C 1
ATOM 5103 O O . THR A 1 650 ? 10.462 20.884 -48.552 1.00 41.12 650 THR A O 1
ATOM 5106 N N . ASP A 1 651 ? 12.501 20.244 -47.846 1.00 38.66 651 ASP A N 1
ATOM 5107 C CA . ASP A 1 651 ? 12.099 18.959 -47.237 1.00 38.66 651 ASP A CA 1
ATOM 5108 C C . ASP A 1 651 ? 11.716 19.069 -45.740 1.00 38.66 651 ASP A C 1
ATOM 5110 O O . ASP A 1 651 ? 11.216 18.112 -45.144 1.00 38.66 651 ASP A O 1
ATOM 5114 N N . LEU A 1 652 ? 11.973 20.221 -45.101 1.00 43.56 652 LEU A N 1
ATOM 5115 C CA . LEU A 1 652 ? 11.657 20.511 -43.690 1.00 43.56 652 LEU A CA 1
ATOM 5116 C C . LEU A 1 652 ? 10.383 21.357 -43.482 1.00 43.56 652 LEU A C 1
ATOM 5118 O O . LEU A 1 652 ? 10.060 21.659 -42.326 1.00 43.56 652 LEU A O 1
ATOM 5122 N N . ARG A 1 653 ? 9.670 21.730 -44.553 1.00 35.84 653 ARG A N 1
ATOM 5123 C CA . ARG A 1 653 ? 8.257 22.150 -44.494 1.00 35.84 653 ARG A CA 1
ATOM 5124 C C . ARG A 1 653 ? 7.356 20.934 -44.631 1.00 35.84 653 ARG A C 1
ATOM 5126 O O . ARG A 1 653 ? 6.336 20.905 -43.907 1.00 35.84 653 ARG A O 1
#

Radius of gyration: 35.54 Å; Cα contacts (8 Å, |Δi|>4): 785; chains: 1; bounding box: 78×63×104 Å